Protein AF-0000000084555747 (afdb_homodimer)

InterPro domains:
  IPR002504 NAD kinase [MF_00361] (2-283)
  IPR002504 NAD kinase [PF01513] (5-117)
  IPR016064 NAD kinase/diacylglycerol kinase-like domain superfamily [SSF111331] (3-281)
  IPR017437 ATP-NAD kinase, PpnK-type, C-terminal [G3DSA:2.60.200.30] (124-260)
  IPR017438 Inorganic polyphosphate/ATP-NAD kinase, N-terminal [G3DSA:3.40.50.10330] (29-282)

Secondary structure (DSSP, 8-state):
-EEEEEEE-TT-THHHHHHHHHHHHHTT-TTTEEEEEEHHHHHHTT-GGGEES-GGGS--SEEEEEESHHHHHHHHHHHTTTT--EEEEE-SS--SS--B-GGGHHHHHHHHHHT--EEEEE--EEEEEEETTEEEEEEEESSEEEEEESSSPPPEEEEEEETTEEEEEEEESEEEEEESGGGGTHHHHTTPPEE-TTS-EEEEEEES-SSTT---EEEETTS-EEEEE--S-S-EEEEETTTEEEEE-TT-EEEEEE-SS-EEEEE-TT--HHHHHIIIIIGGG-/-EEEEEEE-TT-THHHHHHHHHHHHHTT-TTTEEEEEEHHHHHHTT-GGGEES-GGGS--SEEEEEESHHHHHHHHHHHTTTT--EEEEE-SS--SS--B-GGGHHHHHHHHHHT--EEEEE--EEEEEEETTEEEEEEEESSEEEEEESSSPPPEEEEEEETTEEEEEEEESEEEEEESGGGGTHHHHTTPPEE-TTS-EEEEEEES-SSTT---EEEETTS-EEEEE--S-S-EEEEETTTEEEEE-TT-EEEEEE-SS-EEEEE-TT--HHHHHIIIIIGGG-

Structure (mmCIF, N/CA/C/O backbone):
data_AF-0000000084555747-model_v1
#
loop_
_entity.id
_entity.type
_entity.pdbx_description
1 polymer 'NAD kinase'
#
loop_
_atom_site.group_PDB
_atom_site.id
_atom_site.type_symbol
_atom_site.label_atom_id
_atom_site.label_alt_id
_atom_site.label_comp_id
_atom_site.label_asym_id
_atom_site.label_entity_id
_atom_site.label_seq_id
_atom_site.pdbx_PDB_ins_code
_atom_site.Cartn_x
_atom_site.Cartn_y
_atom_site.Cartn_z
_atom_site.occupancy
_atom_site.B_iso_or_equiv
_atom_site.auth_seq_id
_atom_site.auth_comp_id
_atom_site.auth_asym_id
_atom_site.auth_atom_id
_atom_site.pdbx_PDB_model_num
ATOM 1 N N . MET A 1 1 ? 11.281 -40.094 3.129 1 90.44 1 MET A N 1
ATOM 2 C CA . MET A 1 1 ? 10.953 -40 1.707 1 90.44 1 MET A CA 1
ATOM 3 C C . MET A 1 1 ? 10.023 -38.844 1.43 1 90.44 1 MET A C 1
ATOM 5 O O . MET A 1 1 ? 9.039 -38.625 2.143 1 90.44 1 MET A O 1
ATOM 9 N N . LYS A 1 2 ? 10.367 -38 0.454 1 95.19 2 LYS A N 1
ATOM 10 C CA . LYS A 1 2 ? 9.586 -36.844 0.077 1 95.19 2 LYS A CA 1
ATOM 11 C C . LYS A 1 2 ? 8.633 -37.156 -1.066 1 95.19 2 LYS A C 1
ATOM 13 O O . LYS A 1 2 ? 9.023 -37.781 -2.057 1 95.19 2 LYS A O 1
ATOM 18 N N . THR A 1 3 ? 7.344 -36.844 -0.885 1 97.81 3 THR A N 1
ATOM 19 C CA . THR A 1 3 ? 6.367 -37.062 -1.948 1 97.81 3 THR A CA 1
ATOM 20 C C . THR A 1 3 ? 6.094 -35.75 -2.693 1 97.81 3 THR A C 1
ATOM 22 O O . THR A 1 3 ? 5.633 -34.781 -2.098 1 97.81 3 THR A O 1
ATOM 25 N N . ILE A 1 4 ? 6.359 -35.75 -3.973 1 98.19 4 ILE A N 1
ATOM 26 C CA . ILE A 1 4 ? 6.211 -34.562 -4.809 1 98.19 4 ILE A CA 1
ATOM 27 C C . ILE A 1 4 ? 5.121 -34.781 -5.848 1 98.19 4 ILE A C 1
ATOM 29 O O . ILE A 1 4 ? 5.172 -35.75 -6.605 1 98.19 4 ILE A O 1
ATOM 33 N N . ALA A 1 5 ? 4.09 -33.969 -5.828 1 98.69 5 ALA A N 1
ATOM 34 C CA . ALA A 1 5 ? 3.08 -34 -6.883 1 98.69 5 ALA A CA 1
ATOM 35 C C . ALA A 1 5 ? 3.441 -33.031 -8.008 1 98.69 5 ALA A C 1
ATOM 37 O O . ALA A 1 5 ? 3.76 -31.859 -7.754 1 98.69 5 ALA A O 1
ATOM 38 N N . ILE A 1 6 ? 3.412 -33.5 -9.211 1 98.56 6 ILE A N 1
ATOM 39 C CA . ILE A 1 6 ? 3.783 -32.656 -10.352 1 98.56 6 ILE A CA 1
ATOM 40 C C . ILE A 1 6 ? 2.529 -32.25 -11.109 1 98.56 6 ILE A C 1
ATOM 42 O O . ILE A 1 6 ? 1.648 -33.062 -11.375 1 98.56 6 ILE A O 1
ATOM 46 N N . TYR A 1 7 ? 2.436 -30.922 -11.414 1 98.25 7 TYR A N 1
ATOM 47 C CA . TYR A 1 7 ? 1.323 -30.312 -12.141 1 98.25 7 TYR A CA 1
ATOM 48 C C . TYR A 1 7 ? 1.813 -29.594 -13.391 1 98.25 7 TYR A C 1
ATOM 50 O O . TYR A 1 7 ? 2.008 -28.375 -13.375 1 98.25 7 TYR A O 1
ATOM 58 N N . PRO A 1 8 ? 1.932 -30.297 -14.5 1 97.94 8 PRO A N 1
ATOM 59 C CA . PRO A 1 8 ? 2.414 -29.672 -15.734 1 97.94 8 PRO A CA 1
ATOM 60 C C . PRO A 1 8 ? 1.312 -28.922 -16.484 1 97.94 8 PRO A C 1
ATOM 62 O O . PRO A 1 8 ? 0.153 -29.344 -16.469 1 97.94 8 PRO A O 1
ATOM 65 N N . ASN A 1 9 ? 1.679 -27.781 -17.062 1 96.56 9 ASN A N 1
ATOM 66 C CA . ASN A 1 9 ? 0.78 -27.109 -18 1 96.56 9 ASN A CA 1
ATOM 67 C C . ASN A 1 9 ? 0.578 -27.938 -19.266 1 96.56 9 ASN A C 1
ATOM 69 O O . ASN A 1 9 ? 1.502 -28.094 -20.062 1 96.56 9 ASN A O 1
ATOM 73 N N . ILE A 1 10 ? -0.575 -28.422 -19.531 1 95.12 10 ILE A N 1
ATOM 74 C CA . ILE A 1 10 ? -0.844 -29.375 -20.609 1 95.12 10 ILE A CA 1
ATOM 75 C C . ILE A 1 10 ? -0.899 -28.641 -21.938 1 95.12 10 ILE A C 1
ATOM 77 O O . ILE A 1 10 ? -0.856 -29.266 -23 1 95.12 10 ILE A O 1
ATOM 81 N N . ASN A 1 11 ? -1.01 -27.328 -21.859 1 92.25 11 ASN A N 1
ATOM 82 C CA . ASN A 1 11 ? -1.136 -26.547 -23.078 1 92.25 11 ASN A CA 1
ATOM 83 C C . ASN A 1 11 ? 0.222 -26.062 -23.578 1 92.25 11 ASN A C 1
ATOM 85 O O . ASN A 1 11 ? 0.306 -25.375 -24.594 1 92.25 11 ASN A O 1
ATOM 89 N N . LYS A 1 12 ? 1.247 -26.391 -22.844 1 91.62 12 LYS A N 1
ATOM 90 C CA . LYS A 1 12 ? 2.592 -25.984 -23.234 1 91.62 12 LYS A CA 1
ATOM 91 C C . LYS A 1 12 ? 3.412 -27.172 -23.703 1 91.62 12 LYS A C 1
ATOM 93 O O . LYS A 1 12 ? 3.641 -28.125 -22.953 1 91.62 12 LYS A O 1
ATOM 98 N N . ASP A 1 13 ? 3.969 -27.078 -24.859 1 89.56 13 ASP A N 1
ATOM 99 C CA . ASP A 1 13 ? 4.723 -28.188 -25.453 1 89.56 13 ASP A CA 1
ATOM 100 C C . ASP A 1 13 ? 5.996 -28.469 -24.672 1 89.56 13 ASP A C 1
ATOM 102 O O . ASP A 1 13 ? 6.414 -29.625 -24.547 1 89.56 13 ASP A O 1
ATOM 106 N N . GLU A 1 14 ? 6.527 -27.422 -24.156 1 93.56 14 GLU A N 1
ATOM 107 C CA . GLU A 1 14 ? 7.793 -27.547 -23.438 1 93.56 14 GLU A CA 1
ATOM 108 C C . GLU A 1 14 ? 7.637 -28.375 -22.172 1 93.56 14 GLU A C 1
ATOM 110 O O . GLU A 1 14 ? 8.625 -28.859 -21.609 1 93.56 14 GLU A O 1
ATOM 115 N N . SER A 1 15 ? 6.426 -28.5 -21.734 1 96 15 SER A N 1
ATOM 116 C CA . SER A 1 15 ? 6.176 -29.234 -20.5 1 96 15 SER A CA 1
ATOM 117 C C . SER A 1 15 ? 6.641 -30.688 -20.609 1 96 15 SER A C 1
ATOM 119 O O . SER A 1 15 ? 7.152 -31.25 -19.641 1 96 15 SER A O 1
ATOM 121 N N . ALA A 1 16 ? 6.449 -31.219 -21.75 1 94.94 16 ALA A N 1
ATOM 122 C CA . ALA A 1 16 ? 6.816 -32.625 -21.953 1 94.94 16 ALA A CA 1
ATOM 123 C C . ALA A 1 16 ? 8.32 -32.812 -21.812 1 94.94 16 ALA A C 1
ATOM 125 O O . ALA A 1 16 ? 8.773 -33.781 -21.203 1 94.94 16 ALA A O 1
ATOM 126 N N . GLN A 1 17 ? 9.047 -31.938 -22.391 1 95.69 17 GLN A N 1
ATOM 127 C CA . GLN A 1 17 ? 10.5 -32 -22.297 1 95.69 17 GLN A CA 1
ATOM 128 C C . GLN A 1 17 ? 10.977 -31.844 -20.859 1 95.69 17 GLN A C 1
ATOM 130 O O . GLN A 1 17 ? 11.875 -32.562 -20.422 1 95.69 17 GLN A O 1
ATOM 135 N N . VAL A 1 18 ? 10.352 -30.938 -20.188 1 97.25 18 VAL A N 1
ATOM 136 C CA . VAL A 1 18 ? 10.711 -30.703 -18.797 1 97.25 18 VAL A CA 1
ATOM 137 C C . VAL A 1 18 ? 10.383 -31.938 -17.953 1 97.25 18 VAL A C 1
ATOM 139 O O . VAL A 1 18 ? 11.18 -32.344 -17.109 1 97.25 18 VAL A O 1
ATOM 142 N N . MET A 1 19 ? 9.242 -32.531 -18.234 1 96.5 19 MET A N 1
ATOM 143 C CA . MET A 1 19 ? 8.836 -33.75 -17.516 1 96.5 19 MET A CA 1
ATOM 144 C C . MET A 1 19 ? 9.852 -34.875 -17.734 1 96.5 19 MET A C 1
ATOM 146 O O . MET A 1 19 ? 10.164 -35.625 -16.797 1 96.5 19 MET A O 1
ATOM 150 N N . GLU A 1 20 ? 10.328 -35 -18.938 1 96.12 20 GLU A N 1
ATOM 151 C CA . GLU A 1 20 ? 11.336 -36 -19.234 1 96.12 20 GLU A CA 1
ATOM 152 C C . GLU A 1 20 ? 12.609 -35.781 -18.438 1 96.12 20 GLU A C 1
ATOM 154 O O . GLU A 1 20 ? 13.219 -36.719 -17.938 1 96.12 20 GLU A O 1
ATOM 159 N N . ARG A 1 21 ? 12.992 -34.531 -18.328 1 96.88 21 ARG A N 1
ATOM 160 C CA . ARG A 1 21 ? 14.172 -34.188 -17.531 1 96.88 21 ARG A CA 1
ATOM 161 C C . ARG A 1 21 ? 13.969 -34.531 -16.062 1 96.88 21 ARG A C 1
ATOM 163 O O . ARG A 1 21 ? 14.875 -35.062 -15.414 1 96.88 21 ARG A O 1
ATOM 170 N N . ILE A 1 22 ? 12.805 -34.25 -15.602 1 97.25 22 ILE A N 1
ATOM 171 C CA . ILE A 1 22 ? 12.484 -34.531 -14.211 1 97.25 22 ILE A CA 1
ATOM 172 C C . ILE A 1 22 ? 12.516 -36.031 -13.977 1 97.25 22 ILE A C 1
ATOM 174 O O . ILE A 1 22 ? 13.109 -36.531 -13.008 1 97.25 22 ILE A O 1
ATOM 178 N N . ARG A 1 23 ? 11.859 -36.75 -14.891 1 96 23 ARG A N 1
ATOM 179 C CA . ARG A 1 23 ? 11.828 -38.188 -14.789 1 96 23 ARG A CA 1
ATOM 180 C C . ARG A 1 23 ? 13.234 -38.781 -14.789 1 96 23 ARG A C 1
ATOM 182 O O . ARG A 1 23 ? 13.555 -39.625 -13.961 1 96 23 ARG A O 1
ATOM 189 N N . SER A 1 24 ? 14.047 -38.344 -15.711 1 96.62 24 SER A N 1
ATOM 190 C CA . SER A 1 24 ? 15.43 -38.812 -15.805 1 96.62 24 SER A CA 1
ATOM 191 C C . SER A 1 24 ? 16.203 -38.5 -14.539 1 96.62 24 SER A C 1
ATOM 193 O O . SER A 1 24 ? 16.984 -39.312 -14.047 1 96.62 24 SER A O 1
ATOM 195 N N . TYR A 1 25 ? 15.984 -37.344 -14.039 1 96.5 25 TYR A N 1
ATOM 196 C CA . TYR A 1 25 ? 16.703 -36.906 -12.852 1 96.5 25 TYR A CA 1
ATOM 197 C C . TYR A 1 25 ? 16.359 -37.75 -11.641 1 96.5 25 TYR A C 1
ATOM 199 O O . TYR A 1 25 ? 17.234 -38.094 -10.844 1 96.5 25 TYR A O 1
ATOM 207 N N . PHE A 1 26 ? 15.125 -38.125 -11.5 1 94.81 26 PHE A N 1
ATOM 208 C CA . PHE A 1 26 ? 14.68 -38.844 -10.305 1 94.81 26 PHE A CA 1
ATOM 209 C C . PHE A 1 26 ? 14.773 -40.344 -10.492 1 94.81 26 PHE A C 1
ATOM 211 O O . PHE A 1 26 ? 14.477 -41.125 -9.578 1 94.81 26 PHE A O 1
ATOM 218 N N . ALA A 1 27 ? 15.188 -40.812 -11.648 1 93.75 27 ALA A N 1
ATOM 219 C CA . ALA A 1 27 ? 15.188 -42.219 -11.992 1 93.75 27 ALA A CA 1
ATOM 220 C C . ALA A 1 27 ? 15.984 -43.031 -10.984 1 93.75 27 ALA A C 1
ATOM 222 O O . ALA A 1 27 ? 15.609 -44.156 -10.641 1 93.75 27 ALA A O 1
ATOM 223 N N . ASP A 1 28 ? 17.062 -42.5 -10.461 1 93.44 28 ASP A N 1
ATOM 224 C CA . ASP A 1 28 ? 17.922 -43.25 -9.555 1 93.44 28 ASP A CA 1
ATOM 225 C C . ASP A 1 28 ? 17.766 -42.75 -8.117 1 93.44 28 ASP A C 1
ATOM 227 O O . ASP A 1 28 ? 18.609 -43.031 -7.262 1 93.44 28 ASP A O 1
ATOM 231 N N . LYS A 1 29 ? 16.734 -42.062 -7.875 1 94.62 29 LYS A N 1
ATOM 232 C CA . LYS A 1 29 ? 16.547 -41.469 -6.547 1 94.62 29 LYS A CA 1
ATOM 233 C C . LYS A 1 29 ? 15.211 -41.906 -5.945 1 94.62 29 LYS A C 1
ATOM 235 O O . LYS A 1 29 ? 14.602 -41.188 -5.164 1 94.62 29 LYS A O 1
ATOM 240 N N . GLN A 1 30 ? 14.781 -43.062 -6.262 1 91.62 30 GLN A N 1
ATOM 241 C CA . GLN A 1 30 ? 13.469 -43.562 -5.871 1 91.62 30 GLN A CA 1
ATOM 242 C C . GLN A 1 30 ? 13.422 -43.875 -4.379 1 91.62 30 GLN A C 1
ATOM 244 O O . GLN A 1 30 ? 12.344 -44.031 -3.803 1 91.62 30 GLN A O 1
ATOM 249 N N . ASP A 1 31 ? 14.555 -43.906 -3.777 1 93.06 31 ASP A N 1
ATOM 250 C CA . ASP A 1 31 ? 14.617 -44.156 -2.338 1 93.06 31 ASP A CA 1
ATOM 251 C C . ASP A 1 31 ? 14.406 -42.875 -1.553 1 93.06 31 ASP A C 1
ATOM 253 O O . ASP A 1 31 ? 14.094 -42.906 -0.36 1 93.06 31 ASP A O 1
ATOM 257 N N . ARG A 1 32 ? 14.508 -41.781 -2.246 1 95.12 32 ARG A N 1
ATOM 258 C CA . ARG A 1 32 ? 14.461 -40.5 -1.562 1 95.12 32 ARG A CA 1
ATOM 259 C C . ARG A 1 32 ? 13.188 -39.75 -1.915 1 95.12 32 ARG A C 1
ATOM 261 O O . ARG A 1 32 ? 12.75 -38.875 -1.162 1 95.12 32 ARG A O 1
ATOM 268 N N . VAL A 1 33 ? 12.625 -40.062 -3.066 1 96.81 33 VAL A N 1
ATOM 269 C CA . VAL A 1 33 ? 11.523 -39.219 -3.543 1 96.81 33 VAL A CA 1
ATOM 270 C C . VAL A 1 33 ? 10.461 -40.125 -4.195 1 96.81 33 VAL A C 1
ATOM 272 O O . VAL A 1 33 ? 10.789 -41.094 -4.867 1 96.81 33 VAL A O 1
ATOM 275 N N . ARG A 1 34 ? 9.203 -39.844 -3.943 1 97.31 34 ARG A N 1
ATOM 276 C CA . ARG A 1 34 ? 8.055 -40.406 -4.641 1 97.31 34 ARG A CA 1
ATOM 277 C C . ARG A 1 34 ? 7.352 -39.344 -5.48 1 97.31 34 ARG A C 1
ATOM 279 O O . ARG A 1 34 ? 6.895 -38.312 -4.949 1 97.31 34 ARG A O 1
ATOM 286 N N . ILE A 1 35 ? 7.32 -39.562 -6.75 1 97.81 35 ILE A N 1
ATOM 287 C CA . ILE A 1 35 ? 6.668 -38.625 -7.664 1 97.81 35 ILE A CA 1
ATOM 288 C C . ILE A 1 35 ? 5.246 -39.094 -7.957 1 97.81 35 ILE A C 1
ATOM 290 O O . ILE A 1 35 ? 5.023 -40.281 -8.203 1 97.81 35 ILE A O 1
ATOM 294 N N . VAL A 1 36 ? 4.254 -38.219 -7.875 1 98.31 36 VAL A N 1
ATOM 295 C CA . VAL A 1 36 ? 2.879 -38.594 -8.188 1 98.31 36 VAL A CA 1
ATOM 296 C C . VAL A 1 36 ? 2.258 -37.531 -9.117 1 98.31 36 VAL A C 1
ATOM 298 O O . VAL A 1 36 ? 2.664 -36.375 -9.109 1 98.31 36 VAL A O 1
ATOM 301 N N . MET A 1 37 ? 1.335 -37.969 -9.922 1 98 37 MET A N 1
ATOM 302 C CA . MET A 1 37 ? 0.516 -37.188 -10.836 1 98 37 MET A CA 1
ATOM 303 C C . MET A 1 37 ? -0.893 -37.75 -10.938 1 98 37 MET A C 1
ATOM 305 O O . MET A 1 37 ? -1.12 -38.906 -10.609 1 98 37 MET A O 1
ATOM 309 N N . SER A 1 38 ? -1.819 -36.812 -11.352 1 97.75 38 SER A N 1
ATOM 310 C CA . SER A 1 38 ? -3.109 -37.406 -11.695 1 97.75 38 SER A CA 1
ATOM 311 C C . SER A 1 38 ? -2.973 -38.438 -12.82 1 97.75 38 SER A C 1
ATOM 313 O O . SER A 1 38 ? -2.188 -38.219 -13.75 1 97.75 38 SER A O 1
ATOM 315 N N . ARG A 1 39 ? -3.754 -39.438 -12.773 1 97.62 39 ARG A N 1
ATOM 316 C CA . ARG A 1 39 ? -3.625 -40.562 -13.719 1 97.62 39 ARG A CA 1
ATOM 317 C C . ARG A 1 39 ? -3.74 -40.062 -15.156 1 97.62 39 ARG A C 1
ATOM 319 O O . ARG A 1 39 ? -2.908 -40.406 -16 1 97.62 39 ARG A O 1
ATOM 326 N N . SER A 1 40 ? -4.734 -39.281 -15.43 1 97 40 SER A N 1
ATOM 327 C CA . SER A 1 40 ? -4.965 -38.781 -16.781 1 97 40 SER A CA 1
ATOM 328 C C . SER A 1 40 ? -3.775 -37.969 -17.281 1 97 40 SER A C 1
ATOM 330 O O . SER A 1 40 ? -3.348 -38.125 -18.438 1 97 40 SER A O 1
ATOM 332 N N . ILE A 1 41 ? -3.207 -37.188 -16.406 1 97.06 41 ILE A N 1
ATOM 333 C CA . ILE A 1 41 ? -2.086 -36.312 -16.781 1 97.06 41 ILE A CA 1
ATOM 334 C C . ILE A 1 41 ? -0.83 -37.188 -16.969 1 97.06 41 ILE A C 1
ATOM 336 O O . ILE A 1 41 ? -0.06 -36.969 -17.906 1 97.06 41 ILE A O 1
ATOM 340 N N . ALA A 1 42 ? -0.628 -38.125 -16.109 1 97.56 42 ALA A N 1
ATOM 341 C CA . ALA A 1 42 ? 0.517 -39 -16.203 1 97.56 42 ALA A CA 1
ATOM 342 C C . ALA A 1 42 ? 0.531 -39.75 -17.562 1 97.56 42 ALA A C 1
ATOM 344 O O . ALA A 1 42 ? 1.58 -39.844 -18.188 1 97.56 42 ALA A O 1
ATOM 345 N N . GLU A 1 43 ? -0.616 -40.156 -17.984 1 97 43 GLU A N 1
ATOM 346 C CA . GLU A 1 43 ? -0.736 -40.844 -19.266 1 97 43 GLU A CA 1
ATOM 347 C C . GLU A 1 43 ? -0.427 -39.906 -20.422 1 97 43 GLU A C 1
ATOM 349 O O . GLU A 1 43 ? 0.252 -40.281 -21.391 1 97 43 GLU A O 1
ATOM 354 N N . MET A 1 44 ? -0.912 -38.719 -20.281 1 96 44 MET A N 1
ATOM 355 C CA . MET A 1 44 ? -0.703 -37.719 -21.312 1 96 44 MET A CA 1
ATOM 356 C C . MET A 1 44 ? 0.783 -37.406 -21.5 1 96 44 MET A C 1
ATOM 358 O O . MET A 1 44 ? 1.235 -37.156 -22.609 1 96 44 MET A O 1
ATOM 362 N N . PHE A 1 45 ? 1.507 -37.531 -20.438 1 96 45 PHE A N 1
ATOM 363 C CA . PHE A 1 45 ? 2.918 -37.188 -20.484 1 96 45 PHE A CA 1
ATOM 364 C C . PHE A 1 45 ? 3.795 -38.438 -20.547 1 96 45 PHE A C 1
ATOM 366 O O . PHE A 1 45 ? 5 -38.375 -20.297 1 96 45 PHE A O 1
ATOM 373 N N . ASN A 1 46 ? 3.232 -39.625 -20.844 1 94.44 46 ASN A N 1
ATOM 374 C CA . ASN A 1 46 ? 3.898 -40.875 -21.078 1 94.44 46 ASN A CA 1
ATOM 375 C C . ASN A 1 46 ? 4.699 -41.344 -19.859 1 94.44 46 ASN A C 1
ATOM 377 O O . ASN A 1 46 ? 5.844 -41.781 -19.984 1 94.44 46 ASN A O 1
ATOM 381 N N . CYS A 1 47 ? 4.176 -41.062 -18.703 1 95.56 47 CYS A N 1
ATOM 382 C CA . CYS A 1 47 ? 4.742 -41.531 -17.453 1 95.56 47 CYS A CA 1
ATOM 383 C C . CYS A 1 47 ? 3.672 -42.156 -16.562 1 95.56 47 CYS A C 1
ATOM 385 O O . CYS A 1 47 ? 3.502 -41.781 -15.414 1 95.56 47 CYS A O 1
ATOM 387 N N . PRO A 1 48 ? 2.992 -43.156 -17 1 96.12 48 PRO A N 1
ATOM 388 C CA . PRO A 1 48 ? 1.872 -43.75 -16.266 1 96.12 48 PRO A CA 1
ATOM 389 C C . PRO A 1 48 ? 2.279 -44.281 -14.891 1 96.12 48 PRO A C 1
ATOM 391 O O . PRO A 1 48 ? 1.437 -44.406 -14 1 96.12 48 PRO A O 1
ATOM 394 N N . GLU A 1 49 ? 3.547 -44.562 -14.664 1 95.19 49 GLU A N 1
ATOM 395 C CA . GLU A 1 49 ? 4.043 -45.062 -13.383 1 95.19 49 GLU A CA 1
ATOM 396 C C . GLU A 1 49 ? 3.824 -44.062 -12.266 1 95.19 49 GLU A C 1
ATOM 398 O O . GLU A 1 49 ? 3.773 -44.406 -11.094 1 95.19 49 GLU A O 1
ATOM 403 N N . TYR A 1 50 ? 3.654 -42.812 -12.617 1 97.19 50 TYR A N 1
ATOM 404 C CA . TYR A 1 50 ? 3.484 -41.75 -11.617 1 97.19 50 TYR A CA 1
ATOM 405 C C . TYR A 1 50 ? 2.006 -41.5 -11.352 1 97.19 50 TYR A C 1
ATOM 407 O O . TYR A 1 50 ? 1.657 -40.75 -10.438 1 97.19 50 TYR A O 1
ATOM 415 N N . GLY A 1 51 ? 1.119 -42.062 -12.125 1 97.94 51 GLY A N 1
ATOM 416 C CA . GLY A 1 51 ? -0.3 -41.75 -12.078 1 97.94 51 GLY A CA 1
ATOM 417 C C . GLY A 1 51 ? -1.008 -42.344 -10.883 1 97.94 51 GLY A C 1
ATOM 418 O O . GLY A 1 51 ? -0.855 -43.531 -10.602 1 97.94 51 GLY A O 1
ATOM 419 N N . ILE A 1 52 ? -1.723 -41.469 -10.195 1 97.5 52 ILE A N 1
ATOM 420 C CA . ILE A 1 52 ? -2.58 -41.938 -9.125 1 97.5 52 ILE A CA 1
ATOM 421 C C . ILE A 1 52 ? -4.016 -41.469 -9.352 1 97.5 52 ILE A C 1
ATOM 423 O O . ILE A 1 52 ? -4.242 -40.438 -9.992 1 97.5 52 ILE A O 1
ATOM 427 N N . ASP A 1 53 ? -5.098 -42.156 -8.758 1 95.88 53 ASP A N 1
ATOM 428 C CA . ASP A 1 53 ? -6.504 -41.875 -9.047 1 95.88 53 ASP A CA 1
ATOM 429 C C . ASP A 1 53 ? -7.035 -40.719 -8.219 1 95.88 53 ASP A C 1
ATOM 431 O O . ASP A 1 53 ? -7.836 -39.906 -8.703 1 95.88 53 ASP A O 1
ATOM 435 N N . ASP A 1 54 ? -6.559 -40.562 -6.977 1 96.31 54 ASP A N 1
ATOM 436 C CA . ASP A 1 54 ? -7.086 -39.531 -6.09 1 96.31 54 ASP A CA 1
ATOM 437 C C . ASP A 1 54 ? -5.969 -38.656 -5.555 1 96.31 54 ASP A C 1
ATOM 439 O O . ASP A 1 54 ? -5.672 -38.656 -4.355 1 96.31 54 ASP A O 1
ATOM 443 N N . LEU A 1 55 ? -5.516 -37.844 -6.484 1 95.94 55 LEU A N 1
ATOM 444 C CA . LEU A 1 55 ? -4.41 -36.969 -6.125 1 95.94 55 LEU A CA 1
ATOM 445 C C . LEU A 1 55 ? -4.848 -35.938 -5.078 1 95.94 55 LEU A C 1
ATOM 447 O O . LEU A 1 55 ? -4.051 -35.531 -4.23 1 95.94 55 LEU A O 1
ATOM 451 N N . ASP A 1 56 ? -6.082 -35.531 -5.02 1 93.5 56 ASP A N 1
ATOM 452 C CA . ASP A 1 56 ? -6.602 -34.5 -4.137 1 93.5 56 ASP A CA 1
ATOM 453 C C . ASP A 1 56 ? -6.516 -34.906 -2.672 1 93.5 56 ASP A C 1
ATOM 455 O O . ASP A 1 56 ? -6.445 -34.062 -1.775 1 93.5 56 ASP A O 1
ATOM 459 N N . ASN A 1 57 ? -6.469 -36.219 -2.469 1 94.75 57 ASN A N 1
ATOM 460 C CA . ASN A 1 57 ? -6.441 -36.719 -1.096 1 94.75 57 ASN A CA 1
ATOM 461 C C . ASN A 1 57 ? -5.125 -37.406 -0.782 1 94.75 57 ASN A C 1
ATOM 463 O O . ASN A 1 57 ? -4.941 -37.938 0.319 1 94.75 57 ASN A O 1
ATOM 467 N N . GLU A 1 58 ? -4.285 -37.469 -1.763 1 96.25 58 GLU A N 1
ATOM 468 C CA . GLU A 1 58 ? -2.986 -38.094 -1.555 1 96.25 58 GLU A CA 1
ATOM 469 C C . GLU A 1 58 ? -2.084 -37.219 -0.682 1 96.25 58 GLU A C 1
ATOM 471 O O . GLU A 1 58 ? -1.978 -36.031 -0.899 1 96.25 58 GLU A O 1
ATOM 476 N N . PRO A 1 59 ? -1.511 -37.844 0.351 1 96.5 59 PRO A N 1
ATOM 477 C CA . PRO A 1 59 ? -0.523 -37.094 1.109 1 96.5 59 PRO A CA 1
ATOM 478 C C . PRO A 1 59 ? 0.691 -36.688 0.27 1 96.5 59 PRO A C 1
ATOM 480 O O . PRO A 1 59 ? 1.369 -37.562 -0.282 1 96.5 59 PRO A O 1
ATOM 483 N N . ILE A 1 60 ? 0.858 -35.406 0.104 1 97.31 60 ILE A N 1
ATOM 484 C CA . ILE A 1 60 ? 2.029 -34.938 -0.616 1 97.31 60 ILE A CA 1
ATOM 485 C C . ILE A 1 60 ? 2.732 -33.844 0.211 1 97.31 60 ILE A C 1
ATOM 487 O O . ILE A 1 60 ? 2.102 -33.188 1.028 1 97.31 60 ILE A O 1
ATOM 491 N N . ASP A 1 61 ? 4.059 -33.75 -0.025 1 97.75 61 ASP A N 1
ATOM 492 C CA . ASP A 1 61 ? 4.863 -32.781 0.724 1 97.75 61 ASP A CA 1
ATOM 493 C C . ASP A 1 61 ? 4.93 -31.453 0.002 1 97.75 61 ASP A C 1
ATOM 495 O O . ASP A 1 61 ? 5.02 -30.391 0.641 1 97.75 61 ASP A O 1
ATOM 499 N N . LEU A 1 62 ? 4.98 -31.5 -1.284 1 97.75 62 LEU A N 1
ATOM 500 C CA . LEU A 1 62 ? 5.008 -30.25 -2.057 1 97.75 62 LEU A CA 1
ATOM 501 C C . LEU A 1 62 ? 4.461 -30.484 -3.463 1 97.75 62 LEU A C 1
ATOM 503 O O . LEU A 1 62 ? 4.414 -31.625 -3.941 1 97.75 62 LEU A O 1
ATOM 507 N N . GLY A 1 63 ? 3.918 -29.453 -4.031 1 98.5 63 GLY A N 1
ATOM 508 C CA . GLY A 1 63 ? 3.51 -29.438 -5.43 1 98.5 63 GLY A CA 1
ATOM 509 C C . GLY A 1 63 ? 4.512 -28.734 -6.332 1 98.5 63 GLY A C 1
ATOM 510 O O . GLY A 1 63 ? 5.047 -27.688 -5.984 1 98.5 63 GLY A O 1
ATOM 511 N N . LEU A 1 64 ? 4.77 -29.391 -7.449 1 98.5 64 LEU A N 1
ATOM 512 C CA . LEU A 1 64 ? 5.676 -28.828 -8.445 1 98.5 64 LEU A CA 1
ATOM 513 C C . LEU A 1 64 ? 4.926 -28.484 -9.734 1 98.5 64 LEU A C 1
ATOM 515 O O . LEU A 1 64 ? 4.398 -29.375 -10.398 1 98.5 64 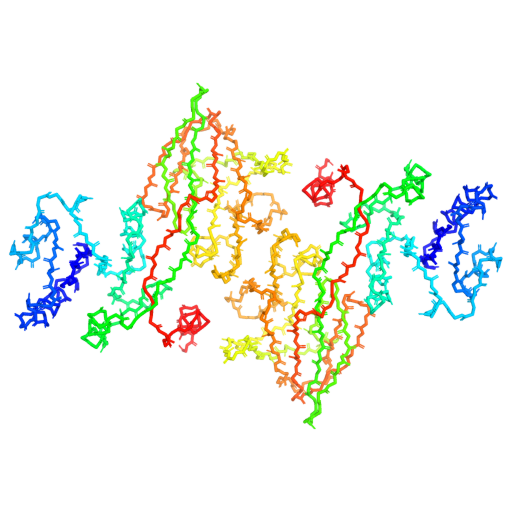LEU A O 1
ATOM 519 N N . SER A 1 65 ? 4.859 -27.219 -10.023 1 98.31 65 SER A N 1
ATOM 520 C CA . SER A 1 65 ? 4.195 -26.812 -11.25 1 98.31 65 SER A CA 1
ATOM 521 C C . SER A 1 65 ? 5.199 -26.641 -12.391 1 98.31 65 SER A C 1
ATOM 523 O O . SER A 1 65 ? 6.328 -26.203 -12.164 1 98.31 65 SER A O 1
ATOM 525 N N . ILE A 1 66 ? 4.836 -27.047 -13.555 1 98.12 66 ILE A N 1
ATOM 526 C CA . ILE A 1 66 ? 5.594 -26.812 -14.773 1 98.12 66 ILE A CA 1
ATOM 527 C C . ILE A 1 66 ? 4.82 -25.859 -15.695 1 98.12 66 ILE A C 1
ATOM 529 O O . ILE A 1 66 ? 3.816 -26.25 -16.297 1 98.12 66 ILE A O 1
ATOM 533 N N . GLY A 1 67 ? 5.266 -24.672 -15.805 1 96.75 67 GLY A N 1
ATOM 534 C CA . GLY A 1 67 ? 4.59 -23.609 -16.531 1 96.75 67 GLY A CA 1
ATOM 535 C C . GLY A 1 67 ? 4.992 -22.219 -16.062 1 96.75 67 GLY A C 1
ATOM 536 O O . GLY A 1 67 ? 6.078 -22.031 -15.516 1 96.75 67 GLY A O 1
ATOM 537 N N . GLY A 1 68 ? 4.207 -21.25 -16.344 1 94.75 68 GLY A N 1
ATOM 538 C CA . GLY A 1 68 ? 4.453 -19.891 -15.875 1 94.75 68 GLY A CA 1
ATOM 539 C C . GLY A 1 68 ? 3.773 -19.594 -14.555 1 94.75 68 GLY A C 1
ATOM 540 O O . GLY A 1 68 ? 3.338 -20.5 -13.852 1 94.75 68 GLY A O 1
ATOM 541 N N . ASP A 1 69 ? 3.721 -18.328 -14.25 1 95.31 69 ASP A N 1
ATOM 542 C CA . ASP A 1 69 ? 3.074 -17.891 -13.016 1 95.31 69 ASP A CA 1
ATOM 543 C C . ASP A 1 69 ? 1.613 -18.328 -12.977 1 95.31 69 ASP A C 1
ATOM 545 O O . ASP A 1 69 ? 1.112 -18.734 -11.922 1 95.31 69 ASP A O 1
ATOM 549 N N . GLY A 1 70 ? 0.957 -18.234 -14.125 1 94.88 70 GLY A N 1
ATOM 550 C CA . GLY A 1 70 ? -0.435 -18.656 -14.18 1 94.88 70 GLY A CA 1
ATOM 551 C C . GLY A 1 70 ? -0.638 -20.094 -13.75 1 94.88 70 GLY A C 1
ATOM 552 O O . GLY A 1 70 ? -1.584 -20.406 -13.023 1 94.88 70 GLY A O 1
ATOM 553 N N . THR A 1 71 ? 0.222 -20.953 -14.172 1 95.81 71 THR A N 1
ATOM 554 C CA . THR A 1 71 ? 0.154 -22.359 -13.797 1 95.81 71 THR A CA 1
ATOM 555 C C . THR A 1 71 ? 0.389 -22.531 -12.297 1 95.81 71 THR A C 1
ATOM 557 O O . THR A 1 71 ? -0.345 -23.266 -11.625 1 95.81 71 THR A O 1
ATOM 560 N N . LEU A 1 72 ? 1.37 -21.875 -11.836 1 97.38 72 LEU A N 1
ATOM 561 C CA . LEU A 1 72 ? 1.671 -21.969 -10.414 1 97.38 72 LEU A CA 1
ATOM 562 C C . LEU A 1 72 ? 0.5 -21.453 -9.578 1 97.38 72 LEU A C 1
ATOM 564 O O . LEU A 1 72 ? 0.178 -22.031 -8.531 1 97.38 72 LEU A O 1
ATOM 568 N N . LEU A 1 73 ? -0.128 -20.391 -10.008 1 97.19 73 LEU A N 1
ATOM 569 C CA . LEU A 1 73 ? -1.301 -19.859 -9.312 1 97.19 73 LEU A CA 1
ATOM 570 C C . LEU A 1 73 ? -2.373 -20.938 -9.18 1 97.19 73 LEU A C 1
ATOM 572 O O . LEU A 1 73 ? -2.947 -21.125 -8.102 1 97.19 73 LEU A O 1
ATOM 576 N N . GLY A 1 74 ? -2.625 -21.609 -10.273 1 96.38 74 GLY A N 1
ATOM 577 C CA . GLY A 1 74 ? -3.604 -22.688 -10.258 1 96.38 74 GLY A CA 1
ATOM 578 C C . GLY A 1 74 ? -3.26 -23.797 -9.273 1 96.38 74 GLY A C 1
ATOM 579 O O . GLY A 1 74 ? -4.133 -24.281 -8.562 1 96.38 74 GLY A O 1
ATOM 580 N N . VAL A 1 75 ? -2.037 -24.141 -9.211 1 97.31 75 VAL A N 1
ATOM 581 C CA . VAL A 1 75 ? -1.574 -25.188 -8.32 1 97.31 75 VAL A CA 1
ATOM 582 C C . VAL A 1 75 ? -1.71 -24.75 -6.863 1 97.31 75 VAL A C 1
ATOM 584 O O . VAL A 1 75 ? -2.172 -25.5 -6.012 1 97.31 75 VAL A O 1
ATOM 587 N N . CYS A 1 76 ? -1.314 -23.531 -6.574 1 97.38 76 CYS A N 1
ATOM 588 C CA . CYS A 1 76 ? -1.436 -23 -5.223 1 97.38 76 CYS A CA 1
ATOM 589 C C . CYS A 1 76 ? -2.885 -23.016 -4.754 1 97.38 76 CYS A C 1
ATOM 591 O O . CYS A 1 76 ? -3.162 -23.328 -3.596 1 97.38 76 CYS A O 1
ATOM 593 N N . ARG A 1 77 ? -3.77 -22.625 -5.629 1 95.38 77 ARG A N 1
ATOM 594 C CA . ARG A 1 77 ? -5.184 -22.641 -5.262 1 95.38 77 ARG A CA 1
ATOM 595 C C . ARG A 1 77 ? -5.652 -24.062 -4.961 1 95.38 77 ARG A C 1
ATOM 597 O O . ARG A 1 77 ? -6.41 -24.281 -4.016 1 95.38 77 ARG A O 1
ATOM 604 N N . LYS A 1 78 ? -5.195 -25.016 -5.801 1 94.38 78 LYS A N 1
ATOM 605 C CA . LYS A 1 78 ? -5.555 -26.422 -5.605 1 94.38 78 LYS A CA 1
ATOM 606 C C . LYS A 1 78 ? -5.047 -26.938 -4.262 1 94.38 78 LYS A C 1
ATOM 608 O O . LYS A 1 78 ? -5.715 -27.75 -3.607 1 94.38 78 LYS A O 1
ATOM 613 N N . LEU A 1 79 ? -3.953 -26.469 -3.848 1 96.5 79 LEU A N 1
ATOM 614 C CA . LEU A 1 79 ? -3.289 -26.984 -2.656 1 96.5 79 LEU A CA 1
ATOM 615 C C . LEU A 1 79 ? -3.596 -26.109 -1.441 1 96.5 79 LEU A C 1
ATOM 617 O O . LEU A 1 79 ? -3.127 -26.391 -0.337 1 96.5 79 LEU A O 1
ATOM 621 N N . TYR A 1 80 ? -4.355 -25.062 -1.597 1 94.25 80 TYR A N 1
ATOM 622 C CA . TYR A 1 80 ? -4.621 -24.016 -0.62 1 94.25 80 TYR A CA 1
ATOM 623 C C . TYR A 1 80 ? -5.18 -24.609 0.671 1 94.25 80 TYR A C 1
ATOM 625 O O . TYR A 1 80 ? -4.656 -24.344 1.757 1 94.25 80 TYR A O 1
ATOM 633 N N . THR A 1 81 ? -6.203 -25.438 0.596 1 93.44 81 THR A N 1
ATOM 634 C CA . THR A 1 81 ? -6.895 -25.938 1.777 1 93.44 81 THR A CA 1
ATOM 635 C C . THR A 1 81 ? -5.996 -26.906 2.555 1 93.44 81 THR A C 1
ATOM 637 O O . THR A 1 81 ? -6.098 -27 3.779 1 93.44 81 THR A O 1
ATOM 640 N N . ARG A 1 82 ? -5.105 -27.531 1.842 1 95.88 82 ARG A N 1
ATOM 641 C CA . ARG A 1 82 ? -4.223 -28.516 2.461 1 95.88 82 ARG A CA 1
ATOM 642 C C . ARG A 1 82 ? -2.955 -27.859 2.992 1 95.88 82 ARG A C 1
ATOM 644 O O . ARG A 1 82 ? -2.137 -28.516 3.643 1 95.88 82 ARG A O 1
ATOM 651 N N . LYS A 1 83 ? -2.775 -26.641 2.746 1 96.38 83 LYS A N 1
ATOM 652 C CA . LYS A 1 83 ? -1.641 -25.844 3.207 1 96.38 83 LYS A CA 1
ATOM 653 C C . LYS A 1 83 ? -0.319 -26.453 2.74 1 96.38 83 LYS A C 1
ATOM 655 O O . LYS A 1 83 ? 0.664 -26.453 3.482 1 96.38 83 LYS A O 1
ATOM 660 N N . ILE A 1 84 ? -0.345 -27.078 1.583 1 97.88 84 ILE A N 1
ATOM 661 C CA . ILE A 1 84 ? 0.842 -27.703 1.005 1 97.88 84 ILE A CA 1
ATOM 662 C C . ILE A 1 84 ? 1.596 -26.688 0.156 1 97.88 84 ILE A C 1
ATOM 664 O O . ILE A 1 84 ? 0.994 -25.969 -0.655 1 97.88 84 ILE A O 1
ATOM 668 N N . PRO A 1 85 ? 2.916 -26.562 0.333 1 98.5 85 PRO A N 1
ATOM 669 C CA . PRO A 1 85 ? 3.678 -25.594 -0.469 1 98.5 85 PRO A CA 1
ATOM 670 C C . PRO A 1 85 ? 3.834 -26.031 -1.924 1 98.5 85 PRO A C 1
ATOM 672 O O . PRO A 1 85 ? 3.859 -27.234 -2.211 1 98.5 85 PRO A O 1
ATOM 675 N N . ALA A 1 86 ? 3.895 -25.094 -2.77 1 98.44 86 ALA A N 1
ATOM 676 C CA . ALA A 1 86 ? 4.105 -25.344 -4.191 1 98.44 86 ALA A CA 1
ATOM 677 C C . ALA A 1 86 ? 5.359 -24.625 -4.691 1 98.44 86 ALA A C 1
ATOM 679 O O . ALA A 1 86 ? 5.766 -23.609 -4.137 1 98.44 86 ALA A O 1
ATOM 680 N N . CYS A 1 87 ? 5.945 -25.188 -5.68 1 98.19 87 CYS A N 1
ATOM 681 C CA . CYS A 1 87 ? 7.113 -24.641 -6.363 1 98.19 87 CYS A CA 1
ATOM 682 C C . CYS A 1 87 ? 6.898 -24.609 -7.871 1 98.19 87 CYS A C 1
ATOM 684 O O . CYS A 1 87 ? 6.289 -25.516 -8.438 1 98.19 87 CYS A O 1
ATOM 686 N N . GLY A 1 88 ? 7.414 -23.516 -8.492 1 97.69 88 GLY A N 1
ATOM 687 C CA . GLY A 1 88 ? 7.172 -23.375 -9.922 1 97.69 88 GLY A CA 1
ATOM 688 C C . GLY A 1 88 ? 8.43 -23.516 -10.758 1 97.69 88 GLY A C 1
ATOM 689 O O . GLY A 1 88 ? 9.453 -22.906 -10.453 1 97.69 88 GLY A O 1
ATOM 690 N N . ILE A 1 89 ? 8.359 -24.391 -11.773 1 97.5 89 ILE A N 1
ATOM 691 C CA . ILE A 1 89 ? 9.359 -24.469 -12.836 1 97.5 89 ILE A CA 1
ATOM 692 C C . ILE A 1 89 ? 8.914 -23.609 -14.023 1 97.5 89 ILE A C 1
ATOM 694 O O . ILE A 1 89 ? 7.895 -23.906 -14.656 1 97.5 89 ILE A O 1
ATOM 698 N N . ASN A 1 90 ? 9.641 -22.656 -14.312 1 95.06 90 ASN A N 1
ATOM 699 C CA . ASN A 1 90 ? 9.281 -21.688 -15.344 1 95.06 90 ASN A CA 1
ATOM 700 C C . ASN A 1 90 ? 9.633 -22.203 -16.734 1 95.06 90 ASN A C 1
ATOM 702 O O . ASN A 1 90 ? 10.789 -22.547 -17 1 95.06 90 ASN A O 1
ATOM 706 N N . ILE A 1 91 ? 8.547 -22.297 -17.625 1 92.19 91 ILE A N 1
ATOM 707 C CA . ILE A 1 91 ? 8.781 -22.672 -19.016 1 92.19 91 ILE A CA 1
ATOM 708 C C . ILE A 1 91 ? 8.57 -21.453 -19.906 1 92.19 91 ILE A C 1
ATOM 710 O O . ILE A 1 91 ? 7.434 -21.078 -20.219 1 92.19 91 ILE A O 1
ATOM 714 N N . GLY A 1 92 ? 9.359 -20.391 -19.922 1 79.75 92 GLY A N 1
ATOM 715 C CA . GLY A 1 92 ? 9.242 -19.188 -20.734 1 79.75 92 GLY A CA 1
ATOM 716 C C . GLY A 1 92 ? 9.93 -17.984 -20.125 1 79.75 92 GLY A C 1
ATOM 717 O O . GLY A 1 92 ? 11.094 -18.062 -19.734 1 79.75 92 GLY A O 1
ATOM 718 N N . ARG A 1 93 ? 9.125 -16.938 -20.156 1 78.44 93 ARG A N 1
ATOM 719 C CA . ARG A 1 93 ? 9.703 -15.695 -19.625 1 78.44 93 ARG A CA 1
ATOM 720 C C . ARG A 1 93 ? 9.727 -15.711 -18.094 1 78.44 93 ARG A C 1
ATOM 722 O O . ARG A 1 93 ? 8.891 -16.359 -17.469 1 78.44 93 ARG A O 1
ATOM 729 N N . VAL A 1 94 ? 10.578 -15.039 -17.578 1 80.5 94 VAL A N 1
ATOM 730 C CA . VAL A 1 94 ? 10.75 -14.945 -16.141 1 80.5 94 VAL A CA 1
ATOM 731 C C . VAL A 1 94 ? 9.445 -14.469 -15.492 1 80.5 94 VAL A C 1
ATOM 733 O O . VAL A 1 94 ? 8.844 -13.5 -15.953 1 80.5 94 VAL A O 1
ATOM 736 N N . GLY A 1 95 ? 9.07 -15.219 -14.469 1 87.06 95 GLY A N 1
ATOM 737 C CA . GLY A 1 95 ? 7.867 -14.859 -13.742 1 87.06 95 GLY A CA 1
ATOM 738 C C . GLY A 1 95 ? 8.148 -14.227 -12.398 1 87.06 95 GLY A C 1
ATOM 739 O O . GLY A 1 95 ? 9.289 -14.211 -11.938 1 87.06 95 GLY A O 1
ATOM 740 N N . PHE A 1 96 ? 7.188 -13.664 -11.805 1 90.75 96 PHE A N 1
ATOM 741 C CA . PHE A 1 96 ? 7.305 -13.078 -10.469 1 90.75 96 PHE A CA 1
ATOM 742 C C . PHE A 1 96 ? 7.262 -14.156 -9.398 1 90.75 96 PHE A C 1
ATOM 744 O O . PHE A 1 96 ?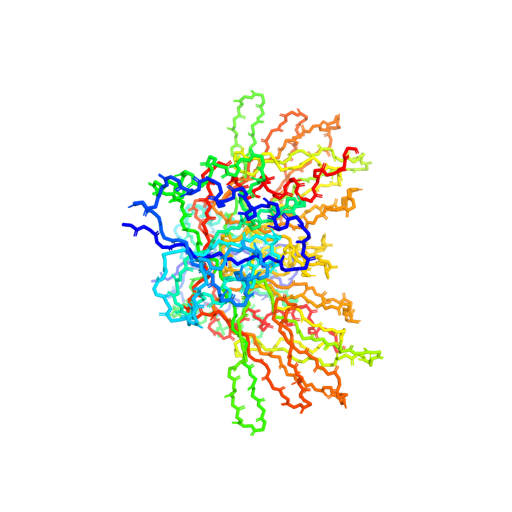 7.852 -14 -8.328 1 90.75 96 PHE A O 1
ATOM 751 N N . LEU A 1 97 ? 6.586 -15.281 -9.734 1 94.19 97 LEU A N 1
ATOM 752 C CA . LEU A 1 97 ? 6.332 -16.266 -8.695 1 94.19 97 LEU A CA 1
ATOM 753 C C . LEU A 1 97 ? 7.199 -17.5 -8.906 1 94.19 97 LEU A C 1
ATOM 755 O O . LEU A 1 97 ? 7.746 -18.062 -7.941 1 94.19 97 LEU A O 1
ATOM 759 N N . THR A 1 98 ? 7.32 -17.922 -10.141 1 93.19 98 THR A N 1
ATOM 760 C CA . THR A 1 98 ? 8.117 -19.109 -10.422 1 93.19 98 THR A CA 1
ATOM 761 C C . THR A 1 98 ? 9.586 -18.859 -10.117 1 93.19 98 THR A C 1
ATOM 763 O O . THR A 1 98 ? 10.117 -17.797 -10.414 1 93.19 98 THR A O 1
ATOM 766 N N . ASP A 1 99 ? 10.195 -19.875 -9.586 1 92.38 99 ASP A N 1
ATOM 767 C CA . ASP A 1 99 ? 11.531 -19.625 -9.047 1 92.38 99 ASP A CA 1
ATOM 768 C C . ASP A 1 99 ? 12.57 -20.516 -9.719 1 92.38 99 ASP A C 1
ATOM 770 O O . ASP A 1 99 ? 13.773 -20.297 -9.57 1 92.38 99 ASP A O 1
ATOM 774 N N . ILE A 1 100 ? 12.164 -21.562 -10.438 1 95.5 100 ILE A N 1
ATOM 775 C CA . ILE A 1 100 ? 13.117 -22.469 -11.07 1 95.5 100 ILE A CA 1
ATOM 776 C C . ILE A 1 100 ? 13.164 -22.203 -12.57 1 95.5 100 ILE A C 1
ATOM 778 O O . ILE A 1 100 ? 12.156 -22.344 -13.266 1 95.5 100 ILE A O 1
ATOM 782 N N . GLU A 1 101 ? 14.273 -21.812 -12.984 1 93.62 101 GLU A N 1
ATOM 783 C CA . GLU A 1 101 ? 14.508 -21.719 -14.422 1 93.62 101 GLU A CA 1
ATOM 784 C C . GLU A 1 101 ? 15 -23.047 -14.992 1 93.62 101 GLU A C 1
ATOM 786 O O . GLU A 1 101 ? 15.578 -23.859 -14.273 1 93.62 101 GLU A O 1
ATOM 791 N N . LEU A 1 102 ? 14.844 -23.203 -16.281 1 94.81 102 LEU A N 1
ATOM 792 C CA . LEU A 1 102 ? 15.195 -24.469 -16.922 1 94.81 102 LEU A CA 1
ATOM 793 C C . LEU A 1 102 ? 16.688 -24.719 -16.844 1 94.81 102 LEU A C 1
ATOM 795 O O . LEU A 1 102 ? 17.125 -25.875 -16.719 1 94.81 102 LEU A O 1
ATOM 799 N N . THR A 1 103 ? 17.469 -23.641 -16.844 1 94.44 103 THR A N 1
ATOM 800 C CA . THR A 1 103 ? 18.922 -23.766 -16.844 1 94.44 103 THR A CA 1
ATOM 801 C C . THR A 1 103 ? 19.422 -24.297 -15.5 1 94.44 103 THR A C 1
ATOM 803 O O . THR A 1 103 ? 20.531 -24.828 -15.414 1 94.44 103 THR A O 1
ATOM 806 N N . GLU A 1 104 ? 18.609 -24.172 -14.5 1 95.56 104 GLU A N 1
ATOM 807 C CA . GLU A 1 104 ? 19.047 -24.609 -13.18 1 95.56 104 GLU A CA 1
ATOM 808 C C . GLU A 1 104 ? 18.141 -25.703 -12.633 1 95.56 104 GLU A C 1
ATOM 810 O O . GLU A 1 104 ? 18.094 -25.938 -11.422 1 95.56 104 GLU A O 1
ATOM 815 N N . LEU A 1 105 ? 17.422 -26.391 -13.422 1 97 105 LEU A N 1
ATOM 816 C CA . LEU A 1 105 ? 16.391 -27.344 -13.023 1 97 105 LEU A CA 1
ATOM 817 C C . LEU A 1 105 ? 16.953 -28.422 -12.109 1 97 105 LEU A C 1
ATOM 819 O O . LEU A 1 105 ? 16.484 -28.578 -10.977 1 97 105 LEU A O 1
ATOM 823 N N . GLU A 1 106 ? 18 -29.141 -12.492 1 97.31 106 GLU A N 1
ATOM 824 C CA . GLU A 1 106 ? 18.516 -30.281 -11.742 1 97.31 106 GLU A CA 1
ATOM 825 C C . GLU A 1 106 ? 19.078 -29.844 -10.391 1 97.31 106 GLU A C 1
ATOM 827 O O . GLU A 1 106 ? 18.812 -30.484 -9.367 1 97.31 106 GLU A O 1
ATOM 832 N N . SER A 1 107 ? 19.781 -28.75 -10.422 1 96.88 107 SER A N 1
ATOM 833 C CA . SER A 1 107 ? 20.344 -28.266 -9.172 1 96.88 107 SER A CA 1
ATOM 834 C C . SER A 1 107 ? 19.25 -27.859 -8.195 1 96.88 107 SER A C 1
ATOM 836 O O . SER A 1 107 ? 19.375 -28.094 -6.988 1 96.88 107 SER A O 1
ATOM 838 N N . ARG A 1 108 ? 18.188 -27.297 -8.68 1 97.12 108 ARG A N 1
ATOM 839 C CA . ARG A 1 108 ? 17.078 -26.859 -7.824 1 97.12 108 ARG A CA 1
ATOM 840 C C . ARG A 1 108 ? 16.281 -28.062 -7.32 1 97.12 108 ARG A C 1
ATOM 842 O O . ARG A 1 108 ? 15.766 -28.047 -6.203 1 97.12 108 ARG A O 1
ATOM 849 N N . LEU A 1 109 ? 16.188 -29.078 -8.133 1 97.38 109 LEU A N 1
ATOM 850 C CA . LEU A 1 109 ? 15.57 -30.312 -7.672 1 97.38 109 LEU A CA 1
ATOM 851 C C . LEU A 1 109 ? 16.375 -30.922 -6.52 1 97.38 109 LEU A C 1
ATOM 853 O O . LEU A 1 109 ? 15.789 -31.469 -5.582 1 97.38 109 LEU A O 1
ATOM 857 N N . ASP A 1 110 ? 17.656 -30.781 -6.594 1 96.69 110 ASP A N 1
ATOM 858 C CA . ASP A 1 110 ? 18.5 -31.203 -5.48 1 96.69 110 ASP A CA 1
ATOM 859 C C . ASP A 1 110 ? 18.172 -30.422 -4.215 1 96.69 110 ASP A C 1
ATOM 861 O O . ASP A 1 110 ? 18.047 -31 -3.133 1 96.69 110 ASP A O 1
ATOM 865 N N . ASN A 1 111 ? 18.094 -29.156 -4.391 1 96.75 111 ASN A N 1
ATOM 866 C CA . ASN A 1 111 ? 17.75 -28.297 -3.258 1 96.75 111 ASN A CA 1
ATOM 867 C C . ASN A 1 111 ? 16.422 -28.703 -2.635 1 96.75 111 ASN A C 1
ATOM 869 O O . ASN A 1 111 ? 16.281 -28.719 -1.409 1 96.75 111 ASN A O 1
ATOM 873 N N . LEU A 1 112 ? 15.453 -29 -3.48 1 96.62 112 LEU A N 1
ATOM 874 C CA . LEU A 1 112 ? 14.148 -29.422 -2.998 1 96.62 112 LEU A CA 1
ATOM 875 C C . LEU A 1 112 ? 14.258 -30.719 -2.186 1 96.62 112 LEU A C 1
ATOM 877 O O . LEU A 1 112 ? 13.68 -30.812 -1.102 1 96.62 112 LEU A O 1
ATOM 881 N N . LEU A 1 113 ? 15.023 -31.672 -2.652 1 95.81 113 LEU A N 1
ATOM 882 C CA . LEU A 1 113 ? 15.18 -32.969 -1.989 1 95.81 113 LEU A CA 1
ATOM 883 C C . LEU A 1 113 ? 15.891 -32.812 -0.649 1 95.81 113 LEU A C 1
ATOM 885 O O . LEU A 1 113 ? 15.57 -33.5 0.316 1 95.81 113 LEU A O 1
ATOM 889 N N . ASN A 1 114 ? 16.781 -31.844 -0.658 1 95.69 114 ASN A N 1
ATOM 890 C CA . ASN A 1 114 ? 17.609 -31.672 0.53 1 95.69 114 ASN A CA 1
ATOM 891 C C . ASN A 1 114 ? 16.953 -30.719 1.529 1 95.69 114 ASN A C 1
ATOM 893 O O . ASN A 1 114 ? 17.5 -30.484 2.611 1 95.69 114 ASN A O 1
ATOM 897 N N . GLY A 1 115 ? 15.844 -30.188 1.168 1 95.62 115 GLY A N 1
ATOM 898 C CA . GLY A 1 115 ? 15.156 -29.25 2.053 1 95.62 115 GLY A CA 1
ATOM 899 C C . GLY A 1 115 ? 15.82 -27.891 2.119 1 95.62 115 GLY A C 1
ATOM 900 O O . GLY A 1 115 ? 15.656 -27.172 3.1 1 95.62 115 GLY A O 1
ATOM 901 N N . GLU A 1 116 ? 16.594 -27.625 1.109 1 96.56 116 GLU A N 1
ATOM 902 C CA . GLU A 1 116 ? 17.312 -26.344 1.049 1 96.56 116 GLU A CA 1
ATOM 903 C C . GLU A 1 116 ? 16.484 -25.281 0.329 1 96.56 116 GLU A C 1
ATOM 905 O O . GLU A 1 116 ? 16.859 -24.828 -0.752 1 96.56 116 GLU A O 1
ATOM 910 N N . TYR A 1 117 ? 15.438 -24.859 0.931 1 96.44 117 TYR A N 1
ATOM 911 C CA . TYR A 1 117 ? 14.531 -23.844 0.414 1 96.44 117 TYR A CA 1
ATOM 912 C C . TYR A 1 117 ? 13.75 -23.188 1.544 1 96.44 117 TYR A C 1
ATOM 914 O O . TYR A 1 117 ? 13.789 -23.641 2.688 1 96.44 117 TYR A O 1
ATOM 922 N N . GLN A 1 118 ? 13.188 -22.094 1.218 1 96 118 GLN A N 1
ATOM 923 C CA . GLN A 1 118 ? 12.297 -21.406 2.143 1 96 118 GLN A CA 1
ATOM 924 C C . GLN A 1 118 ? 10.852 -21.453 1.644 1 96 118 GLN A C 1
ATOM 926 O O . GLN A 1 118 ? 10.609 -21.469 0.436 1 96 118 GLN A O 1
ATOM 931 N N . VAL A 1 119 ? 9.922 -21.578 2.613 1 97 119 VAL A N 1
ATOM 932 C CA . VAL A 1 119 ? 8.508 -21.453 2.283 1 97 119 VAL A CA 1
ATOM 933 C C . VAL A 1 119 ? 8.031 -20.031 2.594 1 97 119 VAL A C 1
ATOM 935 O O . VAL A 1 119 ? 8.102 -19.578 3.74 1 97 119 VAL A O 1
ATOM 938 N N . VAL A 1 120 ? 7.633 -19.375 1.523 1 95.5 120 VAL A N 1
ATOM 939 C CA . VAL A 1 120 ? 7.125 -18.016 1.659 1 95.5 120 VAL A CA 1
ATOM 940 C C . VAL A 1 120 ? 5.598 -18.031 1.628 1 95.5 120 VAL A C 1
ATOM 942 O O . VAL A 1 120 ? 4.992 -18.719 0.799 1 95.5 120 VAL A O 1
ATOM 945 N N . GLU A 1 121 ? 5.047 -17.25 2.531 1 97.06 121 GLU A N 1
ATOM 946 C CA . GLU A 1 121 ? 3.59 -17.156 2.586 1 97.06 121 GLU A CA 1
ATOM 947 C C . GLU A 1 121 ? 3.092 -15.898 1.879 1 97.06 121 GLU A C 1
ATOM 949 O O . GLU A 1 121 ? 3.633 -14.812 2.084 1 97.06 121 GLU A O 1
ATOM 954 N N . ARG A 1 122 ? 2.107 -16.062 0.992 1 97.44 122 ARG A N 1
ATOM 955 C CA . ARG A 1 122 ? 1.476 -14.969 0.273 1 97.44 122 ARG A CA 1
ATOM 956 C C . ARG A 1 122 ? 0.006 -14.836 0.657 1 97.44 122 ARG A C 1
ATOM 958 O O . ARG A 1 122 ? -0.687 -15.844 0.84 1 97.44 122 ARG A O 1
ATOM 965 N N . THR A 1 123 ? -0.407 -13.57 0.725 1 97.94 123 THR A N 1
ATOM 966 C CA . THR A 1 123 ? -1.805 -13.297 1.039 1 97.94 123 THR A CA 1
ATOM 967 C C . THR A 1 123 ? -2.725 -13.875 -0.029 1 97.94 123 THR A C 1
ATOM 969 O O . THR A 1 123 ? -2.439 -13.781 -1.224 1 97.94 123 THR A O 1
ATOM 972 N N . VAL A 1 124 ? -3.783 -14.547 0.47 1 98.25 124 VAL A N 1
ATOM 973 C CA . VAL A 1 124 ? -4.863 -15.023 -0.387 1 98.25 124 VAL A CA 1
ATOM 974 C C . VAL A 1 124 ? -6.152 -14.281 -0.061 1 98.25 124 VAL A C 1
ATOM 976 O O . VAL A 1 124 ? -6.426 -13.977 1.104 1 98.25 124 VAL A O 1
ATOM 979 N N . ILE A 1 125 ? -6.902 -13.938 -1.123 1 98.5 125 ILE A N 1
ATOM 980 C CA . ILE A 1 125 ? -8.195 -13.32 -0.859 1 98.5 125 ILE A CA 1
ATOM 981 C C . ILE A 1 125 ? -9.32 -14.305 -1.203 1 98.5 125 ILE A C 1
ATOM 983 O O . ILE A 1 125 ? -9.18 -15.109 -2.125 1 98.5 125 ILE A O 1
ATOM 987 N N . SER A 1 126 ? -10.352 -14.234 -0.405 1 98.06 126 SER A N 1
ATOM 988 C CA . SER A 1 126 ? -11.547 -15.039 -0.597 1 98.06 126 SER A CA 1
ATOM 989 C C . SER A 1 126 ? -12.719 -14.188 -1.066 1 98.06 126 SER A C 1
ATOM 991 O O . SER A 1 126 ? -12.898 -13.062 -0.604 1 98.06 126 SER A O 1
ATOM 993 N N . GLY A 1 127 ? -13.461 -14.727 -1.99 1 97.88 127 GLY A N 1
ATOM 994 C CA . GLY A 1 127 ? -14.648 -14.055 -2.502 1 97.88 127 GLY A CA 1
ATOM 995 C C . GLY A 1 127 ? -15.922 -14.844 -2.264 1 97.88 127 GLY A C 1
ATOM 996 O O . GLY A 1 127 ? -15.977 -16.047 -2.523 1 97.88 127 GLY A O 1
ATOM 997 N N . SER A 1 128 ? -16.906 -14.172 -1.714 1 98 128 SER A N 1
ATOM 998 C CA . SER A 1 128 ? -18.234 -14.727 -1.543 1 98 128 SER A CA 1
ATOM 999 C C . SER A 1 128 ? -19.297 -13.789 -2.105 1 98 128 SER A C 1
ATOM 1001 O O . SER A 1 128 ? -19.016 -12.617 -2.375 1 98 128 SER A O 1
ATOM 1003 N N . VAL A 1 129 ? -20.484 -14.32 -2.314 1 97.5 129 VAL A N 1
ATOM 1004 C CA . VAL A 1 129 ? -21.562 -13.531 -2.881 1 97.5 129 VAL A CA 1
ATOM 1005 C C . VAL A 1 129 ? -22.844 -13.758 -2.072 1 97.5 129 VAL A C 1
ATOM 1007 O O . VAL A 1 129 ? -23.141 -14.883 -1.674 1 97.5 129 VAL A O 1
ATOM 1010 N N . LEU A 1 130 ? -23.469 -12.68 -1.673 1 97.06 130 LEU A N 1
ATOM 1011 C CA . LEU A 1 130 ? -24.812 -12.703 -1.128 1 97.06 130 LEU A CA 1
ATOM 1012 C C . LEU A 1 130 ? -25.844 -12.477 -2.227 1 97.06 130 LEU A C 1
ATOM 1014 O O . LEU A 1 130 ? -25.906 -11.398 -2.824 1 97.06 130 LEU A O 1
ATOM 1018 N N . SER A 1 131 ? -26.547 -13.492 -2.523 1 93.56 131 SER A N 1
ATOM 1019 C CA . SER A 1 131 ? -27.609 -13.445 -3.52 1 93.56 131 SER A CA 1
ATOM 1020 C C . SER A 1 131 ? -28.953 -13.859 -2.914 1 93.56 131 SER A C 1
ATOM 1022 O O . SER A 1 131 ? -29.078 -14.969 -2.377 1 93.56 131 SER A O 1
ATOM 1024 N N . GLN A 1 132 ? -29.906 -12.945 -2.98 1 91.38 132 GLN A N 1
ATOM 1025 C CA . GLN A 1 132 ? -31.25 -13.227 -2.475 1 91.38 132 GLN A CA 1
ATOM 1026 C C . GLN A 1 132 ? -31.203 -13.758 -1.045 1 91.38 132 GLN A C 1
ATOM 1028 O O . GLN A 1 132 ? -31.812 -14.781 -0.738 1 91.38 132 GLN A O 1
ATOM 1033 N N . GLY A 1 133 ? -30.344 -13.195 -0.212 1 91.62 133 GLY A N 1
ATOM 1034 C CA . GLY A 1 133 ? -30.297 -13.484 1.213 1 91.62 133 GLY A CA 1
ATOM 1035 C C . GLY A 1 133 ? -29.359 -14.625 1.563 1 91.62 133 GLY A C 1
ATOM 1036 O O . GLY A 1 133 ? -29.172 -14.938 2.74 1 91.62 133 GLY A O 1
ATOM 1037 N N . ASN A 1 134 ? -28.844 -15.266 0.572 1 94.56 134 ASN A N 1
ATOM 1038 C CA . ASN A 1 134 ? -27.938 -16.391 0.812 1 94.56 134 ASN A CA 1
ATOM 1039 C C . ASN A 1 134 ? -26.5 -16.047 0.432 1 94.56 134 ASN A C 1
ATOM 1041 O O . ASN A 1 134 ? -26.234 -15.633 -0.699 1 94.56 134 ASN A O 1
ATOM 1045 N N . ARG A 1 135 ? -25.625 -16.188 1.414 1 94.69 135 ARG A N 1
ATOM 1046 C CA . ARG A 1 135 ? -24.203 -15.93 1.152 1 94.69 135 ARG A CA 1
ATOM 1047 C C . ARG A 1 135 ? -23.469 -17.219 0.831 1 94.69 135 ARG A C 1
ATOM 1049 O O . ARG A 1 135 ? -23.578 -18.203 1.565 1 94.69 135 ARG A O 1
ATOM 1056 N N . ARG A 1 136 ? -22.797 -17.312 -0.288 1 95.94 136 ARG A N 1
ATOM 1057 C CA . ARG A 1 136 ? -22.031 -18.484 -0.704 1 95.94 136 ARG A CA 1
ATOM 1058 C C . ARG A 1 136 ? -20.578 -18.125 -0.998 1 95.94 136 ARG A C 1
ATOM 1060 O O . ARG A 1 136 ? -20.312 -17.078 -1.593 1 95.94 136 ARG A O 1
ATOM 1067 N N . MET A 1 137 ? -19.75 -19 -0.458 1 95.62 137 MET A N 1
ATOM 1068 C CA . MET A 1 137 ? -18.344 -18.875 -0.8 1 95.62 137 MET A CA 1
ATOM 1069 C C . MET A 1 137 ? -18.094 -19.312 -2.242 1 95.62 137 MET A C 1
ATOM 1071 O O . MET A 1 137 ? -18.547 -20.375 -2.668 1 95.62 137 MET A O 1
ATOM 1075 N N . LEU A 1 138 ? -17.375 -18.453 -2.992 1 95.75 138 LEU A N 1
ATOM 1076 C CA . LEU A 1 138 ? -17.188 -18.766 -4.406 1 95.75 138 LEU A CA 1
ATOM 1077 C C . LEU A 1 138 ? -15.781 -19.266 -4.672 1 95.75 138 LEU A C 1
ATOM 1079 O O . LEU A 1 138 ? -15.586 -20.172 -5.48 1 95.75 138 LEU A O 1
ATOM 1083 N N . GLY A 1 139 ? -14.773 -18.625 -4.055 1 95.81 139 GLY A N 1
ATOM 1084 C CA . GLY A 1 139 ? -13.422 -19.078 -4.363 1 95.81 139 GLY A CA 1
ATOM 1085 C C . GLY A 1 139 ? -12.344 -18.25 -3.688 1 95.81 139 GLY A C 1
ATOM 1086 O O . GLY A 1 139 ? -12.641 -17.469 -2.781 1 95.81 139 GLY A O 1
ATOM 1087 N N . HIS A 1 140 ? -11.086 -18.547 -4.059 1 97.25 140 HIS A N 1
ATOM 1088 C CA . HIS A 1 140 ? -9.891 -17.875 -3.557 1 97.25 140 HIS A CA 1
ATOM 1089 C C . HIS A 1 140 ? -9 -17.406 -4.703 1 97.25 140 HIS A C 1
ATOM 1091 O O . HIS A 1 140 ? -9.062 -17.953 -5.805 1 97.25 140 HIS A O 1
ATOM 1097 N N . ALA A 1 141 ? -8.258 -16.391 -4.398 1 98.12 141 ALA A N 1
ATOM 1098 C CA . ALA A 1 141 ? -7.312 -15.867 -5.379 1 98.12 141 ALA A CA 1
ATOM 1099 C C . ALA A 1 141 ? -6.008 -15.438 -4.715 1 98.12 141 ALA A C 1
ATOM 1101 O O . ALA A 1 141 ? -6.016 -14.93 -3.588 1 98.12 141 ALA A O 1
ATOM 1102 N N . ILE A 1 142 ? -4.926 -15.617 -5.465 1 98.06 142 ILE A N 1
ATOM 1103 C CA . ILE A 1 142 ? -3.617 -15.18 -4.992 1 98.06 142 ILE A CA 1
ATOM 1104 C C . ILE A 1 142 ? -3.285 -13.812 -5.59 1 98.06 142 ILE A C 1
ATOM 1106 O O . ILE A 1 142 ? -2.648 -12.984 -4.938 1 98.06 142 ILE A O 1
ATOM 1110 N N . ASN A 1 143 ? -3.76 -13.594 -6.812 1 97.81 143 ASN A N 1
ATOM 1111 C CA . ASN A 1 143 ? -3.566 -12.305 -7.453 1 97.81 143 ASN A CA 1
ATOM 1112 C C . ASN A 1 143 ? -4.738 -11.359 -7.188 1 97.81 143 ASN A C 1
ATOM 1114 O O . ASN A 1 143 ? -4.574 -10.32 -6.551 1 97.81 143 ASN A O 1
ATOM 1118 N N . ASP A 1 144 ? -5.914 -11.766 -7.75 1 98.62 144 ASP A N 1
ATOM 1119 C CA . ASP A 1 144 ? -6.961 -10.742 -7.703 1 98.62 144 ASP A CA 1
ATOM 1120 C C . ASP A 1 144 ? -8.336 -11.367 -7.918 1 98.62 144 ASP A C 1
ATOM 1122 O O . ASP A 1 144 ? -8.445 -12.516 -8.359 1 98.62 144 ASP A O 1
ATOM 1126 N N . VAL A 1 145 ? -9.32 -10.758 -7.426 1 98.38 145 VAL A N 1
ATOM 1127 C CA . VAL A 1 145 ? -10.727 -10.914 -7.785 1 98.38 145 VAL A CA 1
ATOM 1128 C C . VAL A 1 145 ? -11.18 -9.734 -8.633 1 98.38 145 VAL A C 1
ATOM 1130 O O . VAL A 1 145 ? -11 -8.578 -8.25 1 98.38 145 VAL A O 1
ATOM 1133 N N . VAL A 1 146 ? -11.766 -10.023 -9.812 1 97.31 146 VAL A N 1
ATOM 1134 C CA . VAL A 1 146 ? -12.18 -8.977 -10.742 1 97.31 146 VAL A CA 1
ATOM 1135 C C . VAL A 1 146 ? -13.695 -9.047 -10.953 1 97.31 146 VAL A C 1
ATOM 1137 O O . VAL A 1 146 ? -14.242 -10.117 -11.203 1 97.31 146 VAL A O 1
ATOM 1140 N N . ILE A 1 147 ? -14.305 -7.984 -10.734 1 94.56 147 ILE A N 1
ATOM 1141 C CA . ILE A 1 147 ? -15.703 -7.82 -11.125 1 94.56 147 ILE A CA 1
ATOM 1142 C C . ILE A 1 147 ? -15.797 -6.922 -12.352 1 94.56 147 ILE A C 1
ATOM 1144 O O . ILE A 1 147 ? -15.352 -5.773 -12.328 1 94.56 147 ILE A O 1
ATOM 1148 N N . GLY A 1 148 ? -16.25 -7.406 -13.391 1 90.69 148 GLY A N 1
ATOM 1149 C CA . GLY A 1 148 ? -16.297 -6.641 -14.625 1 90.69 148 GLY A CA 1
ATOM 1150 C C . GLY A 1 148 ? -17.406 -7.094 -15.562 1 90.69 148 GLY A C 1
ATOM 1151 O O . GLY A 1 148 ? -18.125 -8.047 -15.266 1 90.69 148 GLY A O 1
ATOM 1152 N N . LYS A 1 149 ? -17.422 -6.332 -16.625 1 82.25 149 LYS A N 1
ATOM 1153 C CA . LYS A 1 149 ? -18.438 -6.629 -17.641 1 82.25 149 LYS A CA 1
ATOM 1154 C C . LYS A 1 149 ? -18.016 -7.797 -18.516 1 82.25 149 LYS A C 1
ATOM 1156 O O . LYS A 1 149 ? -16.828 -7.949 -18.828 1 82.25 149 LYS A O 1
ATOM 1161 N N . GLY A 1 150 ? -18.75 -8.82 -18.672 1 65.94 150 GLY A N 1
ATOM 1162 C CA . GLY A 1 150 ? -18.453 -9.914 -19.578 1 65.94 150 GLY A CA 1
ATOM 1163 C C . GLY A 1 150 ? -18.406 -9.492 -21.031 1 65.94 150 GLY A C 1
ATOM 1164 O O . GLY A 1 150 ? -17.578 -9.977 -21.812 1 65.94 150 GLY A O 1
ATOM 1165 N N . GLY A 1 151 ? -19.25 -8.68 -21.531 1 60.81 151 GLY A N 1
ATOM 1166 C CA . GLY A 1 151 ? -19.406 -8.336 -22.938 1 60.81 151 GLY A CA 1
ATOM 1167 C C . GLY A 1 151 ? -19.484 -6.84 -23.172 1 60.81 151 GLY A C 1
ATOM 1168 O O . GLY A 1 151 ? -18.875 -6.055 -22.453 1 60.81 151 GLY A O 1
ATOM 1169 N N . LEU A 1 152 ? -19.797 -6.488 -24.359 1 56.69 152 LEU A N 1
ATOM 1170 C CA . LEU A 1 152 ? -19.953 -5.133 -24.891 1 56.69 152 LEU A CA 1
ATOM 1171 C C . LEU A 1 152 ? -20.953 -4.344 -24.062 1 56.69 152 LEU A C 1
ATOM 1173 O O . LEU A 1 152 ? -21.422 -3.277 -24.484 1 56.69 152 LEU A O 1
ATOM 1177 N N . SER A 1 153 ? -21.141 -4.797 -23.016 1 58.28 153 SER A N 1
ATOM 1178 C CA . SER A 1 153 ? -22.203 -4.152 -22.25 1 58.28 153 SER A CA 1
ATOM 1179 C C . SER A 1 153 ? -21.75 -2.797 -21.719 1 58.28 153 SER A C 1
ATOM 1181 O O . SER A 1 153 ? -20.578 -2.463 -21.766 1 58.28 153 SER A O 1
ATOM 1183 N N . ARG A 1 154 ? -22.734 -1.984 -21.312 1 64.56 154 ARG A N 1
ATOM 1184 C CA . ARG A 1 154 ? -22.672 -0.621 -20.797 1 64.56 154 ARG A CA 1
ATOM 1185 C C . ARG A 1 154 ? -21.828 -0.553 -19.516 1 64.56 154 ARG A C 1
ATOM 1187 O O . ARG A 1 154 ? -21.516 -1.585 -18.922 1 64.56 154 ARG A O 1
ATOM 1194 N N . MET A 1 155 ? -21.547 0.473 -19.125 1 73.94 155 MET A N 1
ATOM 1195 C CA . MET A 1 155 ? -20.812 0.82 -17.922 1 73.94 155 MET A CA 1
ATOM 1196 C C . MET A 1 155 ? -21.5 0.255 -16.688 1 73.94 155 MET A C 1
ATOM 1198 O O . MET A 1 155 ? -22.734 0.221 -16.609 1 73.94 155 MET A O 1
ATOM 1202 N N . LEU A 1 156 ? -20.641 -0.346 -15.828 1 81.25 156 LEU A N 1
ATOM 1203 C CA . LEU A 1 156 ? -21.141 -0.884 -14.57 1 81.25 156 LEU A CA 1
ATOM 1204 C C . LEU A 1 156 ? -21.266 0.215 -13.523 1 81.25 156 LEU A C 1
ATOM 1206 O O . LEU A 1 156 ? -20.406 1.093 -13.43 1 81.25 156 LEU A O 1
ATOM 1210 N N . SER A 1 157 ? -22.375 0.246 -12.906 1 82.94 157 SER A N 1
ATOM 1211 C CA . SER A 1 157 ? -22.516 1.058 -11.703 1 82.94 157 SER A CA 1
ATOM 1212 C C . SER A 1 157 ? -22.234 0.236 -10.445 1 82.94 157 SER A C 1
ATOM 1214 O O . SER A 1 157 ? -22.969 -0.713 -10.148 1 82.94 157 SER A O 1
ATOM 1216 N N . LEU A 1 158 ? -21.156 0.574 -9.82 1 84.5 158 LEU A N 1
ATOM 1217 C CA . LEU A 1 158 ? -20.734 -0.178 -8.648 1 84.5 158 LEU A CA 1
ATOM 1218 C C . LEU A 1 158 ? -20.703 0.713 -7.414 1 84.5 158 LEU A C 1
ATOM 1220 O O . LEU A 1 158 ? -20.312 1.879 -7.492 1 84.5 158 LEU A O 1
ATOM 1224 N N . SER A 1 159 ? -21.281 0.17 -6.371 1 89.19 159 SER A N 1
ATOM 1225 C CA . SER A 1 159 ? -21.094 0.785 -5.062 1 89.19 159 SER A CA 1
ATOM 1226 C C . SER A 1 159 ? -20.156 -0.037 -4.191 1 89.19 159 SER A C 1
ATOM 1228 O O . SER A 1 159 ? -20.234 -1.268 -4.172 1 89.19 159 SER A O 1
ATOM 1230 N N . MET A 1 160 ? -19.328 0.642 -3.529 1 91.88 160 MET A N 1
ATOM 1231 C CA . MET A 1 160 ? -18.328 -0.067 -2.746 1 91.88 160 MET A CA 1
ATOM 1232 C C . MET A 1 160 ? -18.391 0.339 -1.278 1 91.88 160 MET A C 1
ATOM 1234 O O . MET A 1 160 ? -18.641 1.505 -0.963 1 91.88 160 MET A O 1
ATOM 1238 N N . ARG A 1 161 ? -18.25 -0.614 -0.476 1 93.69 161 ARG A N 1
ATOM 1239 C CA . ARG A 1 161 ? -18.109 -0.424 0.964 1 93.69 161 ARG A CA 1
ATOM 1240 C C . ARG A 1 161 ? -16.828 -1.098 1.478 1 93.69 161 ARG A C 1
ATOM 1242 O O . ARG A 1 161 ? -16.484 -2.191 1.033 1 93.69 161 ARG A O 1
ATOM 1249 N N . ILE A 1 162 ? -16.156 -0.431 2.314 1 94.69 162 ILE A N 1
ATOM 1250 C CA . ILE A 1 162 ? -15.039 -1.021 3.051 1 94.69 162 ILE A CA 1
ATOM 1251 C C . ILE A 1 162 ? -15.398 -1.128 4.531 1 94.69 162 ILE A C 1
ATOM 1253 O O . ILE A 1 162 ? -15.633 -0.116 5.195 1 94.69 162 ILE A O 1
ATOM 1257 N N . ASP A 1 163 ? -15.422 -2.318 4.988 1 92.31 163 ASP A N 1
ATOM 1258 C CA . ASP A 1 163 ? -15.992 -2.598 6.305 1 92.31 163 ASP A CA 1
ATOM 1259 C C . ASP A 1 163 ? -17.359 -1.928 6.465 1 92.31 163 ASP A C 1
ATOM 1261 O O . ASP A 1 163 ? -18.281 -2.217 5.711 1 92.31 163 ASP A O 1
ATOM 1265 N N . ASP A 1 164 ? -17.453 -1.021 7.32 1 84.44 164 ASP A N 1
ATOM 1266 C CA . ASP A 1 164 ? -18.781 -0.481 7.602 1 84.44 164 ASP A CA 1
ATOM 1267 C C . ASP A 1 164 ? -18.953 0.905 6.98 1 84.44 164 ASP A C 1
ATOM 1269 O O . ASP A 1 164 ? -19.938 1.601 7.266 1 84.44 164 ASP A O 1
ATOM 1273 N N . THR A 1 165 ? -18.094 1.225 6.109 1 89.62 165 THR A N 1
ATOM 1274 C CA . THR A 1 165 ? -18.156 2.576 5.566 1 89.62 165 THR A CA 1
ATOM 1275 C C . THR A 1 165 ? -18.406 2.545 4.059 1 89.62 165 THR A C 1
ATOM 1277 O O . THR A 1 165 ? -17.703 1.855 3.322 1 89.62 165 THR A O 1
ATOM 1280 N N . MET A 1 166 ? -19.391 3.285 3.639 1 87.19 166 MET A N 1
ATOM 1281 C CA . MET A 1 166 ? -19.641 3.453 2.211 1 87.19 166 MET A CA 1
ATOM 1282 C C . MET A 1 166 ? -18.609 4.367 1.575 1 87.19 166 MET A C 1
ATOM 1284 O O . MET A 1 166 ? -18.344 5.465 2.074 1 87.19 166 MET A O 1
ATOM 1288 N N . ILE A 1 167 ? -17.953 3.959 0.631 1 84.5 167 ILE A N 1
ATOM 1289 C CA . ILE A 1 167 ? -16.906 4.758 0.005 1 84.5 167 ILE A CA 1
ATOM 1290 C C . ILE A 1 167 ? -17.484 5.539 -1.173 1 84.5 167 ILE A C 1
ATOM 1292 O O . ILE A 1 167 ? -17.5 6.77 -1.16 1 84.5 167 ILE A O 1
ATOM 1296 N N . ASN A 1 168 ? -17.656 5.031 -2.346 1 74 168 ASN A N 1
ATOM 1297 C CA . ASN A 1 168 ? -18.203 5.793 -3.461 1 74 168 ASN A CA 1
ATOM 1298 C C . ASN A 1 168 ? -18.906 4.887 -4.469 1 74 168 ASN A C 1
ATOM 1300 O O . ASN A 1 168 ? -18.734 3.668 -4.441 1 74 168 ASN A O 1
ATOM 1304 N N . ASP A 1 169 ? -19.734 5.656 -5.098 1 79.81 169 ASP A N 1
ATOM 1305 C CA . ASP A 1 169 ? -20.312 5.082 -6.305 1 79.81 169 ASP A CA 1
ATOM 1306 C C . ASP A 1 169 ? -19.5 5.453 -7.543 1 79.81 169 ASP A C 1
ATOM 1308 O O . ASP A 1 169 ? -19.062 6.602 -7.684 1 79.81 169 ASP A O 1
ATOM 1312 N N . TYR A 1 170 ? -19.141 4.352 -8.211 1 76.62 170 TYR A N 1
ATOM 1313 C CA . TYR A 1 170 ? -18.469 4.758 -9.438 1 76.62 170 TYR A CA 1
ATOM 1314 C C . TYR A 1 170 ? -18.984 3.973 -10.633 1 76.62 170 TYR A C 1
ATOM 1316 O O . TYR A 1 170 ? -19.547 2.891 -10.469 1 76.62 170 TYR A O 1
ATOM 1324 N N . LYS A 1 171 ? -18.875 4.672 -11.719 1 84.06 171 LYS A N 1
ATOM 1325 C CA . LYS A 1 171 ? -19.109 4.062 -13.023 1 84.06 171 LYS A CA 1
ATOM 1326 C C . LYS A 1 171 ? -17.812 3.656 -13.695 1 84.06 171 LYS A C 1
ATOM 1328 O O . LYS A 1 171 ? -16.891 4.469 -13.805 1 84.06 171 LYS A O 1
ATOM 1333 N N . ALA A 1 172 ? -17.781 2.381 -14.008 1 87.88 172 ALA A N 1
ATOM 1334 C CA . ALA A 1 172 ? -16.562 1.852 -14.602 1 87.88 172 ALA A CA 1
ATOM 1335 C C . ALA A 1 172 ? -16.828 0.566 -15.375 1 87.88 172 ALA A C 1
ATOM 1337 O O . ALA A 1 172 ? -17.953 0.052 -15.367 1 87.88 172 ALA A O 1
ATOM 1338 N N . ASP A 1 173 ? -15.828 0.11 -16.078 1 88.94 173 ASP A N 1
ATOM 1339 C CA . ASP A 1 173 ? -15.914 -1.203 -16.719 1 88.94 173 ASP A CA 1
ATOM 1340 C C . ASP A 1 173 ? -15.844 -2.318 -15.672 1 88.94 173 ASP A C 1
ATOM 1342 O O . ASP A 1 173 ? -16.281 -3.445 -15.938 1 88.94 173 ASP A O 1
ATOM 1346 N N . GLY A 1 174 ? -15.289 -1.988 -14.523 1 91.44 174 GLY A N 1
ATOM 1347 C CA . GLY A 1 174 ? -15.18 -2.947 -13.438 1 91.44 174 GLY A CA 1
ATOM 1348 C C . GLY A 1 174 ? -14.25 -2.492 -12.328 1 91.44 174 GLY A C 1
ATOM 1349 O O . GLY A 1 174 ? -13.906 -1.311 -12.242 1 91.44 174 GLY A O 1
ATOM 1350 N N . VAL A 1 175 ? -13.961 -3.436 -11.484 1 94.69 175 VAL A N 1
ATOM 1351 C CA . VAL A 1 175 ? -13.047 -3.158 -10.383 1 94.69 175 VAL A CA 1
ATOM 1352 C C . VAL A 1 175 ? -12.211 -4.402 -10.078 1 94.69 175 VAL A C 1
ATOM 1354 O O . VAL A 1 175 ? -12.703 -5.527 -10.188 1 94.69 175 VAL A O 1
ATOM 1357 N N . ILE A 1 176 ? -10.992 -4.148 -9.766 1 97.75 176 ILE A N 1
ATOM 1358 C CA . ILE A 1 176 ? -10.07 -5.207 -9.375 1 97.75 176 ILE A CA 1
ATOM 1359 C C . ILE A 1 176 ? -9.758 -5.098 -7.887 1 97.75 176 ILE A C 1
ATOM 1361 O O . ILE A 1 176 ? -9.352 -4.035 -7.41 1 97.75 176 ILE A O 1
ATOM 1365 N N . VAL A 1 177 ? -10.008 -6.102 -7.113 1 98.44 177 VAL A N 1
ATOM 1366 C CA . VAL A 1 177 ? -9.461 -6.223 -5.77 1 98.44 177 VAL A CA 1
ATOM 1367 C C . VAL A 1 177 ? -8.289 -7.203 -5.777 1 98.44 177 VAL A C 1
ATOM 1369 O O . VAL A 1 177 ? -8.469 -8.391 -6.051 1 98.44 177 VAL A O 1
ATOM 1372 N N . SER A 1 178 ? -7.152 -6.688 -5.457 1 98.62 178 SER A N 1
ATOM 1373 C CA . SER A 1 178 ? -5.93 -7.465 -5.641 1 98.62 178 SER A CA 1
ATOM 1374 C C . SER A 1 178 ? -5.133 -7.555 -4.344 1 98.62 178 SER A C 1
ATOM 1376 O O . SER A 1 178 ? -5.238 -6.684 -3.48 1 98.62 178 SER A O 1
ATOM 1378 N N . THR A 1 179 ? -4.422 -8.641 -4.188 1 98.62 179 THR A N 1
ATOM 1379 C CA . THR A 1 179 ? -3.377 -8.719 -3.172 1 98.62 179 THR A CA 1
ATOM 1380 C C . THR A 1 179 ? -2.139 -7.941 -3.607 1 98.62 179 THR A C 1
ATOM 1382 O O . THR A 1 179 ? -2.07 -7.457 -4.738 1 98.62 179 THR A O 1
ATOM 1385 N N . ALA A 1 180 ? -1.168 -7.801 -2.676 1 98.31 180 ALA A N 1
ATOM 1386 C CA . ALA A 1 180 ? 0.111 -7.199 -3.041 1 98.31 180 ALA A CA 1
ATOM 1387 C C . ALA A 1 180 ? 0.813 -8.016 -4.125 1 98.31 180 ALA A C 1
ATOM 1389 O O . ALA A 1 180 ? 1.434 -7.449 -5.027 1 98.31 180 ALA A O 1
ATOM 1390 N N . THR A 1 181 ? 0.693 -9.344 -4.059 1 97.44 181 THR A N 1
ATOM 1391 C CA . THR A 1 181 ? 1.25 -10.219 -5.082 1 97.44 181 THR A CA 1
ATOM 1392 C C . THR A 1 181 ? 0.654 -9.898 -6.449 1 97.44 181 THR A C 1
ATOM 1394 O O . THR A 1 181 ? 1.379 -9.812 -7.445 1 97.44 181 THR A O 1
ATOM 1397 N N . GLY A 1 182 ? -0.62 -9.648 -6.492 1 97.75 182 GLY A N 1
ATOM 1398 C CA . GLY A 1 182 ? -1.334 -9.398 -7.734 1 97.75 182 GLY A CA 1
ATOM 1399 C C . GLY A 1 182 ? -1.142 -7.984 -8.258 1 97.75 182 GLY A C 1
ATOM 1400 O O . GLY A 1 182 ? -1.664 -7.633 -9.32 1 97.75 182 GLY A O 1
ATOM 1401 N N . SER A 1 183 ? -0.394 -7.125 -7.547 1 97.88 183 SER A N 1
ATOM 1402 C CA . SER A 1 183 ? -0.195 -5.742 -7.969 1 97.88 183 SER A CA 1
ATOM 1403 C C . SER A 1 183 ? 0.511 -5.672 -9.32 1 97.88 183 SER A C 1
ATOM 1405 O O . SER A 1 183 ? 0.394 -4.672 -10.031 1 97.88 183 SER A O 1
ATOM 1407 N N . THR A 1 184 ? 1.246 -6.715 -9.742 1 94.56 184 THR A N 1
ATOM 1408 C CA . THR A 1 184 ? 1.998 -6.723 -10.992 1 94.56 184 THR A CA 1
ATOM 1409 C C . THR A 1 184 ? 1.243 -7.492 -12.078 1 94.56 184 THR A C 1
ATOM 1411 O O . THR A 1 184 ? 1.79 -7.766 -13.148 1 94.56 184 THR A O 1
ATOM 1414 N N . ALA A 1 185 ? 0.024 -7.891 -11.766 1 95.44 185 ALA A N 1
ATOM 1415 C CA . ALA A 1 185 ? -0.826 -8.578 -12.734 1 95.44 185 ALA A CA 1
ATOM 1416 C C . ALA A 1 185 ? -1.817 -7.613 -13.375 1 95.44 185 ALA A C 1
ATOM 1418 O O . ALA A 1 185 ? -1.421 -6.598 -13.945 1 95.44 185 ALA A O 1
ATOM 1419 N N . TYR A 1 186 ? -3.162 -7.938 -13.391 1 95.88 186 TYR A N 1
ATOM 1420 C CA . TYR A 1 186 ? -4.172 -7.137 -14.078 1 95.88 186 TYR A CA 1
ATOM 1421 C C . TYR A 1 186 ? -4.266 -5.742 -13.469 1 95.88 186 TYR A C 1
ATOM 1423 O O . TYR A 1 186 ? -4.504 -4.766 -14.18 1 95.88 186 TYR A O 1
ATOM 1431 N N . SER A 1 187 ? -4.07 -5.625 -12.164 1 96.88 187 SER A N 1
ATOM 1432 C CA . SER A 1 187 ? -4.117 -4.328 -11.5 1 96.88 187 SER A CA 1
ATOM 1433 C C . SER A 1 187 ? -3.107 -3.357 -12.102 1 96.88 187 SER A C 1
ATOM 1435 O O . SER A 1 187 ? -3.404 -2.174 -12.281 1 96.88 187 SER A O 1
ATOM 1437 N N . LEU A 1 188 ? -1.93 -3.859 -12.391 1 95.25 188 LEU A N 1
ATOM 1438 C CA . LEU A 1 188 ? -0.896 -3.018 -12.984 1 95.25 188 LEU A CA 1
ATOM 1439 C C . LEU A 1 188 ? -1.353 -2.459 -14.328 1 95.25 188 LEU A C 1
ATOM 1441 O O . LEU A 1 188 ? -1.208 -1.263 -14.586 1 95.25 188 LEU A O 1
ATOM 1445 N N . SER A 1 189 ? -1.933 -3.25 -15.133 1 92.5 189 SER A N 1
ATOM 1446 C CA . SER A 1 189 ? -2.406 -2.854 -16.453 1 92.5 189 SER A CA 1
ATOM 1447 C C . SER A 1 189 ? -3.537 -1.835 -16.359 1 92.5 189 SER A C 1
ATOM 1449 O O . SER A 1 189 ? -3.727 -1.018 -17.25 1 92.5 189 SER A O 1
ATOM 1451 N N . ALA A 1 190 ? -4.258 -1.93 -15.258 1 93.12 190 ALA A N 1
ATOM 1452 C CA . ALA A 1 190 ? -5.398 -1.038 -15.062 1 93.12 190 ALA A CA 1
ATOM 1453 C C . ALA A 1 190 ? -4.969 0.261 -14.383 1 93.12 190 ALA A C 1
ATOM 1455 O O . ALA A 1 190 ? -5.809 1.071 -13.992 1 93.12 190 ALA A O 1
ATOM 1456 N N . GLY A 1 191 ? -3.691 0.442 -14.188 1 92.31 191 GLY A N 1
ATOM 1457 C CA . GLY A 1 191 ? -3.199 1.709 -13.672 1 92.31 191 GLY A CA 1
ATOM 1458 C C . GLY A 1 191 ? -2.828 1.651 -12.195 1 92.31 191 GLY A C 1
ATOM 1459 O O . GLY A 1 191 ? -2.5 2.676 -11.594 1 92.31 191 GLY A O 1
ATOM 1460 N N . GLY A 1 192 ? -2.857 0.52 -11.609 1 95.69 192 GLY A N 1
ATOM 1461 C CA . GLY A 1 192 ? -2.48 0.362 -10.211 1 95.69 192 GLY A CA 1
ATOM 1462 C C . GLY A 1 192 ? -0.984 0.447 -9.984 1 95.69 192 GLY A C 1
ATOM 1463 O O . GLY A 1 192 ? -0.199 0.317 -10.922 1 95.69 192 GLY A O 1
ATOM 1464 N N . PRO A 1 193 ? -0.624 0.673 -8.727 1 97.12 193 PRO A N 1
ATOM 1465 C CA . PRO A 1 193 ? 0.797 0.712 -8.375 1 97.12 193 PRO A CA 1
ATOM 1466 C C . PRO A 1 193 ? 1.408 -0.679 -8.227 1 97.12 193 PRO A C 1
ATOM 1468 O O . PRO A 1 193 ? 0.685 -1.679 -8.242 1 97.12 193 PRO A O 1
ATOM 1471 N N . ILE A 1 194 ? 2.729 -0.703 -8.227 1 96.88 194 ILE A N 1
ATOM 1472 C CA . ILE A 1 194 ? 3.453 -1.907 -7.836 1 96.88 194 ILE A CA 1
ATOM 1473 C C . ILE A 1 194 ? 3.564 -1.969 -6.312 1 96.88 194 ILE A C 1
ATOM 1475 O O . ILE A 1 194 ? 3.979 -0.999 -5.676 1 96.88 194 ILE A O 1
ATOM 1479 N N . VAL A 1 195 ? 3.229 -3.072 -5.723 1 98.06 195 VAL A N 1
ATOM 1480 C CA . VAL A 1 195 ? 3.26 -3.213 -4.273 1 98.06 195 VAL A CA 1
ATOM 1481 C C . VAL A 1 195 ? 4.137 -4.402 -3.887 1 98.06 195 VAL A C 1
ATOM 1483 O O . VAL A 1 195 ? 3.932 -5.516 -4.379 1 98.06 195 VAL A O 1
ATOM 1486 N N . ASN A 1 196 ? 5.113 -4.117 -3.053 1 97.31 196 ASN A N 1
ATOM 1487 C CA . ASN A 1 196 ? 5.898 -5.219 -2.498 1 97.31 196 ASN A CA 1
ATOM 1488 C C . ASN A 1 196 ? 5.012 -6.227 -1.774 1 97.31 196 ASN A C 1
ATOM 1490 O O . ASN A 1 196 ? 4.18 -5.852 -0.949 1 97.31 196 ASN A O 1
ATOM 1494 N N . PRO A 1 197 ? 5.188 -7.547 -2.041 1 96.38 197 PRO A N 1
ATOM 1495 C CA . PRO A 1 197 ? 4.297 -8.57 -1.485 1 96.38 197 PRO A CA 1
ATOM 1496 C C . PRO A 1 197 ? 4.352 -8.633 0.039 1 96.38 197 PRO A C 1
ATOM 1498 O O . PRO A 1 197 ? 3.469 -9.227 0.667 1 96.38 197 PRO A O 1
ATOM 1501 N N . SER A 1 198 ? 5.383 -8.109 0.656 1 95.69 198 SER A N 1
ATOM 1502 C CA . SER A 1 198 ? 5.5 -8.172 2.109 1 95.69 198 SER A CA 1
ATOM 1503 C C . SER A 1 198 ? 4.633 -7.109 2.779 1 95.69 198 SER A C 1
ATOM 1505 O O . SER A 1 198 ? 4.418 -7.152 3.992 1 95.69 198 SER A O 1
ATOM 1507 N N . VAL A 1 199 ? 4.117 -6.145 2.025 1 97.62 199 VAL A N 1
ATOM 1508 C CA . VAL A 1 199 ? 3.195 -5.152 2.562 1 97.62 199 VAL A CA 1
ATOM 1509 C C . VAL A 1 199 ? 1.821 -5.785 2.775 1 97.62 199 VAL A C 1
ATOM 1511 O O . VAL A 1 199 ? 1.226 -6.32 1.839 1 97.62 199 VAL A O 1
ATOM 1514 N N . PRO A 1 200 ? 1.314 -5.773 3.994 1 97.81 200 PRO A N 1
ATOM 1515 C CA . PRO A 1 200 ? -0.009 -6.348 4.25 1 97.81 200 PRO A CA 1
ATOM 1516 C C . PRO A 1 200 ? -1.145 -5.449 3.764 1 97.81 200 PRO A C 1
ATOM 1518 O O . PRO A 1 200 ? -1.756 -4.734 4.559 1 97.81 200 PRO A O 1
ATOM 1521 N N . ALA A 1 201 ? -1.45 -5.59 2.492 1 98.44 201 ALA A N 1
ATOM 1522 C CA . ALA A 1 201 ? -2.393 -4.645 1.897 1 98.44 201 ALA A CA 1
ATOM 1523 C C . ALA A 1 201 ? -3.223 -5.312 0.806 1 98.44 201 ALA A C 1
ATOM 1525 O O . ALA A 1 201 ? -2.818 -6.336 0.25 1 98.44 201 ALA A O 1
ATOM 1526 N N . LEU A 1 202 ? -4.402 -4.785 0.621 1 98.62 202 LEU A N 1
ATOM 1527 C CA . LEU A 1 202 ? -5.203 -5.027 -0.572 1 98.62 202 LEU A CA 1
ATOM 1528 C C . LEU A 1 202 ? -5.25 -3.785 -1.457 1 98.62 202 LEU A C 1
ATOM 1530 O O . LEU A 1 202 ? -5.211 -2.658 -0.958 1 98.62 202 LEU A O 1
ATOM 1534 N N . LEU A 1 203 ? -5.301 -4.035 -2.701 1 98.44 203 LEU A N 1
ATOM 1535 C CA . LEU A 1 203 ? -5.449 -2.967 -3.686 1 98.44 203 LEU A CA 1
ATOM 1536 C C . LEU A 1 203 ? -6.848 -2.986 -4.301 1 98.44 203 LEU A C 1
ATOM 1538 O O . LEU A 1 203 ? -7.367 -4.051 -4.637 1 98.44 203 LEU A O 1
ATOM 1542 N N . ILE A 1 204 ? -7.438 -1.859 -4.402 1 97.31 204 ILE A N 1
ATOM 1543 C CA . ILE A 1 204 ? -8.672 -1.655 -5.152 1 97.31 204 ILE A CA 1
ATOM 1544 C C . ILE A 1 204 ? -8.398 -0.762 -6.363 1 97.31 204 ILE A C 1
ATOM 1546 O O . ILE A 1 204 ? -8.078 0.42 -6.207 1 97.31 204 ILE A O 1
ATOM 1550 N N . THR A 1 205 ? -8.516 -1.286 -7.543 1 96.69 205 THR A N 1
ATOM 1551 C CA . THR A 1 205 ? -8.188 -0.578 -8.773 1 96.69 205 THR A CA 1
ATOM 1552 C C . THR A 1 205 ? -9.383 -0.549 -9.719 1 96.69 205 THR A C 1
ATOM 1554 O O . THR A 1 205 ? -9.805 -1.59 -10.234 1 96.69 205 THR A O 1
ATOM 1557 N N . PRO A 1 206 ? -9.953 0.604 -9.961 1 93.5 206 PRO A N 1
ATOM 1558 C CA . PRO A 1 206 ? -11.016 0.688 -10.961 1 93.5 206 PRO A CA 1
ATOM 1559 C C . PRO A 1 206 ? -10.516 0.418 -12.375 1 93.5 206 PRO A C 1
ATOM 1561 O O . PRO A 1 206 ? -9.391 0.785 -12.719 1 93.5 206 PRO A O 1
ATOM 1564 N N . ILE A 1 207 ? -11.391 -0.222 -13.125 1 93.06 207 ILE A N 1
ATOM 1565 C CA . ILE A 1 207 ? -11.07 -0.469 -14.531 1 93.06 207 ILE A CA 1
ATOM 1566 C C . ILE A 1 207 ? -11.773 0.568 -15.406 1 93.06 207 ILE A C 1
ATOM 1568 O O . ILE A 1 207 ? -13 0.566 -15.523 1 93.06 207 ILE A O 1
ATOM 1572 N N . CYS A 1 208 ? -11 1.443 -16.031 1 88.69 208 CYS A N 1
ATOM 1573 C CA . CYS A 1 208 ? -11.516 2.475 -16.922 1 88.69 208 CYS A CA 1
ATOM 1574 C C . CYS A 1 208 ? -12.672 3.232 -16.281 1 88.69 208 CYS A C 1
ATOM 1576 O O . CYS A 1 208 ? -13.773 3.273 -16.828 1 88.69 208 CYS A O 1
ATOM 1578 N N . PRO A 1 209 ? -12.344 3.84 -15.172 1 87.56 209 PRO A N 1
ATOM 1579 C CA . PRO A 1 209 ? -13.414 4.602 -14.523 1 87.56 209 PRO A CA 1
ATOM 1580 C C . PRO A 1 209 ? -13.82 5.84 -15.312 1 87.56 209 PRO A C 1
ATOM 1582 O O . PRO A 1 209 ? -12.977 6.473 -15.953 1 87.56 209 PRO A O 1
ATOM 1585 N N . HIS A 1 210 ? -15.039 6.078 -15.258 1 82.94 210 HIS A N 1
ATOM 1586 C CA . HIS A 1 210 ? -15.562 7.285 -15.891 1 82.94 210 HIS A CA 1
ATOM 1587 C C . HIS A 1 210 ? -15.508 8.477 -14.938 1 82.94 210 HIS A C 1
ATOM 1589 O O . HIS A 1 210 ? -15.625 9.625 -15.359 1 82.94 210 HIS A O 1
ATOM 1595 N N . THR A 1 211 ? -15.312 8.156 -13.727 1 76.81 211 THR A N 1
ATOM 1596 C CA . THR A 1 211 ? -15.117 9.203 -12.727 1 76.81 211 THR A CA 1
ATOM 1597 C C . THR A 1 211 ? -13.672 9.695 -12.742 1 76.81 211 THR A C 1
ATOM 1599 O O . THR A 1 211 ? -12.742 8.922 -12.492 1 76.81 211 THR A O 1
ATOM 1602 N N . LEU A 1 212 ? -13.453 10.883 -13.062 1 65.56 212 LEU A N 1
ATOM 1603 C CA . LEU A 1 212 ? -12.133 11.461 -13.289 1 65.56 212 LEU A CA 1
ATOM 1604 C C . LEU A 1 212 ? -11.25 11.328 -12.055 1 65.56 212 LEU A C 1
ATOM 1606 O O . LEU A 1 212 ? -10.031 11.234 -12.156 1 65.56 212 LEU A O 1
ATOM 1610 N N . ASP A 1 213 ? -11.852 11.172 -10.961 1 74.38 213 ASP A N 1
ATOM 1611 C CA . ASP A 1 213 ? -11.031 11.211 -9.758 1 74.38 213 ASP A CA 1
ATOM 1612 C C . ASP A 1 213 ? -10.906 9.828 -9.125 1 74.38 213 ASP A C 1
ATOM 1614 O O . ASP A 1 213 ? -10.445 9.695 -7.988 1 74.38 213 ASP A O 1
ATOM 1618 N N . ALA A 1 214 ? -11.203 8.914 -9.914 1 83 214 ALA A N 1
ATOM 1619 C CA . ALA A 1 214 ? -11.094 7.566 -9.352 1 83 214 ALA A CA 1
ATOM 1620 C C . ALA A 1 214 ? -9.648 7.098 -9.312 1 83 214 ALA A C 1
ATOM 1622 O O . ALA A 1 214 ? -8.992 6.992 -10.359 1 83 214 ALA A O 1
ATOM 1623 N N . ARG A 1 215 ? -9.125 6.98 -8.125 1 90.44 215 ARG A N 1
ATOM 1624 C CA . ARG A 1 215 ? -7.754 6.52 -7.91 1 90.44 215 ARG A CA 1
ATOM 1625 C C . ARG A 1 215 ? -7.734 5.125 -7.297 1 90.44 215 ARG A C 1
ATOM 1627 O O . ARG A 1 215 ? -8.656 4.75 -6.566 1 90.44 215 ARG A O 1
ATOM 1634 N N . PRO A 1 216 ? -6.648 4.359 -7.672 1 95.06 216 PRO A N 1
ATOM 1635 C CA . PRO A 1 216 ? -6.465 3.129 -6.898 1 95.06 216 PRO A CA 1
ATOM 1636 C C . PRO A 1 216 ? -6.332 3.389 -5.402 1 95.06 216 PRO A C 1
ATOM 1638 O O . PRO A 1 216 ? -5.812 4.43 -4.996 1 95.06 216 PRO A O 1
ATOM 1641 N N . MET A 1 217 ? -6.797 2.457 -4.676 1 96.5 217 MET A N 1
ATOM 1642 C CA . MET A 1 217 ? -6.707 2.545 -3.219 1 96.5 217 MET A CA 1
ATOM 1643 C C . MET A 1 217 ? -5.949 1.353 -2.646 1 96.5 217 MET A C 1
ATOM 1645 O O . MET A 1 217 ? -6.133 0.22 -3.1 1 96.5 217 MET A O 1
ATOM 1649 N N . ILE A 1 218 ? -5.121 1.63 -1.713 1 98.5 218 ILE A N 1
ATOM 1650 C CA . ILE A 1 218 ? -4.445 0.596 -0.936 1 98.5 218 ILE A CA 1
ATOM 1651 C C . ILE A 1 218 ? -5 0.574 0.486 1 98.5 218 ILE A C 1
ATOM 1653 O O . ILE A 1 218 ? -4.98 1.591 1.184 1 98.5 218 ILE A O 1
ATOM 1657 N N . ILE A 1 219 ? -5.516 -0.546 0.932 1 97.94 219 ILE A N 1
ATOM 1658 C CA . ILE A 1 219 ? -6.141 -0.67 2.244 1 97.94 219 ILE A CA 1
ATOM 1659 C C . ILE A 1 219 ? -5.496 -1.82 3.016 1 97.94 219 ILE A C 1
ATOM 1661 O O . ILE A 1 219 ? -4.828 -2.672 2.428 1 97.94 219 ILE A O 1
ATOM 1665 N N . PRO A 1 220 ? -5.688 -1.833 4.367 1 97.62 220 PRO A N 1
ATOM 1666 C CA . PRO A 1 220 ? -5.184 -2.984 5.121 1 97.62 220 PRO A CA 1
ATOM 1667 C C . PRO A 1 220 ? -5.785 -4.305 4.648 1 97.62 220 PRO A C 1
ATOM 1669 O O . PRO A 1 220 ? -6.957 -4.355 4.273 1 97.62 220 PRO A O 1
ATOM 1672 N N . ASP A 1 221 ? -4.98 -5.359 4.715 1 97.62 221 ASP A N 1
ATOM 1673 C CA . ASP A 1 221 ? -5.438 -6.629 4.156 1 97.62 221 ASP A CA 1
ATOM 1674 C C . ASP A 1 221 ? -6.414 -7.324 5.098 1 97.62 221 ASP A C 1
ATOM 1676 O O . ASP A 1 221 ? -6.969 -8.375 4.766 1 97.62 221 ASP A O 1
ATOM 1680 N N . ASP A 1 222 ? -6.652 -6.766 6.312 1 96.62 222 ASP A N 1
ATOM 1681 C CA . ASP A 1 222 ? -7.609 -7.367 7.234 1 96.62 222 ASP A CA 1
ATOM 1682 C C . ASP A 1 222 ? -8.977 -6.699 7.121 1 96.62 222 ASP A C 1
ATOM 1684 O O . ASP A 1 222 ? -9.891 -7.016 7.883 1 96.62 222 ASP A O 1
ATOM 1688 N N . GLU A 1 223 ? -9.148 -5.754 6.234 1 97.12 223 GLU A N 1
ATOM 1689 C CA . GLU A 1 223 ? -10.453 -5.148 5.984 1 97.12 223 GLU A CA 1
ATOM 1690 C C . GLU A 1 223 ? -11.227 -5.922 4.922 1 97.12 223 GLU A C 1
ATOM 1692 O O . GLU A 1 223 ? -10.641 -6.676 4.141 1 97.12 223 GLU A O 1
ATOM 1697 N N . GLU A 1 224 ? -12.555 -5.773 4.938 1 97.75 224 GLU A N 1
ATOM 1698 C CA . GLU A 1 224 ? -13.43 -6.438 3.98 1 97.75 224 GLU A CA 1
ATOM 1699 C C . GLU A 1 224 ? -13.977 -5.449 2.951 1 97.75 224 GLU A C 1
ATOM 1701 O O . GLU A 1 224 ? -14.438 -4.367 3.309 1 97.75 224 GLU A O 1
ATOM 1706 N N . VAL A 1 225 ? -13.898 -5.777 1.697 1 97.75 225 VAL A N 1
ATOM 1707 C CA . VAL A 1 225 ? -14.445 -4.977 0.609 1 97.75 225 VAL A CA 1
ATOM 1708 C C . VAL A 1 225 ? -15.805 -5.539 0.194 1 97.75 225 VAL A C 1
ATOM 1710 O O . VAL A 1 225 ? -15.938 -6.742 -0.045 1 97.75 225 VAL A O 1
ATOM 1713 N N . GLN A 1 226 ? -16.75 -4.715 0.184 1 97.06 226 GLN A N 1
ATOM 1714 C CA . GLN A 1 226 ? -18.078 -5.082 -0.288 1 97.06 226 GLN A CA 1
ATOM 1715 C C . GLN A 1 226 ? -18.438 -4.332 -1.568 1 97.06 226 GLN A C 1
ATOM 1717 O O . GLN A 1 226 ? -18.328 -3.107 -1.627 1 97.06 226 GLN A O 1
ATOM 1722 N N . ILE A 1 227 ? -18.828 -5.039 -2.564 1 94.81 227 ILE A N 1
ATOM 1723 C CA . ILE A 1 227 ? -19.219 -4.438 -3.834 1 94.81 227 ILE A CA 1
ATOM 1724 C C . ILE A 1 227 ? -20.688 -4.758 -4.129 1 94.81 227 ILE A C 1
ATOM 1726 O O . ILE A 1 227 ? -21.062 -5.926 -4.242 1 94.81 227 ILE A O 1
ATOM 1730 N N . TYR A 1 228 ? -21.422 -3.719 -4.25 1 92.44 228 TYR A N 1
ATOM 1731 C CA . TYR A 1 228 ? -22.844 -3.846 -4.574 1 92.44 228 TYR A CA 1
ATOM 1732 C C . TYR A 1 228 ? -23.078 -3.699 -6.074 1 92.44 228 TYR A C 1
ATOM 1734 O O . TYR A 1 228 ? -22.703 -2.689 -6.672 1 92.44 228 TYR A O 1
ATOM 1742 N N . ILE A 1 229 ? -23.688 -4.691 -6.59 1 88.5 229 ILE A N 1
ATOM 1743 C CA . ILE A 1 229 ? -23.953 -4.691 -8.023 1 88.5 229 ILE A CA 1
ATOM 1744 C C . ILE A 1 229 ? -25.312 -4.027 -8.305 1 88.5 229 ILE A C 1
ATOM 1746 O O . ILE A 1 229 ? -26.359 -4.547 -7.906 1 88.5 229 ILE A O 1
ATOM 1750 N N . ALA A 1 230 ? -25.25 -2.795 -8.805 1 78.19 230 ALA A N 1
ATOM 1751 C CA . ALA A 1 230 ? -26.484 -2.092 -9.133 1 78.19 230 ALA A CA 1
ATOM 1752 C C . ALA A 1 230 ? -26.812 -2.211 -10.617 1 78.19 230 ALA A C 1
ATOM 1754 O O . ALA A 1 230 ? -27.859 -1.729 -11.078 1 78.19 230 ALA A O 1
ATOM 1755 N N . ALA A 1 231 ? -26.062 -2.914 -11.359 1 63.62 231 ALA A N 1
ATOM 1756 C CA . ALA A 1 231 ? -26.203 -2.855 -12.812 1 63.62 231 ALA A CA 1
ATOM 1757 C C . ALA A 1 231 ? -27.422 -3.658 -13.273 1 63.62 231 ALA A C 1
ATOM 1759 O O . ALA A 1 231 ? -27.781 -4.66 -12.656 1 63.62 231 ALA A O 1
ATOM 1760 N N . VAL A 1 232 ? -28.078 -2.945 -14.242 1 62.97 232 VAL A N 1
ATOM 1761 C CA . VAL A 1 232 ? -29.297 -3.492 -14.828 1 62.97 232 VAL A CA 1
ATOM 1762 C C . VAL A 1 232 ? -28.938 -4.547 -15.875 1 62.97 232 VAL A C 1
ATOM 1764 O O . VAL A 1 232 ? -29.812 -5.254 -16.375 1 62.97 232 VAL A O 1
ATOM 1767 N N . HIS A 1 233 ? -27.625 -4.652 -15.969 1 64.81 233 HIS A N 1
ATOM 1768 C CA . HIS A 1 233 ? -27.312 -5.57 -17.062 1 64.81 233 HIS A CA 1
ATOM 1769 C C . HIS A 1 233 ? -26.922 -6.945 -16.531 1 64.81 233 HIS A C 1
ATOM 1771 O O . HIS A 1 233 ? -26.453 -7.07 -15.398 1 64.81 233 HIS A O 1
ATOM 1777 N N . GLN A 1 234 ? -27.172 -7.926 -17.391 1 66.12 234 GLN A N 1
ATOM 1778 C CA . GLN A 1 234 ? -27.078 -9.336 -17.016 1 66.12 234 GLN A CA 1
ATOM 1779 C C . GLN A 1 234 ? -25.688 -9.883 -17.344 1 66.12 234 GLN A C 1
ATOM 1781 O O . GLN A 1 234 ? -25.375 -11.023 -16.984 1 66.12 234 GLN A O 1
ATOM 1786 N N . ASP A 1 235 ? -24.719 -9.109 -17.656 1 82.44 235 ASP A N 1
ATOM 1787 C CA . ASP A 1 235 ? -23.469 -9.758 -18.047 1 82.44 235 ASP A CA 1
ATOM 1788 C C . ASP A 1 235 ? -22.312 -9.281 -17.156 1 82.44 235 ASP A C 1
ATOM 1790 O O . ASP A 1 235 ? -21.328 -8.719 -17.656 1 82.44 235 ASP A O 1
ATOM 1794 N N . ILE A 1 236 ? -22.516 -9.516 -15.875 1 88.81 236 ILE A N 1
ATOM 1795 C CA . ILE A 1 236 ? -21.453 -9.18 -14.922 1 88.81 236 ILE A CA 1
ATOM 1796 C C . ILE A 1 236 ? -20.781 -10.453 -14.43 1 88.81 236 ILE A C 1
ATOM 1798 O O . ILE A 1 236 ? -21.453 -11.406 -14.031 1 88.81 236 ILE A O 1
ATOM 1802 N N . GLN A 1 237 ? -19.484 -10.43 -14.492 1 92.31 237 GLN A N 1
ATOM 1803 C CA . GLN A 1 237 ? -18.734 -11.617 -14.102 1 92.31 237 GLN A CA 1
ATOM 1804 C C . GLN A 1 237 ? -17.75 -11.297 -12.977 1 92.31 237 GLN A C 1
ATOM 1806 O O . GLN A 1 237 ? -17.266 -10.164 -12.867 1 92.31 237 GLN A O 1
ATOM 1811 N N . MET A 1 238 ? -17.562 -12.266 -12.18 1 94.94 238 MET A N 1
ATOM 1812 C CA . MET A 1 238 ? -16.516 -12.273 -11.156 1 94.94 238 MET A CA 1
ATOM 1813 C C . MET A 1 238 ? -15.484 -13.352 -11.445 1 94.94 238 MET A C 1
ATOM 1815 O O . MET A 1 238 ? -15.836 -14.508 -11.695 1 94.94 238 MET A O 1
ATOM 1819 N N . THR A 1 239 ? -14.242 -12.969 -11.5 1 96.38 239 THR A N 1
ATOM 1820 C CA . THR A 1 239 ? -13.195 -13.938 -11.82 1 96.38 239 THR A CA 1
ATOM 1821 C C . THR A 1 239 ? -12.156 -14.008 -10.703 1 96.38 239 THR A C 1
ATOM 1823 O O . THR A 1 239 ? -11.938 -13.016 -10 1 96.38 239 THR A O 1
ATOM 1826 N N . PHE A 1 240 ? -11.609 -15.141 -10.477 1 97.25 240 PHE A N 1
ATOM 1827 C CA . PHE A 1 240 ? -10.523 -15.391 -9.539 1 97.25 240 PHE A CA 1
ATOM 1828 C C . PHE A 1 240 ? -9.234 -15.711 -10.289 1 97.25 240 PHE A C 1
ATOM 1830 O O . PHE A 1 240 ? -9.148 -16.719 -10.992 1 97.25 240 PHE A O 1
ATOM 1837 N N . ASP A 1 241 ? -8.25 -14.867 -10.148 1 97.31 241 ASP A N 1
ATOM 1838 C CA . ASP A 1 241 ? -6.957 -14.984 -10.805 1 97.31 241 ASP A CA 1
ATOM 1839 C C . ASP A 1 241 ? -7.125 -15.188 -12.312 1 97.31 241 ASP A C 1
ATOM 1841 O O . ASP A 1 241 ? -6.336 -15.898 -12.938 1 97.31 241 ASP A O 1
ATOM 1845 N N . GLY A 1 242 ? -8.219 -14.688 -12.812 1 93.94 242 GLY A N 1
ATOM 1846 C CA . GLY A 1 242 ? -8.477 -14.82 -14.234 1 93.94 242 GLY A CA 1
ATOM 1847 C C . GLY A 1 242 ? -8.727 -16.25 -14.664 1 93.94 242 GLY A C 1
ATOM 1848 O O . GLY A 1 242 ? -8.734 -16.562 -15.859 1 93.94 242 GLY A O 1
ATOM 1849 N N . GLN A 1 243 ? -8.938 -17.141 -13.805 1 91.75 243 GLN A N 1
ATOM 1850 C CA . GLN A 1 243 ? -9 -18.562 -14.133 1 91.75 243 GLN A CA 1
ATOM 1851 C C . GLN A 1 243 ? -10.383 -19.125 -13.844 1 91.75 243 GLN A C 1
ATOM 1853 O O . GLN A 1 243 ? -10.891 -19.953 -14.609 1 91.75 243 GLN A O 1
ATOM 1858 N N . GLU A 1 244 ? -10.977 -18.766 -12.75 1 92.19 244 GLU A N 1
ATOM 1859 C CA . GLU A 1 244 ? -12.336 -19.172 -12.406 1 92.19 244 GLU A CA 1
ATOM 1860 C C . GLU A 1 244 ? -13.312 -18.016 -12.531 1 92.19 244 GLU A C 1
ATOM 1862 O O . GLU A 1 244 ? -13.023 -16.891 -12.102 1 92.19 244 GLU A O 1
ATOM 1867 N N . SER A 1 245 ? -14.484 -18.281 -13.125 1 93.31 245 SER A N 1
ATOM 1868 C CA . SER A 1 245 ? -15.445 -17.219 -13.359 1 93.31 245 SER A CA 1
ATOM 1869 C C . SER A 1 245 ? -16.828 -17.594 -12.852 1 93.31 245 SER A C 1
ATOM 1871 O O . SER A 1 245 ? -17.234 -18.766 -12.93 1 93.31 245 SER A O 1
ATOM 1873 N N . PHE A 1 246 ? -17.5 -16.625 -12.367 1 93.31 246 PHE A N 1
ATOM 1874 C CA . PHE A 1 246 ? -18.875 -16.766 -11.898 1 93.31 246 PHE A CA 1
ATOM 1875 C C . PHE A 1 246 ? -19.734 -15.617 -12.406 1 93.31 246 PHE A C 1
ATOM 1877 O O . PHE A 1 246 ? -19.281 -14.469 -12.438 1 93.31 246 PHE A O 1
ATOM 1884 N N . GLN A 1 247 ? -20.953 -15.922 -12.75 1 91.62 247 GLN A N 1
ATOM 1885 C CA . GLN A 1 247 ? -21.906 -14.883 -13.133 1 91.62 247 GLN A CA 1
ATOM 1886 C C . GLN A 1 247 ? -22.531 -14.234 -11.906 1 91.62 247 GLN A C 1
ATOM 1888 O O . GLN A 1 247 ? -22.875 -14.922 -10.938 1 91.62 247 GLN A O 1
ATOM 1893 N N . LEU A 1 248 ? -22.609 -12.93 -11.961 1 91.56 248 LEU A N 1
ATOM 1894 C CA . LEU A 1 248 ? -23.297 -12.188 -10.914 1 91.56 248 LEU A CA 1
ATOM 1895 C C . LEU A 1 248 ? -24.641 -11.648 -11.406 1 91.56 248 LEU A C 1
ATOM 1897 O O . LEU A 1 248 ? -24.812 -11.406 -12.609 1 91.56 248 LEU A O 1
ATOM 1901 N N . LEU A 1 249 ? -25.531 -11.5 -10.523 1 88.88 249 LEU A N 1
ATOM 1902 C CA . LEU A 1 249 ? -26.844 -10.945 -10.836 1 88.88 249 LEU A CA 1
ATOM 1903 C C . LEU A 1 249 ? -27.016 -9.562 -10.211 1 88.88 249 LEU A C 1
ATOM 1905 O O . LEU A 1 249 ? -26.391 -9.258 -9.195 1 88.88 249 LEU A O 1
ATOM 1909 N N . PRO A 1 250 ? -27.906 -8.766 -10.898 1 87.25 250 PRO A N 1
ATOM 1910 C CA . PRO A 1 250 ? -28.25 -7.504 -10.234 1 87.25 250 PRO A CA 1
ATOM 1911 C C . PRO A 1 250 ? -28.781 -7.707 -8.812 1 87.25 250 PRO A C 1
ATOM 1913 O O . PRO A 1 250 ? -29.562 -8.625 -8.562 1 87.25 250 PRO A O 1
ATOM 1916 N N . GLY A 1 251 ? -28.25 -6.883 -7.891 1 89.5 251 GLY A N 1
ATOM 1917 C CA . GLY A 1 251 ? -28.672 -7.004 -6.5 1 89.5 251 GLY A CA 1
ATOM 1918 C C . GLY A 1 251 ? -27.719 -7.836 -5.664 1 89.5 251 GLY A C 1
ATOM 1919 O O . GLY A 1 251 ? -27.781 -7.816 -4.434 1 89.5 251 GLY A O 1
ATOM 1920 N N . ASP A 1 252 ? -26.797 -8.555 -6.348 1 93.31 252 ASP A N 1
ATOM 1921 C CA . ASP A 1 252 ? -25.797 -9.32 -5.617 1 93.31 252 ASP A CA 1
ATOM 1922 C C . ASP A 1 252 ? -24.859 -8.398 -4.852 1 93.31 252 ASP A C 1
ATOM 1924 O O . ASP A 1 252 ? -24.625 -7.254 -5.25 1 93.31 252 ASP A O 1
ATOM 1928 N N . VAL A 1 253 ? -24.391 -8.875 -3.742 1 95.38 253 VAL A N 1
ATOM 1929 C CA . VAL A 1 253 ? -23.312 -8.219 -3.004 1 95.38 253 VAL A CA 1
ATOM 1930 C C . VAL A 1 253 ? -22.109 -9.148 -2.92 1 95.38 253 VAL A C 1
ATOM 1932 O O . VAL A 1 253 ? -22.219 -10.289 -2.465 1 95.38 253 VAL A O 1
ATOM 1935 N N . VAL A 1 254 ? -21.031 -8.68 -3.412 1 96.81 254 VAL A N 1
ATOM 1936 C CA . VAL A 1 254 ? -19.797 -9.453 -3.377 1 96.81 254 VAL A CA 1
ATOM 1937 C C . VAL A 1 254 ? -18.969 -9.055 -2.156 1 96.81 254 VAL A C 1
ATOM 1939 O O . VAL A 1 254 ? -18.812 -7.863 -1.866 1 96.81 254 VAL A O 1
ATOM 1942 N N . TYR A 1 255 ? -18.516 -10.023 -1.446 1 98.06 255 TYR A N 1
ATOM 1943 C CA . TYR A 1 255 ? -17.625 -9.812 -0.311 1 98.06 255 TYR A CA 1
ATOM 1944 C C . TYR A 1 255 ? -16.234 -10.359 -0.604 1 98.06 255 TYR A C 1
ATOM 1946 O O . TYR A 1 255 ? -16.078 -11.516 -1.002 1 98.06 255 TYR A O 1
ATOM 1954 N N . ILE A 1 256 ? -15.25 -9.516 -0.448 1 98.5 256 ILE A N 1
ATOM 1955 C CA . ILE A 1 256 ? -13.867 -9.922 -0.647 1 98.5 256 ILE A CA 1
ATOM 1956 C C . ILE A 1 256 ? -13.055 -9.641 0.617 1 98.5 256 ILE A C 1
ATOM 1958 O O . ILE A 1 256 ? -13.047 -8.508 1.114 1 98.5 256 ILE A O 1
ATOM 1962 N N . ARG A 1 257 ? -12.375 -10.602 1.137 1 98.12 257 ARG A N 1
ATOM 1963 C CA . ARG A 1 257 ? -11.555 -10.453 2.338 1 98.12 257 ARG A CA 1
ATOM 1964 C C . ARG A 1 257 ? -10.359 -11.398 2.301 1 98.12 257 ARG A C 1
ATOM 1966 O O . ARG A 1 257 ? -10.312 -12.32 1.485 1 98.12 257 ARG A O 1
ATOM 1973 N N . LYS A 1 258 ? -9.445 -11.07 3.188 1 98.12 258 LYS A N 1
ATOM 1974 C CA . LYS A 1 258 ? -8.297 -11.953 3.336 1 98.12 258 LYS A CA 1
ATOM 1975 C C . LYS A 1 258 ? -8.727 -13.375 3.686 1 98.12 258 LYS A C 1
ATOM 1977 O O . LYS A 1 258 ? -9.617 -13.57 4.52 1 98.12 258 LYS A O 1
ATOM 1982 N N . GLY A 1 259 ? -8.164 -14.352 2.984 1 97 259 GLY A N 1
ATOM 1983 C CA . GLY A 1 259 ? -8.461 -15.75 3.262 1 97 259 GLY A CA 1
ATOM 1984 C C . GLY A 1 259 ? -7.918 -16.219 4.598 1 97 259 GLY A C 1
ATOM 1985 O O . GLY A 1 259 ? -7.098 -15.539 5.215 1 97 259 GLY A O 1
ATOM 1986 N N . LYS A 1 260 ? -8.398 -17.359 4.996 1 95.5 260 LYS A N 1
ATOM 1987 C CA . LYS A 1 260 ? -8.016 -17.953 6.281 1 95.5 260 LYS A CA 1
ATOM 1988 C C . LYS A 1 260 ? -6.559 -18.391 6.277 1 95.5 260 LYS A C 1
ATOM 1990 O O . LYS A 1 260 ? -5.863 -18.266 7.285 1 95.5 260 LYS A O 1
ATOM 1995 N N . ASN A 1 261 ? -6.133 -18.938 5.152 1 96.06 261 ASN A N 1
ATOM 1996 C CA . ASN A 1 261 ? -4.77 -19.438 5.004 1 96.06 261 ASN A CA 1
ATOM 1997 C C . ASN A 1 261 ? -3.992 -18.641 3.955 1 96.06 261 ASN A C 1
ATOM 1999 O O . ASN A 1 261 ? -4.582 -18.078 3.035 1 96.06 261 ASN A O 1
ATOM 2003 N N . PRO A 1 262 ? -2.707 -18.625 4.129 1 97.44 262 PRO A N 1
ATOM 2004 C CA . PRO A 1 262 ? -1.881 -18.094 3.043 1 97.44 262 PRO A CA 1
ATOM 2005 C C . PRO A 1 262 ? -1.576 -19.125 1.965 1 97.44 262 PRO A C 1
ATOM 2007 O O . PRO A 1 262 ? -1.765 -20.328 2.184 1 97.44 262 PRO A O 1
ATOM 2010 N N . ALA A 1 263 ? -1.28 -18.641 0.783 1 97.62 263 ALA A N 1
ATOM 2011 C CA . ALA A 1 263 ? -0.614 -19.516 -0.18 1 97.62 263 ALA A CA 1
ATOM 2012 C C . ALA A 1 263 ? 0.841 -19.75 0.214 1 97.62 263 ALA A C 1
ATOM 2014 O O . ALA A 1 263 ? 1.529 -18.828 0.663 1 97.62 263 ALA A O 1
ATOM 2015 N N . ARG A 1 264 ? 1.259 -20.984 0.082 1 98.19 264 ARG A N 1
ATOM 2016 C CA . ARG A 1 264 ? 2.633 -21.328 0.429 1 98.19 264 ARG A CA 1
ATOM 2017 C C . ARG A 1 264 ? 3.459 -21.609 -0.821 1 98.19 264 ARG A C 1
ATOM 2019 O O . ARG A 1 264 ? 3.172 -22.547 -1.563 1 98.19 264 ARG A O 1
ATOM 2026 N N . ILE A 1 265 ? 4.48 -20.828 -0.991 1 97.69 265 ILE A N 1
ATOM 2027 C CA . ILE A 1 265 ? 5.293 -20.906 -2.199 1 97.69 265 ILE A CA 1
ATOM 2028 C C . ILE A 1 265 ? 6.754 -21.141 -1.821 1 97.69 265 ILE A C 1
ATOM 2030 O O . ILE A 1 265 ? 7.277 -20.5 -0.906 1 97.69 265 ILE A O 1
ATOM 2034 N N . ILE A 1 266 ? 7.367 -22.031 -2.504 1 97.38 266 ILE A N 1
ATOM 2035 C CA . ILE A 1 266 ? 8.766 -22.344 -2.248 1 97.38 266 ILE A CA 1
ATOM 2036 C C . ILE A 1 266 ? 9.656 -21.375 -3.037 1 97.38 266 ILE A C 1
ATOM 2038 O O . ILE A 1 266 ? 9.453 -21.188 -4.238 1 97.38 266 ILE A O 1
ATOM 2042 N N . LYS A 1 267 ? 10.547 -20.781 -2.371 1 95.5 267 LYS A N 1
ATOM 2043 C CA . LYS A 1 267 ? 11.547 -19.891 -2.959 1 95.5 267 LYS A CA 1
ATOM 2044 C C . LYS A 1 267 ? 12.953 -20.312 -2.564 1 95.5 267 LYS A C 1
ATOM 2046 O O . LYS A 1 267 ? 13.156 -20.906 -1.506 1 95.5 267 LYS A O 1
ATOM 2051 N N . PHE A 1 268 ? 13.773 -19.875 -3.494 1 93.12 268 PHE A N 1
ATOM 2052 C CA . PHE A 1 268 ? 15.18 -20.156 -3.213 1 93.12 268 PHE A CA 1
ATOM 2053 C C . PHE A 1 268 ? 15.93 -18.875 -2.857 1 93.12 268 PHE A C 1
ATOM 2055 O O . PHE A 1 268 ? 15.547 -17.781 -3.291 1 93.12 268 PHE A O 1
ATOM 2062 N N . GLY A 1 269 ? 16.797 -18.766 -1.84 1 81.06 269 GLY A N 1
ATOM 2063 C CA . GLY A 1 269 ? 17.422 -17.641 -1.154 1 81.06 269 GLY A CA 1
ATOM 2064 C C . GLY A 1 269 ? 18.203 -16.734 -2.084 1 81.06 269 GLY A C 1
ATOM 2065 O O . GLY A 1 269 ? 18.641 -15.656 -1.687 1 81.06 269 GLY A O 1
ATOM 2066 N N . ASP A 1 270 ? 18.297 -17.031 -3.324 1 78.12 270 ASP A N 1
ATOM 2067 C CA . ASP A 1 270 ? 19.203 -16.266 -4.172 1 78.12 270 ASP A CA 1
ATOM 2068 C C . ASP A 1 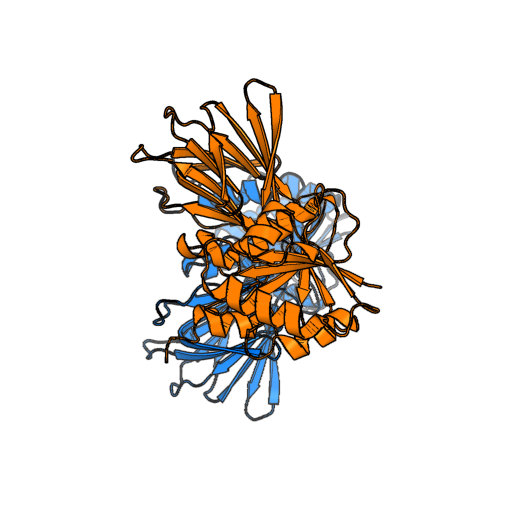270 ? 18.438 -15.234 -4.992 1 78.12 270 ASP A C 1
ATOM 2070 O O . ASP A 1 270 ? 19.031 -14.406 -5.68 1 78.12 270 ASP A O 1
ATOM 2074 N N . LYS A 1 271 ? 17.203 -15.289 -4.922 1 77.38 271 LYS A N 1
ATOM 2075 C CA . LYS A 1 271 ? 16.422 -14.32 -5.695 1 77.38 271 LYS A CA 1
ATOM 2076 C C . LYS A 1 271 ? 15.633 -13.391 -4.777 1 77.38 271 LYS A C 1
ATOM 2078 O O . LYS A 1 271 ? 15 -13.844 -3.816 1 77.38 271 LYS A O 1
ATOM 2083 N N . ASN A 1 272 ? 15.875 -12.031 -5.016 1 85.56 272 ASN A N 1
ATOM 2084 C CA . ASN A 1 272 ? 15.07 -11.102 -4.23 1 85.56 272 ASN A CA 1
ATOM 2085 C C . ASN A 1 272 ? 13.969 -10.461 -5.078 1 85.56 272 ASN A C 1
ATOM 2087 O O . ASN A 1 272 ? 14.055 -10.453 -6.309 1 85.56 272 ASN A O 1
ATOM 2091 N N . TYR A 1 273 ? 12.984 -10.016 -4.441 1 88.75 273 TYR A N 1
ATOM 2092 C CA . TYR A 1 273 ? 11.797 -9.477 -5.094 1 88.75 273 TYR A CA 1
ATOM 2093 C C . TYR A 1 273 ? 12.172 -8.375 -6.082 1 88.75 273 TYR A C 1
ATOM 2095 O O . TYR A 1 273 ? 11.688 -8.359 -7.215 1 88.75 273 TYR A O 1
ATOM 2103 N N . TYR A 1 274 ? 13.023 -7.516 -5.695 1 90.81 274 TYR A N 1
ATOM 2104 C CA . TYR A 1 274 ? 13.344 -6.359 -6.523 1 90.81 274 TYR A CA 1
ATOM 2105 C C . TYR A 1 274 ? 14.164 -6.77 -7.738 1 90.81 274 TYR A C 1
ATOM 21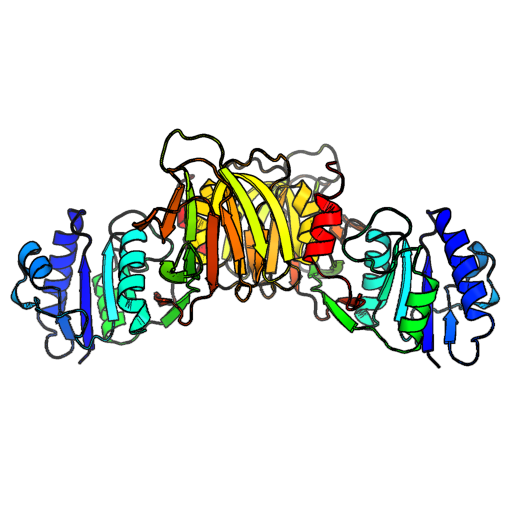07 O O . TYR A 1 274 ? 14.039 -6.172 -8.812 1 90.81 274 TYR A O 1
ATOM 2115 N N . ASP A 1 275 ? 14.953 -7.77 -7.602 1 88.12 275 ASP A N 1
ATOM 2116 C CA . ASP A 1 275 ? 15.664 -8.305 -8.758 1 88.12 275 ASP A CA 1
ATOM 2117 C C . ASP A 1 275 ? 14.695 -8.867 -9.789 1 88.12 275 ASP A C 1
ATOM 2119 O O . ASP A 1 275 ? 14.859 -8.641 -10.992 1 88.12 275 ASP A O 1
ATOM 2123 N N . THR A 1 276 ? 13.789 -9.609 -9.266 1 88.44 276 THR A N 1
ATOM 2124 C CA . THR A 1 276 ? 12.766 -10.172 -10.141 1 88.44 276 THR A CA 1
ATOM 2125 C C . THR A 1 276 ? 11.969 -9.07 -10.828 1 88.44 276 THR A C 1
ATOM 2127 O O . THR A 1 276 ? 11.688 -9.148 -12.023 1 88.44 276 THR A O 1
ATOM 2130 N N . LEU A 1 277 ? 11.617 -8.07 -10.078 1 89.44 277 LEU A N 1
ATOM 2131 C CA . LEU A 1 277 ? 10.867 -6.93 -10.602 1 89.44 277 LEU A CA 1
ATOM 2132 C C . LEU A 1 277 ? 11.625 -6.266 -11.75 1 89.44 277 LEU A C 1
ATOM 2134 O O . LEU A 1 277 ? 11.047 -6.004 -12.805 1 89.44 277 LEU A O 1
ATOM 2138 N N . LYS A 1 278 ? 12.852 -6.035 -11.578 1 85.5 278 LYS A N 1
ATOM 2139 C CA . LYS A 1 278 ? 13.688 -5.414 -12.602 1 85.5 278 LYS A CA 1
ATOM 2140 C C . LYS A 1 278 ? 13.719 -6.254 -13.875 1 85.5 278 LYS A C 1
ATOM 2142 O O . LYS A 1 278 ? 13.578 -5.727 -14.977 1 85.5 278 LYS A O 1
ATOM 2147 N N . SER A 1 279 ? 13.945 -7.488 -13.648 1 83.44 279 SER A N 1
ATOM 2148 C CA . SER A 1 279 ? 14.047 -8.398 -14.781 1 83.44 279 SER A CA 1
ATOM 2149 C C . SER A 1 279 ? 12.734 -8.453 -15.562 1 83.44 279 SER A C 1
ATOM 2151 O O . SER A 1 279 ? 12.742 -8.516 -16.797 1 83.44 279 SER A O 1
ATOM 2153 N N . LYS A 1 280 ? 11.664 -8.359 -14.82 1 83.38 280 LYS A N 1
ATOM 2154 C CA . LYS A 1 280 ? 10.352 -8.531 -15.43 1 83.38 280 LYS A CA 1
ATOM 2155 C C . LYS A 1 280 ? 9.875 -7.23 -16.078 1 83.38 280 LYS A C 1
ATOM 2157 O O . LYS A 1 280 ? 9.297 -7.246 -17.172 1 83.38 280 LYS A O 1
ATOM 2162 N N . LEU A 1 281 ? 10.023 -6.152 -15.414 1 78.31 281 LEU A N 1
ATOM 2163 C CA . LEU A 1 281 ? 9.391 -4.918 -15.859 1 78.31 281 LEU A CA 1
ATOM 2164 C C . LEU A 1 281 ? 10.367 -4.07 -16.672 1 78.31 281 LEU A C 1
ATOM 2166 O O . LEU A 1 281 ? 9.953 -3.305 -17.547 1 78.31 281 LEU A O 1
ATOM 2170 N N . TRP A 1 282 ? 11.664 -4.117 -16.375 1 72.31 282 TRP A N 1
ATOM 2171 C CA . TRP A 1 282 ? 12.609 -3.213 -17.031 1 72.31 282 TRP A CA 1
ATOM 2172 C C . TRP A 1 282 ? 13.688 -3.996 -17.781 1 72.31 282 TRP A C 1
ATOM 2174 O O . TRP A 1 282 ? 14.562 -3.404 -18.422 1 72.31 282 TRP A O 1
ATOM 2184 N N . GLY A 1 283 ? 13.898 -5.168 -17.578 1 63.94 283 GLY A N 1
ATOM 2185 C CA . GLY A 1 283 ? 14.914 -5.98 -18.234 1 63.94 283 GLY A CA 1
ATOM 2186 C C . GLY A 1 283 ? 14.852 -5.922 -19.75 1 63.94 283 GLY A C 1
ATOM 2187 O O . GLY A 1 283 ? 15.875 -6.07 -20.422 1 63.94 283 GLY A O 1
ATOM 2188 N N . ASN A 1 284 ? 13.75 -5.906 -20.391 1 54.03 284 ASN A N 1
ATOM 2189 C CA . ASN A 1 284 ? 13.812 -5.953 -21.844 1 54.03 284 ASN A CA 1
ATOM 2190 C C . ASN A 1 284 ? 14.141 -4.59 -22.453 1 54.03 284 ASN A C 1
ATOM 2192 O O . ASN A 1 284 ? 14.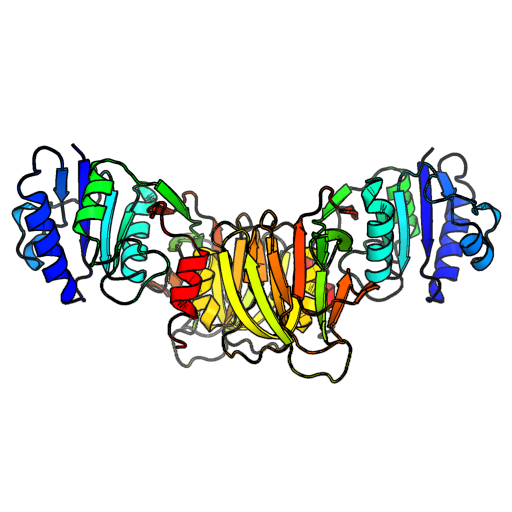102 -4.41 -23.672 1 54.03 284 ASN A O 1
ATOM 2196 N N . SER A 1 285 ? 14.312 -3.574 -21.891 1 42.94 285 SER A N 1
ATOM 2197 C CA . SER A 1 285 ? 14.578 -2.27 -22.484 1 42.94 285 SER A CA 1
ATOM 2198 C C . SER A 1 285 ? 16.047 -2.141 -22.891 1 42.94 285 SER A C 1
ATOM 2200 O O . SER A 1 285 ? 16.531 -1.035 -23.156 1 42.94 285 SER A O 1
ATOM 2202 N N . LYS A 1 286 ? 16.828 -3.123 -23.234 1 34.62 286 LYS A N 1
ATOM 2203 C CA . LYS A 1 286 ? 18 -2.865 -24.078 1 34.62 286 LYS A CA 1
ATOM 2204 C C . LYS A 1 286 ? 17.609 -2.678 -25.531 1 34.62 286 LYS A C 1
ATOM 2206 O O . LYS A 1 286 ? 16.812 -3.451 -26.078 1 34.62 286 LYS A O 1
ATOM 2211 N N . MET B 1 1 ? -3.395 19.406 36.344 1 90.38 1 MET B N 1
ATOM 2212 C CA . MET B 1 1 ? -3.498 20.531 35.406 1 90.38 1 MET B CA 1
ATOM 2213 C C . MET B 1 1 ? -2.859 20.188 34.062 1 90.38 1 MET B C 1
ATOM 2215 O O . MET B 1 1 ? -1.748 19.656 34.031 1 90.38 1 MET B O 1
ATOM 2219 N N . LYS B 1 2 ? -3.578 20.422 33 1 95.19 2 LYS B N 1
ATOM 2220 C CA . LYS B 1 2 ? -3.105 20.141 31.641 1 95.19 2 LYS B CA 1
ATOM 2221 C C . LYS B 1 2 ? -2.475 21.375 31 1 95.19 2 LYS B C 1
ATOM 2223 O O . LYS B 1 2 ? -3.039 22.469 31.062 1 95.19 2 LYS B O 1
ATOM 2228 N N . THR B 1 3 ? -1.248 21.25 30.5 1 97.81 3 THR B N 1
ATOM 2229 C CA . THR B 1 3 ? -0.592 22.359 29.812 1 97.81 3 THR B CA 1
ATOM 2230 C C . THR B 1 3 ? -0.723 22.219 28.297 1 97.81 3 THR B C 1
ATOM 2232 O O . THR B 1 3 ? -0.254 21.234 27.719 1 97.81 3 THR B O 1
ATOM 2235 N N . ILE B 1 4 ? -1.341 23.172 27.656 1 98.19 4 ILE B N 1
ATOM 2236 C CA . ILE B 1 4 ? -1.606 23.141 26.219 1 98.19 4 ILE B CA 1
ATOM 2237 C C . ILE B 1 4 ? -0.83 24.266 25.531 1 98.19 4 ILE B C 1
ATOM 2239 O O . ILE B 1 4 ? -0.951 25.438 25.922 1 98.19 4 ILE B O 1
ATOM 2243 N N . ALA B 1 5 ? 0.033 23.922 24.625 1 98.69 5 ALA B N 1
ATOM 2244 C CA . ALA B 1 5 ? 0.696 24.922 23.781 1 98.69 5 ALA B CA 1
ATOM 2245 C C . ALA B 1 5 ? -0.102 25.188 22.516 1 98.69 5 ALA B C 1
ATOM 2247 O O . ALA B 1 5 ? -0.495 24.25 21.812 1 98.69 5 ALA B O 1
ATOM 2248 N N . ILE B 1 6 ? -0.35 26.422 22.219 1 98.56 6 ILE B N 1
ATOM 2249 C CA . ILE B 1 6 ? -1.145 26.766 21.047 1 98.56 6 ILE B CA 1
ATOM 2250 C C . ILE B 1 6 ? -0.23 27.297 19.938 1 98.56 6 ILE B C 1
ATOM 2252 O O . ILE B 1 6 ? 0.651 28.125 20.188 1 98.56 6 ILE B O 1
ATOM 2256 N N . TYR B 1 7 ? -0.415 26.781 18.703 1 98.25 7 TYR B N 1
ATOM 2257 C CA . TYR B 1 7 ? 0.348 27.156 17.516 1 98.25 7 TYR B CA 1
ATOM 2258 C C . TYR B 1 7 ? -0.573 27.641 16.406 1 98.25 7 TYR B C 1
ATOM 2260 O O . TYR B 1 7 ? -0.93 26.875 15.508 1 98.25 7 TYR B O 1
ATOM 2268 N N . PRO B 1 8 ? -0.908 28.922 16.406 1 97.88 8 PRO B N 1
ATOM 2269 C CA . PRO B 1 8 ? -1.804 29.453 15.367 1 97.88 8 PRO B CA 1
ATOM 2270 C C . PRO B 1 8 ? -1.079 29.75 14.055 1 97.88 8 PRO B C 1
ATOM 2272 O O . PRO B 1 8 ? 0.086 30.172 14.07 1 97.88 8 PRO B O 1
ATOM 2275 N N . ASN B 1 9 ? -1.751 29.5 12.945 1 96.5 9 ASN B N 1
ATOM 2276 C CA . ASN B 1 9 ? -1.261 29.969 11.656 1 96.5 9 ASN B CA 1
ATOM 2277 C C . ASN B 1 9 ? -1.309 31.484 11.562 1 96.5 9 ASN B C 1
ATOM 2279 O O . ASN B 1 9 ? -2.389 32.094 11.508 1 96.5 9 ASN B O 1
ATOM 2283 N N . ILE B 1 10 ? -0.211 32.156 11.484 1 94.94 10 ILE B N 1
ATOM 2284 C CA . ILE B 1 10 ? -0.122 33.625 11.578 1 94.94 10 ILE B CA 1
ATOM 2285 C C . ILE B 1 10 ? -0.553 34.25 10.258 1 94.94 10 ILE B C 1
ATOM 2287 O O . ILE B 1 10 ? -0.802 35.469 10.195 1 94.94 10 ILE B O 1
ATOM 2291 N N . ASN B 1 11 ? -0.619 33.406 9.227 1 92.06 11 ASN B N 1
ATOM 2292 C CA . ASN B 1 11 ? -0.958 33.938 7.91 1 92.06 11 ASN B CA 1
ATOM 2293 C C . ASN B 1 11 ? -2.457 33.844 7.637 1 92.06 11 ASN B C 1
ATOM 2295 O O . ASN B 1 11 ? -2.924 34.219 6.57 1 92.06 11 ASN B O 1
ATOM 2299 N N . LYS B 1 12 ? -3.18 33.312 8.594 1 91.44 12 LYS B N 1
ATOM 2300 C CA . LYS B 1 12 ? -4.625 33.188 8.43 1 91.44 12 LYS B CA 1
ATOM 2301 C C . LYS B 1 12 ? -5.363 34.156 9.359 1 91.44 12 LYS B C 1
ATOM 2303 O O . LYS B 1 12 ? -5.234 34.062 10.578 1 91.44 12 LYS B O 1
ATOM 2308 N N . ASP B 1 13 ? -6.227 34.938 8.82 1 89.31 13 ASP B N 1
ATOM 2309 C CA . ASP B 1 13 ? -6.949 35.938 9.578 1 89.31 13 ASP B CA 1
ATOM 2310 C C . ASP B 1 13 ? -7.898 35.281 10.586 1 89.31 13 ASP B C 1
ATOM 2312 O O . ASP B 1 13 ? -8.094 35.812 11.68 1 89.31 13 ASP B O 1
ATOM 2316 N N . GLU B 1 14 ? -8.398 34.188 10.188 1 93.38 14 GLU B N 1
ATOM 2317 C CA . GLU B 1 14 ? -9.383 33.531 11.023 1 93.38 14 GLU B CA 1
ATOM 2318 C C . GLU B 1 14 ? -8.758 33.031 12.32 1 93.38 14 GLU B C 1
ATOM 2320 O O . GLU B 1 14 ? -9.469 32.719 13.289 1 93.38 14 GLU B O 1
ATOM 2325 N N . SER B 1 15 ? -7.465 32.938 12.32 1 95.88 15 SER B N 1
ATOM 2326 C CA . SER B 1 15 ? -6.777 32.406 13.5 1 95.88 15 SER B CA 1
ATOM 2327 C C . SER B 1 15 ? -7.035 33.281 14.719 1 95.88 15 SER B C 1
ATOM 2329 O O . SER B 1 15 ? -7.168 32.781 15.836 1 95.88 15 SER B O 1
ATOM 2331 N N . ALA B 1 16 ? -7.098 34.562 14.477 1 94.81 16 ALA B N 1
ATOM 2332 C CA . ALA B 1 16 ? -7.297 35.5 15.586 1 94.81 16 ALA B CA 1
ATOM 2333 C C . ALA B 1 16 ? -8.664 35.281 16.234 1 94.81 16 ALA B C 1
ATOM 2335 O O . ALA B 1 16 ? -8.773 35.281 17.469 1 94.81 16 ALA B O 1
ATOM 2336 N N . GLN B 1 17 ? -9.641 35.094 15.422 1 95.56 17 GLN B N 1
ATOM 2337 C CA . GLN B 1 17 ? -10.984 34.875 15.945 1 95.56 17 GLN B CA 1
ATOM 2338 C C . GLN B 1 17 ? -11.047 33.562 16.734 1 95.56 17 GLN B C 1
ATOM 2340 O O . GLN B 1 17 ? -11.68 33.5 17.781 1 95.56 17 GLN B O 1
ATOM 2345 N N . VAL B 1 18 ? -10.406 32.562 16.188 1 97.19 18 VAL B N 1
ATOM 2346 C CA . VAL B 1 18 ? -10.383 31.281 16.859 1 97.19 18 VAL B CA 1
ATOM 2347 C C . VAL B 1 18 ? -9.664 31.391 18.203 1 97.19 18 VAL B C 1
ATOM 2349 O O . VAL B 1 18 ? -10.117 30.844 19.203 1 97.19 18 VAL B O 1
ATOM 2352 N N . MET B 1 19 ? -8.562 32.125 18.219 1 96.38 19 MET B N 1
ATOM 2353 C CA . MET B 1 19 ? -7.805 32.344 19.438 1 96.38 19 MET B CA 1
ATOM 2354 C C . MET B 1 19 ? -8.664 33.031 20.5 1 96.38 19 MET B C 1
ATOM 2356 O O . MET B 1 19 ? -8.586 32.688 21.688 1 96.38 19 MET B O 1
ATOM 2360 N N . GLU B 1 20 ? -9.438 33.969 20.078 1 96.06 20 GLU B N 1
ATOM 2361 C CA . GLU B 1 20 ? -10.328 34.688 21 1 96.06 20 GLU B CA 1
ATOM 2362 C C . GLU B 1 20 ? -11.352 33.719 21.609 1 96.06 20 GLU B C 1
ATOM 2364 O O . GLU B 1 20 ? -11.664 33.812 22.797 1 96.06 20 GLU B O 1
ATOM 2369 N N . ARG B 1 21 ? -11.859 32.844 20.797 1 96.81 21 ARG B N 1
ATOM 2370 C CA . ARG B 1 21 ? -12.805 31.828 21.281 1 96.81 21 ARG B CA 1
ATOM 2371 C C . ARG B 1 21 ? -12.148 30.906 22.297 1 96.81 21 ARG B C 1
ATOM 2373 O O . ARG B 1 21 ? -12.758 30.578 23.312 1 96.81 21 ARG B O 1
ATOM 2380 N N . ILE B 1 22 ? -10.969 30.547 21.984 1 97.19 22 ILE B N 1
ATOM 2381 C CA . ILE B 1 22 ? -10.234 29.656 22.891 1 97.19 22 ILE B CA 1
ATOM 2382 C C . ILE B 1 22 ? -9.977 30.359 24.219 1 97.19 22 ILE B C 1
ATOM 2384 O O . ILE B 1 22 ? -10.195 29.781 25.281 1 97.19 22 ILE B O 1
ATOM 2388 N N . ARG B 1 23 ? -9.508 31.594 24.094 1 95.94 23 ARG B N 1
ATOM 2389 C CA . ARG B 1 23 ? -9.234 32.406 25.297 1 95.94 23 ARG B CA 1
ATOM 2390 C C . ARG B 1 23 ? -10.492 32.531 26.156 1 95.94 23 ARG B C 1
ATOM 2392 O O . ARG B 1 23 ? -10.438 32.344 27.375 1 95.94 23 ARG B O 1
ATOM 2399 N N . SER B 1 24 ? -11.586 32.875 25.531 1 96.56 24 SER B N 1
ATOM 2400 C CA . SER B 1 24 ? -12.859 33.031 26.234 1 96.56 24 SER B CA 1
ATOM 2401 C C . SER B 1 24 ? -13.289 31.719 26.891 1 96.56 24 SER B C 1
ATOM 2403 O O . SER B 1 24 ? -13.758 31.719 28.031 1 96.56 24 SER B O 1
ATOM 2405 N N . TYR B 1 25 ? -13.094 30.688 26.203 1 96.44 25 TYR B N 1
ATOM 2406 C CA . TYR B 1 25 ? -13.508 29.375 26.688 1 96.44 25 TYR B CA 1
ATOM 2407 C C . TYR B 1 25 ? -12.719 28.969 27.922 1 96.44 25 TYR B C 1
ATOM 2409 O O . TYR B 1 25 ? -13.281 28.406 28.875 1 96.44 25 TYR B O 1
ATOM 2417 N N . PHE B 1 26 ? -11.453 29.25 27.953 1 94.75 26 PHE B N 1
ATOM 2418 C CA . PHE B 1 26 ? -10.594 28.781 29.031 1 94.75 26 PHE B CA 1
ATOM 2419 C C . PHE B 1 26 ? -10.516 29.828 30.141 1 94.75 26 PHE B C 1
ATOM 2421 O O . PHE B 1 26 ? -9.859 29.594 31.156 1 94.75 26 PHE B O 1
ATOM 2428 N N . ALA B 1 27 ? -11.164 30.953 30.016 1 93.69 27 ALA B N 1
ATOM 2429 C CA . ALA B 1 27 ? -11.055 32.062 30.953 1 93.69 27 ALA B CA 1
ATOM 2430 C C . ALA B 1 27 ? -11.406 31.641 32.375 1 93.69 27 ALA B C 1
ATOM 2432 O O . ALA B 1 27 ? -10.789 32.094 33.344 1 93.69 27 ALA B O 1
ATOM 2433 N N . ASP B 1 28 ? -12.359 30.75 32.531 1 93.44 28 ASP B N 1
ATOM 2434 C CA . ASP B 1 28 ? -12.82 30.359 33.844 1 93.44 28 ASP B CA 1
ATOM 2435 C C . ASP B 1 28 ? -12.328 28.953 34.219 1 93.44 28 ASP B C 1
ATOM 2437 O O . ASP B 1 28 ? -12.852 28.312 35.125 1 93.44 28 ASP B O 1
ATOM 2441 N N . LYS B 1 29 ? -11.383 28.484 33.5 1 94.62 29 LYS B N 1
ATOM 2442 C CA . LYS B 1 29 ? -10.906 27.125 33.719 1 94.62 29 LYS B CA 1
ATOM 2443 C C . LYS B 1 29 ? -9.406 27.094 34 1 94.62 29 LYS B C 1
ATOM 2445 O O . LYS B 1 29 ? -8.719 26.141 33.688 1 94.62 29 LYS B O 1
ATOM 2450 N N . GLN B 1 30 ? -8.922 28.109 34.625 1 91.56 30 GLN B N 1
ATOM 2451 C CA . GLN B 1 30 ? -7.492 28.281 34.844 1 91.56 30 GLN B CA 1
ATOM 2452 C C . GLN B 1 30 ? -6.984 27.281 35.906 1 91.56 30 GLN B C 1
ATOM 2454 O O . GLN B 1 30 ? -5.773 27.078 36.031 1 91.56 30 GLN B O 1
ATOM 2459 N N . ASP B 1 31 ? -7.887 26.672 36.562 1 93.12 31 ASP B N 1
ATOM 2460 C CA . ASP B 1 31 ? -7.508 25.672 37.562 1 93.12 31 ASP B CA 1
ATOM 2461 C C . ASP B 1 31 ? -7.273 24.312 36.906 1 93.12 31 ASP B C 1
ATOM 2463 O O . ASP B 1 31 ? -6.637 23.438 37.469 1 93.12 31 ASP B O 1
ATOM 2467 N N . ARG B 1 32 ? -7.715 24.203 35.688 1 95.19 32 ARG B N 1
ATOM 2468 C CA . ARG B 1 32 ? -7.664 22.906 35.031 1 95.19 32 ARG B CA 1
ATOM 2469 C C . ARG B 1 32 ? -6.668 22.922 33.875 1 95.19 32 ARG B C 1
ATOM 2471 O O . ARG B 1 32 ? -6.168 21.875 33.469 1 95.19 32 ARG B O 1
ATOM 2478 N N . VAL B 1 33 ? -6.41 24.094 33.344 1 96.88 33 VAL B N 1
ATOM 2479 C CA . VAL B 1 33 ? -5.617 24.141 32.125 1 96.88 33 VAL B CA 1
ATOM 2480 C C . VAL B 1 33 ? -4.672 25.344 32.156 1 96.88 33 VAL B C 1
ATOM 2482 O O . VAL B 1 33 ? -5.035 26.406 32.656 1 96.88 33 VAL B O 1
ATOM 2485 N N . ARG B 1 34 ? -3.451 25.172 31.734 1 97.38 34 ARG B N 1
ATOM 2486 C CA . ARG B 1 34 ? -2.477 26.234 31.484 1 97.38 34 ARG B CA 1
ATOM 2487 C C . ARG B 1 34 ? -2.197 26.359 29.984 1 97.38 34 ARG B C 1
ATOM 2489 O O . ARG B 1 34 ? -1.76 25.406 29.344 1 97.38 34 ARG B O 1
ATOM 2496 N N . ILE B 1 35 ? -2.492 27.484 29.438 1 97.81 35 ILE B N 1
ATOM 2497 C CA . ILE B 1 35 ? -2.262 27.75 28.031 1 97.81 35 ILE B CA 1
ATOM 2498 C C . ILE B 1 35 ? -0.93 28.484 27.844 1 97.81 35 ILE B C 1
ATOM 2500 O O . ILE B 1 35 ? -0.617 29.406 28.594 1 97.81 35 ILE B O 1
ATOM 2504 N N . VAL B 1 36 ? -0.101 28.047 26.922 1 98.25 36 VAL B N 1
ATOM 2505 C CA . VAL B 1 36 ? 1.168 28.719 26.656 1 98.25 36 VAL B CA 1
ATOM 2506 C C . VAL B 1 36 ? 1.348 28.922 25.156 1 98.25 36 VAL B C 1
ATOM 2508 O O . VAL B 1 36 ? 0.798 28.156 24.344 1 98.25 36 VAL B O 1
ATOM 2511 N N . MET B 1 37 ? 2.061 29.938 24.797 1 98 37 MET B N 1
ATOM 2512 C CA . MET B 1 37 ? 2.465 30.312 23.438 1 98 37 MET B CA 1
ATOM 2513 C C . MET B 1 37 ? 3.855 30.938 23.438 1 98 37 MET B C 1
ATOM 2515 O O . MET B 1 37 ? 4.336 31.391 24.484 1 98 37 MET B O 1
ATOM 2519 N N . SER B 1 38 ? 4.48 30.859 22.219 1 97.69 38 SER B N 1
ATOM 2520 C CA . SER B 1 38 ? 5.691 31.656 22.141 1 97.69 38 SER B CA 1
ATOM 2521 C C . SER B 1 38 ? 5.387 33.125 22.375 1 97.69 38 SER B C 1
ATOM 2523 O O . SER B 1 38 ? 4.352 33.656 21.938 1 97.69 38 SER B O 1
ATOM 2525 N N . ARG B 1 39 ? 6.297 33.812 23 1 97.62 39 ARG B N 1
ATOM 2526 C CA . ARG B 1 39 ? 6.066 35.219 23.391 1 97.62 39 ARG B CA 1
ATOM 2527 C C . ARG B 1 39 ? 5.699 36.062 22.188 1 97.62 39 ARG B C 1
ATOM 2529 O O . ARG B 1 39 ? 4.719 36.812 22.234 1 97.62 39 ARG B O 1
ATOM 2536 N N . SER B 1 40 ? 6.438 35.969 21.141 1 96.94 40 SER B N 1
ATOM 2537 C CA . SER B 1 40 ? 6.203 36.781 19.938 1 96.94 40 SER B CA 1
ATOM 2538 C C . SER B 1 40 ? 4.816 36.531 19.359 1 96.94 40 SER B C 1
ATOM 2540 O O . SER B 1 40 ? 4.109 37.469 18.984 1 96.94 40 SER B O 1
ATOM 2542 N N . ILE B 1 41 ? 4.414 35.281 19.375 1 97 41 ILE B N 1
ATOM 2543 C CA . ILE B 1 41 ? 3.121 34.906 18.812 1 97 41 ILE B CA 1
ATOM 2544 C C . ILE B 1 41 ? 1.998 35.344 19.734 1 97 41 ILE B C 1
ATOM 2546 O O . ILE B 1 41 ? 0.973 35.875 19.266 1 97 41 ILE B O 1
ATOM 2550 N N . ALA B 1 42 ? 2.182 35.219 21.016 1 97.56 42 ALA B N 1
ATOM 2551 C CA . ALA B 1 42 ? 1.195 35.656 21.984 1 97.56 42 ALA B CA 1
ATOM 2552 C C . ALA B 1 42 ? 0.903 37.156 21.844 1 97.56 42 ALA B C 1
ATOM 2554 O O . ALA B 1 42 ? -0.256 37.562 21.875 1 97.56 42 ALA B O 1
ATOM 2555 N N . GLU B 1 43 ? 1.937 37.906 21.625 1 96.94 43 GLU B N 1
ATOM 2556 C CA . GLU B 1 43 ? 1.784 39.375 21.438 1 96.94 43 GLU B CA 1
ATOM 2557 C C . GLU B 1 43 ? 1.031 39.688 20.141 1 96.94 43 GLU B C 1
ATOM 2559 O O . GLU B 1 43 ? 0.172 40.562 20.125 1 96.94 43 GLU B O 1
ATOM 2564 N N . MET B 1 44 ? 1.358 38.906 19.141 1 95.88 44 MET B N 1
ATOM 2565 C CA . MET B 1 44 ? 0.725 39.125 17.844 1 95.88 44 MET B CA 1
ATOM 2566 C C . MET B 1 44 ? -0.777 38.875 17.922 1 95.88 44 MET B C 1
ATOM 2568 O O . MET B 1 44 ? -1.56 39.531 17.25 1 95.88 44 MET B O 1
ATOM 2572 N N . PHE B 1 45 ? -1.148 38 18.812 1 95.88 45 PHE B N 1
ATOM 2573 C CA . PHE B 1 45 ? -2.553 37.594 18.891 1 95.88 45 PHE B CA 1
ATOM 2574 C C . PHE B 1 45 ? -3.225 38.25 20.094 1 95.88 45 PHE B C 1
ATOM 2576 O O . PHE B 1 45 ? -4.305 37.844 20.516 1 95.88 45 PHE B O 1
ATOM 2583 N N . ASN B 1 46 ? -2.607 39.281 20.719 1 94.31 46 ASN B N 1
ATOM 2584 C CA . ASN B 1 46 ? -3.119 40.125 21.797 1 94.31 46 ASN B CA 1
ATOM 2585 C C . ASN B 1 46 ? -3.471 39.312 23.031 1 94.31 46 ASN B C 1
ATOM 2587 O O . ASN B 1 46 ? -4.531 39.5 23.625 1 94.31 46 ASN B O 1
ATOM 2591 N N . CYS B 1 47 ? -2.676 38.344 23.297 1 95.5 47 CYS B N 1
ATOM 2592 C CA . CYS B 1 47 ? -2.793 37.531 24.5 1 95.5 47 CYS B CA 1
ATOM 2593 C C . CYS B 1 47 ? -1.437 37.344 25.188 1 95.5 47 CYS B C 1
ATOM 2595 O O . CYS B 1 47 ? -1.007 36.219 25.438 1 95.5 47 CYS B O 1
ATOM 2597 N N . PRO B 1 48 ? -0.769 38.406 25.547 1 96 48 PRO B N 1
ATOM 2598 C CA . PRO B 1 48 ? 0.586 38.312 26.094 1 96 48 PRO B CA 1
ATOM 2599 C C . PRO B 1 48 ? 0.661 37.5 27.359 1 96 48 PRO B C 1
ATOM 2601 O O . PRO B 1 48 ? 1.73 36.969 27.719 1 96 48 PRO B O 1
ATOM 2604 N N . GLU B 1 49 ? -0.436 37.312 28.078 1 95.12 49 GLU B N 1
ATOM 2605 C CA . GLU B 1 49 ? -0.474 36.531 29.312 1 95.12 49 GLU B CA 1
ATOM 2606 C C . GLU B 1 49 ? -0.093 35.062 29.062 1 95.12 49 GLU B C 1
ATOM 2608 O O . GLU B 1 49 ? 0.336 34.375 29.969 1 95.12 49 GLU B O 1
ATOM 2613 N N . TYR B 1 50 ? -0.212 34.625 27.828 1 97.12 50 TYR B N 1
ATOM 2614 C CA . TYR B 1 50 ? 0.084 33.219 27.5 1 97.12 50 TYR B CA 1
ATOM 2615 C C . TYR B 1 50 ? 1.521 33.062 27.016 1 97.12 50 TYR B C 1
ATOM 2617 O O . TYR B 1 50 ? 2 31.953 26.812 1 97.12 50 TYR B O 1
ATOM 2625 N N . GLY B 1 51 ? 2.225 34.156 26.781 1 97.94 51 GLY B N 1
ATOM 2626 C CA . GLY B 1 51 ? 3.537 34.125 26.156 1 97.94 51 GLY B CA 1
ATOM 2627 C C . GLY B 1 51 ? 4.637 33.656 27.094 1 97.94 51 GLY B C 1
ATOM 2628 O O . GLY B 1 51 ? 4.742 34.125 28.219 1 97.94 51 GLY B O 1
ATOM 2629 N N . ILE B 1 52 ? 5.371 32.688 26.547 1 97.44 52 ILE B N 1
ATOM 2630 C CA . ILE B 1 52 ? 6.559 32.25 27.281 1 97.44 52 ILE B CA 1
ATOM 2631 C C . ILE B 1 52 ? 7.789 32.375 26.375 1 97.44 52 ILE B C 1
ATOM 2633 O O . ILE B 1 52 ? 7.676 32.281 25.156 1 97.44 52 ILE B O 1
ATOM 2637 N N . ASP B 1 53 ? 9.078 32.438 26.922 1 95.88 53 ASP B N 1
ATOM 2638 C CA . ASP B 1 53 ? 10.289 32.75 26.172 1 95.88 53 ASP B CA 1
ATOM 2639 C C . ASP B 1 53 ? 10.867 31.469 25.531 1 95.88 53 ASP B C 1
ATOM 2641 O O . ASP B 1 53 ? 11.375 31.5 24.422 1 95.88 53 ASP B O 1
ATOM 2645 N N . ASP B 1 54 ? 10.742 30.328 26.234 1 96.31 54 ASP B N 1
ATOM 2646 C CA . ASP B 1 54 ? 11.344 29.094 25.734 1 96.31 54 ASP B CA 1
ATOM 2647 C C . ASP B 1 54 ? 10.305 27.984 25.641 1 96.31 54 ASP B C 1
ATOM 2649 O O . ASP B 1 54 ? 10.367 27 26.391 1 96.31 54 ASP B O 1
ATOM 2653 N N . LEU B 1 55 ? 9.516 28.156 24.625 1 95.88 55 LEU B N 1
ATOM 2654 C CA . LEU B 1 55 ? 8.445 27.172 24.438 1 95.88 55 LEU B CA 1
ATOM 2655 C C . LEU B 1 55 ? 9.008 25.812 24.078 1 95.88 55 LEU B C 1
ATOM 2657 O O . LEU B 1 55 ? 8.438 24.781 24.438 1 95.88 55 LEU B O 1
ATOM 2661 N N . ASP B 1 56 ? 10.125 25.703 23.438 1 93.5 56 ASP B N 1
ATOM 2662 C CA . ASP B 1 56 ? 10.727 24.469 22.953 1 93.5 56 ASP B CA 1
ATOM 2663 C C . ASP B 1 56 ? 11.109 23.547 24.109 1 93.5 56 ASP B C 1
ATOM 2665 O O . ASP B 1 56 ? 11.18 22.328 23.953 1 93.5 56 ASP B O 1
ATOM 2669 N N . ASN B 1 57 ? 11.32 24.156 25.25 1 94.69 57 ASN B N 1
ATOM 2670 C CA . ASN B 1 57 ? 11.742 23.359 26.406 1 94.69 57 ASN B CA 1
ATOM 2671 C C . ASN B 1 57 ? 10.688 23.344 27.5 1 94.69 57 ASN B C 1
ATOM 2673 O O . ASN B 1 57 ? 10.898 22.75 28.562 1 94.69 57 ASN B O 1
ATOM 2677 N N . GLU B 1 58 ? 9.633 24.016 27.25 1 96.25 58 GLU B N 1
ATOM 2678 C CA . GLU B 1 58 ? 8.547 24.031 28.234 1 96.25 58 GLU B CA 1
ATOM 2679 C C . GLU B 1 58 ? 7.816 22.688 28.266 1 96.25 58 GLU B C 1
ATOM 2681 O O . GLU B 1 58 ? 7.477 22.141 27.219 1 96.25 58 GLU B O 1
ATOM 2686 N N . PRO B 1 59 ? 7.648 22.156 29.484 1 96.5 59 PRO B N 1
ATOM 2687 C CA . PRO B 1 59 ? 6.816 20.953 29.562 1 96.5 59 PRO B CA 1
ATOM 2688 C C . PRO B 1 59 ? 5.371 21.219 29.141 1 96.5 59 PRO B C 1
ATOM 2690 O O . PRO B 1 59 ? 4.695 22.062 29.719 1 96.5 59 PRO B O 1
ATOM 2693 N N . ILE B 1 60 ? 4.984 20.562 28.078 1 97.38 60 ILE B N 1
ATOM 2694 C CA . ILE B 1 60 ? 3.6 20.672 27.641 1 97.38 60 ILE B CA 1
ATOM 2695 C C . ILE B 1 60 ? 3.014 19.281 27.422 1 97.38 60 ILE B C 1
ATOM 2697 O O . ILE B 1 60 ? 3.748 18.328 27.156 1 97.38 60 ILE B O 1
ATOM 2701 N N . ASP B 1 61 ? 1.674 19.203 27.594 1 97.75 61 ASP B N 1
ATOM 2702 C CA . ASP B 1 61 ? 0.986 17.922 27.453 1 97.75 61 ASP B CA 1
ATOM 2703 C C . ASP B 1 61 ? 0.532 17.688 26.016 1 97.75 61 ASP B C 1
ATOM 2705 O O . ASP B 1 61 ? 0.476 16.547 25.562 1 97.75 61 ASP B O 1
ATOM 2709 N N . LEU B 1 62 ? 0.135 18.719 25.359 1 97.69 62 LEU B N 1
ATOM 2710 C CA . LEU B 1 62 ? -0.287 18.594 23.969 1 97.69 62 LEU B CA 1
ATOM 2711 C C . LEU B 1 62 ? -0.133 19.922 23.234 1 97.69 62 LEU B C 1
ATOM 2713 O O . LEU B 1 62 ? -0.061 20.984 23.859 1 97.69 62 LEU B O 1
ATOM 2717 N N . GLY B 1 63 ? 0.064 19.859 21.953 1 98.44 63 GLY B N 1
ATOM 2718 C CA . GLY B 1 63 ? 0.053 21 21.078 1 98.44 63 GLY B CA 1
ATOM 2719 C C . GLY B 1 63 ? -1.251 21.156 20.312 1 98.44 63 GLY B C 1
ATOM 2720 O O . GLY B 1 63 ? -1.808 20.188 19.812 1 98.44 63 GLY B O 1
ATOM 2721 N N . LEU B 1 64 ? -1.721 22.391 20.297 1 98.5 64 LEU B N 1
ATOM 2722 C CA . LEU B 1 64 ? -2.943 22.703 19.562 1 98.5 64 LEU B CA 1
ATOM 2723 C C . LEU B 1 64 ? -2.646 23.641 18.391 1 98.5 64 LEU B C 1
ATOM 2725 O O . LEU B 1 64 ? -2.213 24.766 18.594 1 98.5 64 LEU B O 1
ATOM 2729 N N . SER B 1 65 ? -2.846 23.125 17.219 1 98.25 65 SER B N 1
ATOM 2730 C CA . SER B 1 65 ? -2.627 23.953 16.031 1 98.25 65 SER B CA 1
ATOM 2731 C C . SER B 1 65 ? -3.926 24.609 15.562 1 98.25 65 SER B C 1
ATOM 2733 O O . SER B 1 65 ? -4.996 24 15.648 1 98.25 65 SER B O 1
ATOM 2735 N N . ILE B 1 66 ? -3.85 25.812 15.148 1 98.06 66 ILE B N 1
ATOM 2736 C CA . ILE B 1 66 ? -4.949 26.531 14.516 1 98.06 66 ILE B CA 1
ATOM 2737 C C . ILE B 1 66 ? -4.609 26.812 13.055 1 98.06 66 ILE B C 1
ATOM 2739 O O . ILE B 1 66 ? -3.771 27.656 12.758 1 98.06 66 ILE B O 1
ATOM 2743 N N . GLY B 1 67 ? -5.246 26.125 12.172 1 96.69 67 GLY B N 1
ATOM 2744 C CA . GLY B 1 67 ? -4.961 26.156 10.75 1 96.69 67 GLY B CA 1
ATOM 2745 C C . GLY B 1 67 ? -5.398 24.906 10.016 1 96.69 67 GLY B C 1
ATOM 2746 O O . GLY B 1 67 ? -6.266 24.172 10.5 1 96.69 67 GLY B O 1
ATOM 2747 N N . GLY B 1 68 ? -4.895 24.672 8.859 1 94.69 68 GLY B N 1
ATOM 2748 C CA . GLY B 1 68 ? -5.184 23.453 8.109 1 94.69 68 GLY B CA 1
ATOM 2749 C C . GLY B 1 68 ? -4.203 22.328 8.391 1 94.69 68 GLY B C 1
ATOM 2750 O O . GLY B 1 68 ? -3.461 22.391 9.375 1 94.69 68 GLY B O 1
ATOM 2751 N N . ASP B 1 69 ? -4.246 21.344 7.551 1 95.25 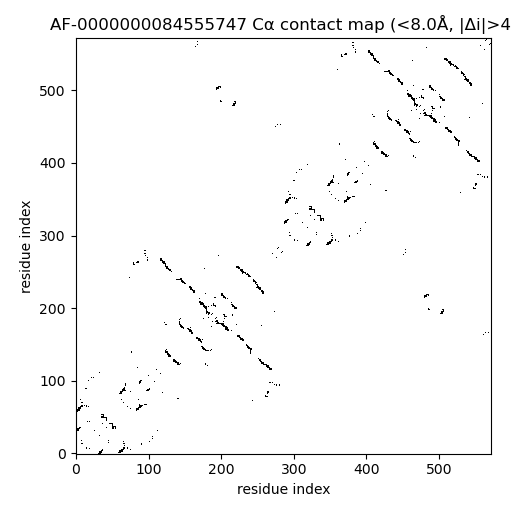69 ASP B N 1
ATOM 2752 C CA . ASP B 1 69 ? -3.35 20.203 7.684 1 95.25 69 ASP B CA 1
ATOM 2753 C C . ASP B 1 69 ? -1.888 20.641 7.645 1 95.25 69 ASP B C 1
ATOM 2755 O O . ASP B 1 69 ? -1.058 20.125 8.398 1 95.25 69 ASP B O 1
ATOM 2759 N N . GLY B 1 70 ? -1.602 21.594 6.758 1 94.81 70 GLY B N 1
ATOM 2760 C CA . GLY B 1 70 ? -0.236 22.094 6.672 1 94.81 70 GLY B CA 1
ATOM 2761 C C . GLY B 1 70 ? 0.284 22.641 7.988 1 94.81 70 GLY B C 1
ATOM 2762 O O . GLY B 1 70 ? 1.432 22.375 8.359 1 94.81 70 GLY B O 1
ATOM 2763 N N . THR B 1 71 ? -0.526 23.359 8.688 1 95.62 71 THR B N 1
ATOM 2764 C CA . THR B 1 71 ? -0.156 23.906 9.984 1 95.62 71 THR B CA 1
ATOM 2765 C C . THR B 1 71 ? 0.068 22.781 11 1 95.62 71 THR B C 1
ATOM 2767 O O . THR B 1 71 ? 1.057 22.797 11.734 1 95.62 71 THR B O 1
ATOM 2770 N N . LEU B 1 72 ? -0.821 21.875 11.008 1 97.31 72 LEU B N 1
ATOM 2771 C CA . LEU B 1 72 ? -0.691 20.766 11.938 1 97.31 72 LEU B CA 1
ATOM 2772 C C . LEU B 1 72 ? 0.583 19.969 11.664 1 97.31 72 LEU B C 1
ATOM 2774 O O . LEU B 1 72 ? 1.264 19.531 12.594 1 97.31 72 LEU B O 1
ATOM 2778 N N . LEU B 1 73 ? 0.898 19.766 10.398 1 97.12 73 LEU B N 1
ATOM 2779 C CA . LEU B 1 73 ? 2.133 19.078 10.031 1 97.12 73 LEU B CA 1
ATOM 2780 C C . LEU B 1 73 ? 3.342 19.781 10.656 1 97.12 73 LEU B C 1
ATOM 2782 O O . LEU B 1 73 ? 4.219 19.109 11.219 1 97.12 73 LEU B O 1
ATOM 2786 N N . GLY B 1 74 ? 3.377 21.078 10.523 1 96.31 74 GLY B N 1
ATOM 2787 C CA . GLY B 1 74 ? 4.461 21.844 11.102 1 96.31 74 GLY B CA 1
ATOM 2788 C C . GLY B 1 74 ? 4.574 21.688 12.609 1 96.31 74 GLY B C 1
ATOM 2789 O O . GLY B 1 74 ? 5.672 21.531 13.141 1 96.31 74 GLY B O 1
ATOM 2790 N N . VAL B 1 75 ? 3.479 21.641 13.258 1 97.25 75 VAL B N 1
ATOM 2791 C CA . VAL B 1 75 ? 3.443 21.5 14.703 1 97.25 75 VAL B CA 1
ATOM 2792 C C . VAL B 1 75 ? 3.92 20.109 15.102 1 97.25 75 VAL B C 1
ATOM 2794 O O . VAL B 1 75 ? 4.707 19.953 16.031 1 97.25 75 VAL B O 1
ATOM 2797 N N . CYS B 1 76 ? 3.455 19.109 14.414 1 97.31 76 CYS B N 1
ATOM 2798 C CA . CYS B 1 76 ? 3.877 17.734 14.688 1 97.31 76 CYS B CA 1
ATOM 2799 C C . CYS B 1 76 ? 5.387 17.594 14.547 1 97.31 76 CYS B C 1
ATOM 2801 O O . CYS B 1 76 ? 6.027 16.906 15.352 1 97.31 76 CYS B O 1
ATOM 2803 N N . ARG B 1 77 ? 5.922 18.188 13.516 1 95.31 77 ARG B N 1
ATOM 2804 C CA . ARG B 1 77 ? 7.367 18.109 13.328 1 95.31 77 ARG B CA 1
ATOM 2805 C C . ARG B 1 77 ? 8.102 18.781 14.484 1 95.31 77 ARG B C 1
ATOM 2807 O O . ARG B 1 77 ? 9.117 18.281 14.961 1 95.31 77 ARG B O 1
ATOM 2814 N N . LYS B 1 78 ? 7.57 19.953 14.914 1 94.38 78 LYS B N 1
ATOM 2815 C CA . LYS B 1 78 ? 8.164 20.688 16.031 1 94.38 78 LYS B CA 1
ATOM 2816 C C . LYS B 1 78 ? 8.141 19.859 17.312 1 94.38 78 LYS B C 1
ATOM 2818 O O . LYS B 1 78 ? 9.07 19.922 18.109 1 94.38 78 LYS B O 1
ATOM 2823 N N . LEU B 1 79 ? 7.156 19.078 17.469 1 96.44 79 LEU B N 1
ATOM 2824 C CA . LEU B 1 79 ? 6.941 18.344 18.719 1 96.44 79 LEU B CA 1
ATOM 2825 C C . LEU B 1 79 ? 7.453 16.922 18.609 1 96.44 79 LEU B C 1
ATOM 2827 O O . LEU B 1 79 ? 7.363 16.141 19.562 1 96.44 79 LEU B O 1
ATOM 2831 N N . TYR B 1 80 ? 7.98 16.531 17.469 1 94.31 80 TYR B N 1
ATOM 2832 C CA . TYR B 1 80 ? 8.359 15.172 17.094 1 94.31 80 TYR B CA 1
ATOM 2833 C C . TYR B 1 80 ? 9.336 14.578 18.109 1 94.31 80 TYR B C 1
ATOM 2835 O O . TYR B 1 80 ? 9.109 13.492 18.641 1 94.31 80 TYR B O 1
ATOM 2843 N N . THR B 1 81 ? 10.406 15.289 18.438 1 93.38 81 THR B N 1
ATOM 2844 C CA . THR B 1 81 ? 11.469 14.758 19.281 1 93.38 81 THR B CA 1
ATOM 2845 C C . THR B 1 81 ? 10.969 14.578 20.719 1 93.38 81 THR B C 1
ATOM 2847 O O . THR B 1 81 ? 11.43 13.688 21.438 1 93.38 81 THR B O 1
ATOM 2850 N N . ARG B 1 82 ? 10.008 15.391 21.078 1 95.88 82 ARG B N 1
ATOM 2851 C CA . ARG B 1 82 ? 9.492 15.359 22.453 1 95.88 82 ARG B CA 1
ATOM 2852 C C . ARG B 1 82 ? 8.344 14.359 22.578 1 95.88 82 ARG B C 1
ATOM 2854 O O . ARG B 1 82 ? 7.844 14.117 23.672 1 95.88 82 ARG B O 1
ATOM 2861 N N . LYS B 1 83 ? 7.926 13.805 21.516 1 96.38 83 LYS B N 1
ATOM 2862 C CA . LYS B 1 83 ? 6.867 12.797 21.453 1 96.38 83 LYS B CA 1
ATOM 2863 C C . LYS B 1 83 ? 5.566 13.328 22.062 1 96.38 83 LYS B C 1
ATOM 2865 O O . LYS B 1 83 ? 4.852 12.602 22.75 1 96.38 83 LYS B O 1
ATOM 2870 N N . ILE B 1 84 ? 5.344 14.617 21.922 1 97.88 84 ILE B N 1
ATOM 2871 C CA . ILE B 1 84 ? 4.141 15.266 22.438 1 97.88 84 ILE B CA 1
ATOM 2872 C C . ILE B 1 84 ? 3.041 15.219 21.375 1 97.88 84 ILE B C 1
ATOM 2874 O O . ILE B 1 84 ? 3.281 15.531 20.203 1 97.88 84 ILE B O 1
ATOM 2878 N N . PRO B 1 85 ? 1.827 14.812 21.75 1 98.5 85 PRO B N 1
ATOM 2879 C CA . PRO B 1 85 ? 0.741 14.766 20.766 1 98.5 85 PRO B CA 1
ATOM 2880 C C . PRO B 1 85 ? 0.245 16.156 20.359 1 98.5 85 PRO B C 1
ATOM 2882 O O . PRO B 1 85 ? 0.309 17.094 21.172 1 98.5 85 PRO B O 1
ATOM 2885 N N . ALA B 1 86 ? -0.182 16.266 19.172 1 98.44 86 ALA B N 1
ATOM 2886 C CA . ALA B 1 86 ? -0.749 17.5 18.656 1 98.44 86 ALA B CA 1
ATOM 2887 C C . ALA B 1 86 ? -2.182 17.297 18.172 1 98.44 86 ALA B C 1
ATOM 2889 O O . ALA B 1 86 ? -2.551 16.188 17.781 1 98.44 86 ALA B O 1
ATOM 2890 N N . CYS B 1 87 ? -2.938 18.312 18.25 1 98.12 87 CYS B N 1
ATOM 2891 C CA . CYS B 1 87 ? -4.316 18.359 17.781 1 98.12 87 CYS B CA 1
ATOM 2892 C C . CYS B 1 87 ? -4.547 19.562 16.875 1 98.12 87 CYS B C 1
ATOM 2894 O O . CYS B 1 87 ? -4 20.641 17.125 1 98.12 87 CYS B O 1
ATOM 2896 N N . GLY B 1 88 ? -5.375 19.344 15.812 1 97.69 88 GLY B N 1
ATOM 2897 C CA . GLY B 1 88 ? -5.57 20.422 14.867 1 97.69 88 GLY B CA 1
ATOM 2898 C C . GLY B 1 88 ? -6.984 20.984 14.891 1 97.69 88 GLY B C 1
ATOM 2899 O O . GLY B 1 88 ? -7.953 20.219 14.844 1 97.69 88 GLY B O 1
ATOM 2900 N N . ILE B 1 89 ? -7.078 22.312 15.008 1 97.44 89 ILE B N 1
ATOM 2901 C CA . ILE B 1 89 ? -8.312 23.047 14.773 1 97.44 89 ILE B CA 1
ATOM 2902 C C . ILE B 1 89 ? -8.352 23.547 13.328 1 97.44 89 ILE B C 1
ATOM 2904 O O . ILE B 1 89 ? -7.527 24.375 12.938 1 97.44 89 ILE B O 1
ATOM 2908 N N . ASN B 1 90 ? -9.266 23.094 12.625 1 95.12 90 ASN B N 1
ATOM 2909 C CA . ASN B 1 90 ? -9.352 23.391 11.195 1 95.12 90 ASN B CA 1
ATOM 2910 C C . ASN B 1 90 ? -10.008 24.75 10.945 1 95.12 90 ASN B C 1
ATOM 2912 O O . ASN B 1 90 ? -11.125 25 11.406 1 95.12 90 ASN B O 1
ATOM 2916 N N . ILE B 1 91 ? -9.195 25.656 10.234 1 92.12 91 ILE B N 1
ATOM 2917 C CA . ILE B 1 91 ? -9.75 26.938 9.82 1 92.12 91 ILE B CA 1
ATOM 2918 C C . ILE B 1 91 ? -9.977 26.953 8.312 1 92.12 91 ILE B C 1
ATOM 2920 O O . ILE B 1 91 ? -9.031 27.094 7.539 1 92.12 91 ILE B O 1
ATOM 2924 N N . GLY B 1 92 ? -10.945 26.266 7.699 1 79.75 92 GLY B N 1
ATOM 2925 C CA . GLY B 1 92 ? -11.242 26.219 6.277 1 79.75 92 GLY B CA 1
ATOM 2926 C C . GLY B 1 92 ? -11.875 24.906 5.844 1 79.75 92 GLY B C 1
ATOM 2927 O O . GLY B 1 92 ? -12.852 24.453 6.445 1 79.75 92 GLY B O 1
ATOM 2928 N N . ARG B 1 93 ? -11.273 24.422 4.785 1 78.75 93 ARG B N 1
ATOM 2929 C CA . ARG B 1 93 ? -11.844 23.188 4.246 1 78.75 93 ARG B CA 1
ATOM 2930 C C . ARG B 1 93 ? -11.43 21.984 5.078 1 78.75 93 ARG B C 1
ATOM 2932 O O . ARG B 1 93 ? -10.375 22 5.711 1 78.75 93 ARG B O 1
ATOM 2939 N N . VAL B 1 94 ? -12.172 21.047 5.055 1 80.69 94 VAL B N 1
ATOM 2940 C CA . VAL B 1 94 ? -11.938 19.828 5.812 1 80.69 94 VAL B CA 1
ATOM 2941 C C . VAL B 1 94 ? -10.586 19.219 5.418 1 80.69 94 VAL B C 1
ATOM 2943 O O . VAL B 1 94 ? -10.273 19.109 4.23 1 80.69 94 VAL B O 1
ATOM 2946 N N . GLY B 1 95 ? -9.844 18.906 6.473 1 86.88 95 GLY B N 1
ATOM 2947 C CA . GLY B 1 95 ? -8.539 18.297 6.246 1 86.88 95 GLY B CA 1
ATOM 2948 C C . GLY B 1 95 ? -8.516 16.812 6.555 1 86.88 95 GLY B C 1
ATOM 2949 O O . GLY B 1 95 ? -9.469 16.281 7.117 1 86.88 95 GLY B O 1
ATOM 2950 N N . PHE B 1 96 ? -7.512 16.141 6.16 1 90.69 96 PHE B N 1
ATOM 2951 C CA . PHE B 1 96 ? -7.332 14.727 6.449 1 90.69 96 PHE B CA 1
ATOM 2952 C C . PHE B 1 96 ? -6.832 14.523 7.871 1 90.69 96 PHE B C 1
ATOM 2954 O O . PHE B 1 96 ? -7.109 13.492 8.492 1 90.69 96 PHE B O 1
ATOM 2961 N N . LEU B 1 97 ? -6.133 15.555 8.391 1 94.12 97 LEU B N 1
ATOM 2962 C CA . LEU B 1 97 ? -5.461 15.352 9.672 1 94.12 97 LEU B CA 1
ATOM 2963 C C . LEU B 1 97 ? -6.16 16.125 10.781 1 94.12 97 LEU B C 1
ATOM 2965 O O . LEU B 1 97 ? -6.32 15.617 11.891 1 94.12 97 LEU B O 1
ATOM 2969 N N . THR B 1 98 ? -6.566 17.344 10.484 1 93.12 98 THR B N 1
ATOM 2970 C CA . THR B 1 98 ? -7.227 18.156 11.492 1 93.12 98 THR B CA 1
ATOM 2971 C C . THR B 1 98 ? -8.578 17.562 11.875 1 93.12 98 THR B C 1
ATOM 2973 O O . THR B 1 98 ? -9.32 17.094 11.008 1 93.12 98 THR B O 1
ATOM 2976 N N . ASP B 1 99 ? -8.852 17.625 13.125 1 92.44 99 ASP B N 1
ATOM 2977 C CA . ASP B 1 99 ? -10 16.859 13.586 1 92.44 99 ASP B CA 1
ATOM 2978 C C . ASP B 1 99 ? -11.039 17.766 14.234 1 92.44 99 ASP B C 1
ATOM 2980 O O . ASP B 1 99 ? -12.172 17.344 14.484 1 92.44 99 ASP B O 1
ATOM 2984 N N . ILE B 1 100 ? -10.719 19.016 14.562 1 95.5 100 ILE B N 1
ATOM 2985 C CA . ILE B 1 100 ? -11.664 19.922 15.203 1 95.5 100 ILE B CA 1
ATOM 2986 C C . ILE B 1 100 ? -12.18 20.938 14.188 1 95.5 100 ILE B C 1
ATOM 2988 O O . ILE B 1 100 ? -11.398 21.734 13.648 1 95.5 100 ILE B O 1
ATOM 2992 N N . GLU B 1 101 ? -13.398 20.859 13.977 1 93.62 101 GLU B N 1
ATOM 2993 C CA . GLU B 1 101 ? -14.039 21.906 13.188 1 93.62 101 GLU B CA 1
ATOM 2994 C C . GLU B 1 101 ? -14.484 23.078 14.07 1 93.62 101 GLU B C 1
ATOM 2996 O O . GLU B 1 101 ? -14.711 22.906 15.266 1 93.62 101 GLU B O 1
ATOM 3001 N N . LEU B 1 102 ? -14.68 24.219 13.453 1 94.75 102 LEU B N 1
ATOM 3002 C CA . LEU B 1 102 ? -15.016 25.422 14.203 1 94.75 102 LEU B CA 1
ATOM 3003 C C . LEU B 1 102 ? -16.375 25.297 14.875 1 94.75 102 LEU B C 1
ATOM 3005 O O . LEU B 1 102 ? -16.578 25.812 15.977 1 94.75 102 LEU B O 1
ATOM 3009 N N . THR B 1 103 ? -17.266 24.531 14.234 1 94.31 103 THR B N 1
ATOM 3010 C CA . THR B 1 103 ? -18.625 24.391 14.742 1 94.31 103 THR B CA 1
ATOM 3011 C C . THR B 1 103 ? -18.641 23.562 16.031 1 94.31 103 THR B C 1
ATOM 3013 O O . THR B 1 103 ? -19.578 23.656 16.828 1 94.31 103 THR B O 1
ATOM 3016 N N . GLU B 1 104 ? -17.609 22.828 16.25 1 95.5 104 GLU B N 1
ATOM 3017 C CA . GLU B 1 104 ? -17.578 21.969 17.438 1 95.5 104 GLU B CA 1
ATOM 3018 C C . GLU B 1 104 ? -16.422 22.328 18.344 1 95.5 104 GLU B C 1
ATOM 3020 O O . GLU B 1 104 ? -16 21.516 19.172 1 95.5 104 GLU B O 1
ATOM 3025 N N . LEU B 1 105 ? -15.852 23.469 18.266 1 96.94 105 LEU B N 1
ATOM 3026 C CA . LEU B 1 105 ? -14.625 23.875 18.938 1 96.94 105 LEU B CA 1
ATOM 3027 C C . LEU B 1 105 ? -14.742 23.703 20.438 1 96.94 105 LEU B C 1
ATOM 3029 O O . LEU B 1 105 ? -13.953 22.969 21.047 1 96.94 105 LEU B O 1
ATOM 3033 N N . GLU B 1 106 ? -15.758 24.281 21.109 1 97.25 106 GLU B N 1
ATOM 3034 C CA . GLU B 1 106 ? -15.875 24.297 22.562 1 97.25 106 GLU B CA 1
ATOM 3035 C C . GLU B 1 106 ? -16.078 22.875 23.109 1 97.25 106 GLU B C 1
ATOM 3037 O O . GLU B 1 106 ? -15.445 22.5 24.094 1 97.25 106 GLU B O 1
ATOM 3042 N N . SER B 1 107 ? -16.906 22.141 22.422 1 96.88 107 SER B N 1
ATOM 3043 C CA . SER B 1 107 ? -17.156 20.781 22.875 1 96.88 107 SER B CA 1
ATOM 3044 C C . SER B 1 107 ? -15.891 19.922 22.766 1 96.88 107 SER B C 1
ATOM 3046 O O . SER B 1 107 ? -15.625 19.094 23.641 1 96.88 107 SER B O 1
ATOM 3048 N N . ARG B 1 108 ? -15.094 20.141 21.75 1 97.12 108 ARG B N 1
ATOM 3049 C CA . ARG B 1 108 ? -13.867 19.375 21.562 1 97.12 108 ARG B CA 1
ATOM 3050 C C . ARG B 1 108 ? -12.797 19.797 22.562 1 97.12 108 ARG B C 1
ATOM 3052 O O . ARG B 1 108 ? -11.984 18.984 23 1 97.12 108 ARG B O 1
ATOM 3059 N N . LEU B 1 109 ? -12.797 21.062 22.906 1 97.38 109 LEU B N 1
ATOM 3060 C CA . LEU B 1 109 ? -11.898 21.516 23.969 1 97.38 109 LEU B CA 1
ATOM 3061 C C . LEU B 1 109 ? -12.234 20.859 25.297 1 97.38 109 LEU B C 1
ATOM 3063 O O . LEU B 1 109 ? -11.336 20.516 26.078 1 97.38 109 LEU B O 1
ATOM 3067 N N . ASP B 1 110 ? -13.508 20.625 25.5 1 96.69 110 ASP B N 1
ATOM 3068 C CA . ASP B 1 110 ? -13.93 19.875 26.688 1 96.69 110 ASP B CA 1
ATOM 3069 C C . ASP B 1 110 ? -13.375 18.453 26.656 1 96.69 110 ASP B C 1
ATOM 3071 O O . ASP B 1 110 ? -12.859 17.969 27.656 1 96.69 110 ASP B O 1
ATOM 3075 N N . ASN B 1 111 ? -13.516 17.859 25.531 1 96.75 111 ASN B N 1
ATOM 3076 C CA . ASN B 1 111 ? -12.992 16.516 25.375 1 96.75 111 ASN B CA 1
ATOM 3077 C C . ASN B 1 111 ? -11.492 16.453 25.672 1 96.75 111 ASN B C 1
ATOM 3079 O O . ASN B 1 111 ? -11.016 15.516 26.297 1 96.75 111 ASN B O 1
ATOM 3083 N N . LEU B 1 112 ? -10.781 17.438 25.172 1 96.56 112 LEU B N 1
ATOM 3084 C CA . LEU B 1 112 ? -9.344 17.5 25.391 1 96.56 112 LEU B CA 1
ATOM 3085 C C . LEU B 1 112 ? -9.031 17.609 26.891 1 96.56 112 LEU B C 1
ATOM 3087 O O . LEU B 1 112 ? -8.164 16.906 27.391 1 96.56 112 LEU B O 1
ATOM 3091 N N . LEU B 1 113 ? -9.758 18.453 27.625 1 95.75 113 LEU B N 1
ATOM 3092 C CA . LEU B 1 113 ? -9.531 18.672 29.047 1 95.75 113 LEU B CA 1
ATOM 3093 C C . LEU B 1 113 ? -9.844 17.406 29.844 1 95.75 113 LEU B C 1
ATOM 3095 O O . LEU B 1 113 ? -9.172 17.109 30.828 1 95.75 113 LEU B O 1
ATOM 3099 N N . ASN B 1 114 ? -10.828 16.703 29.328 1 95.69 114 ASN B N 1
ATOM 3100 C CA . ASN B 1 114 ? -11.305 15.539 30.047 1 95.69 114 ASN B CA 1
ATOM 3101 C C . ASN B 1 114 ? -10.531 14.281 29.656 1 95.69 114 ASN B C 1
ATOM 3103 O O . ASN B 1 114 ? -10.766 13.203 30.219 1 95.69 114 ASN B O 1
ATOM 3107 N N . GLY B 1 115 ? -9.664 14.414 28.734 1 95.56 115 GLY B N 1
ATOM 3108 C CA . GLY B 1 115 ? -8.898 13.258 28.281 1 95.56 115 GLY B CA 1
ATOM 3109 C C . GLY B 1 115 ? -9.703 12.305 27.422 1 95.56 115 GLY B C 1
ATOM 3110 O O . GLY B 1 115 ? -9.367 11.117 27.328 1 95.56 115 GLY B O 1
ATOM 3111 N N . GLU B 1 116 ? -10.75 12.828 26.875 1 96.56 116 GLU B N 1
ATOM 3112 C CA . GLU B 1 116 ? -11.625 12.016 26.047 1 96.56 116 GLU B CA 1
ATOM 3113 C C . GLU B 1 116 ? -11.211 12.07 24.578 1 96.56 116 GLU B C 1
ATOM 3115 O O . GLU B 1 116 ? -11.938 12.594 23.734 1 96.56 116 GLU B O 1
ATOM 3120 N N . TYR B 1 117 ? -10.102 11.5 24.266 1 96.44 117 TYR B N 1
ATOM 3121 C CA . TYR B 1 117 ? -9.547 11.438 22.922 1 96.44 117 TYR B CA 1
ATOM 3122 C C . TYR B 1 117 ? -8.57 10.266 22.797 1 96.44 117 TYR B C 1
ATOM 3124 O O . TYR B 1 117 ? -8.219 9.633 23.797 1 96.44 117 TYR B O 1
ATOM 3132 N N . GLN B 1 118 ? -8.289 9.969 21.594 1 96 118 GLN B N 1
ATOM 3133 C CA . GLN B 1 118 ? -7.273 8.961 21.297 1 96 118 GLN B CA 1
ATOM 3134 C C . GLN B 1 118 ? -6.039 9.594 20.656 1 96 118 GLN B C 1
ATOM 3136 O O . GLN B 1 118 ? -6.148 10.586 19.938 1 96 118 GLN B O 1
ATOM 3141 N N . VAL B 1 119 ? -4.867 9.031 21.016 1 97 119 VAL B N 1
ATOM 3142 C CA . VAL B 1 119 ? -3.639 9.422 20.328 1 97 119 VAL B CA 1
ATOM 3143 C C . VAL B 1 119 ? -3.303 8.406 19.25 1 97 119 VAL B C 1
ATOM 3145 O O . VAL B 1 119 ? -3.109 7.219 19.547 1 97 119 VAL B O 1
ATOM 3148 N N . VAL B 1 120 ? -3.318 8.922 18.047 1 95.56 120 VAL B N 1
ATOM 3149 C CA . VAL B 1 120 ? -2.994 8.078 16.906 1 95.56 120 VAL B CA 1
ATOM 3150 C C . VAL B 1 120 ? -1.553 8.336 16.469 1 95.56 120 VAL B C 1
ATOM 3152 O O . VAL B 1 120 ? -1.117 9.484 16.391 1 95.56 120 VAL B O 1
ATOM 3155 N N . GLU B 1 121 ? -0.893 7.23 16.172 1 97.06 121 GLU B N 1
ATOM 3156 C CA . GLU B 1 121 ? 0.49 7.348 15.719 1 97.06 121 GLU B CA 1
ATOM 3157 C C . GLU B 1 121 ? 0.583 7.23 14.195 1 97.06 121 GLU B C 1
ATOM 3159 O O . GLU B 1 121 ? -0.024 6.34 13.602 1 97.06 121 GLU B O 1
ATOM 3164 N N . ARG B 1 122 ? 1.283 8.172 13.578 1 97.44 122 ARG B N 1
ATOM 3165 C CA . ARG B 1 122 ? 1.521 8.18 12.141 1 97.44 122 ARG B CA 1
ATOM 3166 C C . ARG B 1 122 ? 3.004 8.016 11.828 1 97.44 122 ARG B C 1
ATOM 3168 O O . ARG B 1 122 ? 3.857 8.562 12.523 1 97.44 122 ARG B O 1
ATOM 3175 N N . THR B 1 123 ? 3.232 7.281 10.742 1 97.94 123 THR B N 1
ATOM 3176 C CA . THR B 1 123 ? 4.605 7.07 10.297 1 97.94 123 THR B CA 1
ATOM 3177 C C . THR B 1 123 ? 5.262 8.398 9.922 1 97.94 123 THR B C 1
ATOM 3179 O O . THR B 1 123 ? 4.641 9.242 9.273 1 97.94 123 THR B O 1
ATOM 3182 N N . VAL B 1 124 ? 6.504 8.555 10.43 1 98.19 124 VAL B N 1
ATOM 3183 C CA . VAL B 1 124 ? 7.352 9.672 10.039 1 98.19 124 VAL B CA 1
ATOM 3184 C C . VAL B 1 124 ? 8.562 9.156 9.266 1 98.19 124 VAL B C 1
ATOM 3186 O O . VAL B 1 124 ? 9.109 8.102 9.578 1 98.19 124 VAL B O 1
ATOM 3189 N N . ILE B 1 125 ? 8.93 9.906 8.203 1 98.5 125 ILE B N 1
ATOM 3190 C CA . ILE B 1 125 ? 10.141 9.516 7.492 1 98.5 125 ILE B CA 1
ATOM 3191 C C . ILE B 1 125 ? 11.242 10.539 7.766 1 98.5 125 ILE B C 1
ATOM 3193 O O . ILE B 1 125 ? 10.977 11.727 7.934 1 98.5 125 ILE B O 1
ATOM 3197 N N . SER B 1 126 ? 12.445 10.016 7.848 1 98 126 SER B N 1
ATOM 3198 C CA . SER B 1 126 ? 13.641 10.82 8.039 1 98 126 SER B CA 1
ATOM 3199 C C . SER B 1 126 ? 14.5 10.852 6.781 1 98 126 SER B C 1
ATOM 3201 O O . SER B 1 126 ? 14.633 9.836 6.09 1 98 126 SER B O 1
ATOM 3203 N N . GLY B 1 127 ? 15.016 12.008 6.484 1 97.88 127 GLY B N 1
ATOM 3204 C CA . GLY B 1 127 ? 15.898 12.18 5.344 1 97.88 127 GLY B CA 1
ATOM 3205 C C . GLY B 1 127 ? 17.297 12.641 5.727 1 97.88 127 GLY B C 1
ATOM 3206 O O . GLY B 1 127 ? 17.453 13.57 6.527 1 97.88 127 GLY B O 1
ATOM 3207 N N . SER B 1 128 ? 18.266 11.961 5.223 1 98 128 SER B N 1
ATOM 3208 C CA . SER B 1 128 ? 19.672 12.352 5.371 1 98 128 SER B CA 1
ATOM 3209 C C . SER B 1 128 ? 20.375 12.383 4.023 1 98 128 SER B C 1
ATOM 3211 O O . SER B 1 128 ? 19.875 11.859 3.033 1 98 128 SER B O 1
ATOM 3213 N N . VAL B 1 129 ? 21.516 13.047 3.998 1 97.44 129 VAL B N 1
ATOM 3214 C CA . VAL B 1 129 ? 22.266 13.18 2.758 1 97.44 129 VAL B CA 1
ATOM 3215 C C . VAL B 1 129 ? 23.734 12.859 3.012 1 97.44 129 VAL B C 1
ATOM 3217 O O . VAL B 1 129 ? 24.297 13.258 4.035 1 97.44 129 VAL B O 1
ATOM 3220 N N . LEU B 1 130 ? 24.281 11.992 2.207 1 97 130 LEU B N 1
ATOM 3221 C CA . LEU B 1 130 ? 25.719 11.766 2.131 1 97 130 LEU B CA 1
ATOM 3222 C C . LEU B 1 130 ? 26.359 12.648 1.061 1 97 130 LEU B C 1
ATOM 3224 O O . LEU B 1 130 ? 26.078 12.484 -0.13 1 97 130 LEU B O 1
ATOM 3228 N N . SER B 1 131 ? 27.078 13.594 1.5 1 93.38 131 SER B N 1
ATOM 3229 C CA . SER B 1 131 ? 27.797 14.508 0.62 1 93.38 131 SER B CA 1
ATOM 3230 C C . SER B 1 131 ? 29.297 14.477 0.893 1 93.38 131 SER B C 1
ATOM 3232 O O . SER B 1 131 ? 29.734 14.727 2.018 1 93.38 131 SER B O 1
ATOM 3234 N N . GLN B 1 132 ? 30.047 14.125 -0.135 1 91.12 132 GLN B N 1
ATOM 3235 C CA . GLN B 1 132 ? 31.5 14.086 -0.022 1 91.12 132 GLN B CA 1
ATOM 3236 C C . GLN B 1 132 ? 31.938 13.266 1.188 1 91.12 132 GLN B C 1
ATOM 3238 O O . GLN B 1 132 ? 32.75 13.719 1.993 1 91.12 132 GLN B O 1
ATOM 3243 N N . GLY B 1 133 ? 31.266 12.133 1.438 1 91.44 133 GLY B N 1
ATOM 3244 C CA . GLY B 1 133 ? 31.672 11.172 2.445 1 91.44 133 GLY B CA 1
ATOM 3245 C C . GLY B 1 133 ? 31.062 11.438 3.809 1 91.44 133 GLY B C 1
ATOM 3246 O O . GLY B 1 133 ? 31.25 10.656 4.746 1 91.44 133 GLY B O 1
ATOM 3247 N N . ASN B 1 134 ? 30.391 12.531 3.926 1 94.38 134 ASN B N 1
ATOM 3248 C CA . ASN B 1 134 ? 29.766 12.875 5.199 1 94.38 134 ASN B CA 1
ATOM 3249 C C . ASN B 1 134 ? 28.25 12.766 5.137 1 94.38 134 ASN B C 1
ATOM 3251 O O . ASN B 1 134 ? 27.609 13.375 4.273 1 94.38 134 ASN B O 1
ATOM 3255 N N . ARG B 1 135 ? 27.719 11.953 6.035 1 94.56 135 ARG B N 1
ATOM 3256 C CA . ARG B 1 135 ? 26.266 11.805 6.098 1 94.56 135 ARG B CA 1
ATOM 3257 C C . ARG B 1 135 ? 25.672 12.727 7.156 1 94.56 135 ARG B C 1
ATOM 3259 O O . ARG B 1 135 ? 26.125 12.742 8.297 1 94.56 135 ARG B O 1
ATOM 3266 N N . ARG B 1 136 ? 24.719 13.555 6.812 1 95.75 136 ARG B N 1
ATOM 3267 C CA . ARG B 1 136 ? 24.062 14.477 7.734 1 95.75 136 ARG B CA 1
ATOM 3268 C C . ARG B 1 136 ? 22.547 14.281 7.703 1 95.75 136 ARG B C 1
ATOM 3270 O O . ARG B 1 136 ? 21.953 14.094 6.637 1 95.75 136 ARG B O 1
ATOM 3277 N N . MET B 1 137 ? 22.047 14.242 8.914 1 95.56 137 MET B N 1
ATOM 3278 C CA . MET B 1 137 ? 20.594 14.242 9.039 1 95.56 137 MET B CA 1
ATOM 3279 C C . MET B 1 137 ? 20.016 15.602 8.672 1 95.56 137 MET B C 1
ATOM 3281 O O . MET B 1 137 ? 20.484 16.641 9.148 1 95.56 137 MET B O 1
ATOM 3285 N N . LEU B 1 138 ? 18.984 15.586 7.789 1 95.56 138 LEU B N 1
ATOM 3286 C CA . LEU B 1 138 ? 18.453 16.859 7.324 1 95.56 138 LEU B CA 1
ATOM 3287 C C . LEU B 1 138 ? 17.109 17.172 7.984 1 95.56 138 LEU B C 1
ATOM 3289 O O . LEU B 1 138 ? 16.828 18.328 8.32 1 95.56 138 LEU B O 1
ATOM 3293 N N . GLY B 1 139 ? 16.234 16.156 8.102 1 95.69 139 GLY B N 1
ATOM 3294 C CA . GLY B 1 139 ? 14.93 16.469 8.672 1 95.69 139 GLY B CA 1
ATOM 3295 C C . GLY B 1 139 ? 13.984 15.289 8.68 1 95.69 139 GLY B C 1
ATOM 3296 O O . GLY B 1 139 ? 14.398 14.148 8.477 1 95.69 139 GLY B O 1
ATOM 3297 N N . HIS B 1 140 ? 12.719 15.57 9.078 1 97.25 140 HIS B N 1
ATOM 3298 C CA . HIS B 1 140 ? 11.633 14.602 9.156 1 97.25 140 HIS B CA 1
ATOM 3299 C C . HIS B 1 140 ? 10.391 15.102 8.422 1 97.25 140 HIS B C 1
ATOM 3301 O O . HIS B 1 140 ? 10.219 16.312 8.234 1 97.25 140 HIS B O 1
ATOM 3307 N N . ALA B 1 141 ? 9.641 14.141 7.977 1 98.06 141 ALA B N 1
ATOM 3308 C CA . ALA B 1 141 ? 8.391 14.469 7.289 1 98.06 141 ALA B CA 1
ATOM 3309 C C . ALA B 1 141 ? 7.281 13.5 7.676 1 98.06 141 ALA B C 1
ATOM 3311 O O . ALA B 1 141 ? 7.531 12.312 7.891 1 98.06 141 ALA B O 1
ATOM 3312 N N . ILE B 1 142 ? 6.066 14.047 7.727 1 98.06 142 ILE B N 1
ATOM 3313 C CA . ILE B 1 142 ? 4.895 13.227 8.008 1 98.06 142 ILE B CA 1
ATOM 3314 C C . ILE B 1 142 ? 4.211 12.844 6.695 1 98.06 142 ILE B C 1
ATOM 3316 O O . ILE B 1 142 ? 3.674 11.742 6.566 1 98.06 142 ILE B O 1
ATOM 3320 N N . ASN B 1 143 ? 4.281 13.742 5.727 1 97.81 143 ASN B N 1
ATOM 3321 C CA . ASN B 1 143 ? 3.734 13.453 4.406 1 97.81 143 ASN B CA 1
ATOM 3322 C C . ASN B 1 143 ? 4.789 12.852 3.48 1 97.81 143 ASN B C 1
ATOM 3324 O O . ASN B 1 143 ? 4.668 11.703 3.049 1 97.81 143 ASN B O 1
ATOM 3328 N N . ASP B 1 144 ? 5.801 13.711 3.16 1 98.62 144 ASP B N 1
ATOM 3329 C CA . ASP B 1 144 ? 6.656 13.219 2.086 1 98.62 144 ASP B CA 1
ATOM 3330 C C . ASP B 1 144 ? 7.992 13.953 2.07 1 98.62 144 ASP B C 1
ATOM 3332 O O . ASP B 1 144 ? 8.141 15.008 2.701 1 98.62 144 ASP B O 1
ATOM 3336 N N . VAL B 1 145 ? 8.977 13.359 1.581 1 98.38 145 VAL B N 1
ATOM 3337 C CA . VAL B 1 145 ? 10.234 13.938 1.115 1 98.38 145 VAL B CA 1
ATOM 3338 C C . VAL B 1 145 ? 10.25 13.969 -0.411 1 98.38 145 VAL B C 1
ATOM 3340 O O . VAL B 1 145 ? 10.023 12.953 -1.064 1 98.38 145 VAL B O 1
ATOM 3343 N N . VAL B 1 146 ? 10.516 15.156 -0.984 1 97.25 146 VAL B N 1
ATOM 3344 C CA . VAL B 1 146 ? 10.492 15.328 -2.434 1 97.25 146 VAL B CA 1
ATOM 3345 C C . VAL B 1 146 ? 11.867 15.75 -2.926 1 97.25 146 VAL B C 1
ATOM 3347 O O . VAL B 1 146 ? 12.477 16.672 -2.371 1 97.25 146 VAL B O 1
ATOM 3350 N N . ILE B 1 147 ? 12.359 15.031 -3.814 1 94.5 147 ILE B N 1
ATOM 3351 C CA . ILE B 1 147 ? 13.555 15.445 -4.551 1 94.5 147 ILE B CA 1
ATOM 3352 C C . ILE B 1 147 ? 13.156 15.906 -5.953 1 94.5 147 ILE B C 1
ATOM 3354 O O . ILE B 1 147 ? 12.578 15.133 -6.723 1 94.5 147 ILE B O 1
ATOM 3358 N N . GLY B 1 148 ? 13.367 17.078 -6.258 1 90.5 148 GLY B N 1
ATOM 3359 C CA . GLY B 1 148 ? 12.953 17.609 -7.547 1 90.5 148 GLY B CA 1
ATOM 3360 C C . GLY B 1 148 ? 13.805 18.781 -8.016 1 90.5 148 GLY B C 1
ATOM 3361 O O . GLY B 1 148 ? 14.711 19.203 -7.305 1 90.5 148 GLY B O 1
ATOM 3362 N N . LYS B 1 149 ? 13.391 19.203 -9.195 1 82.06 149 LYS B N 1
ATOM 3363 C CA . LYS B 1 149 ? 14.109 20.328 -9.797 1 82.06 149 LYS B CA 1
ATOM 3364 C C . LYS B 1 149 ? 13.641 21.656 -9.219 1 82.06 149 LYS B C 1
ATOM 3366 O O . LYS B 1 149 ? 12.453 21.812 -8.922 1 82.06 149 LYS B O 1
ATOM 3371 N N . GLY B 1 150 ? 14.445 22.5 -8.711 1 65.94 150 GLY B N 1
ATOM 3372 C CA . GLY B 1 150 ? 14.07 23.812 -8.234 1 65.94 150 GLY B CA 1
ATOM 3373 C C . GLY B 1 150 ? 13.562 24.719 -9.344 1 65.94 150 GLY B C 1
ATOM 3374 O O . GLY B 1 150 ? 12.633 25.516 -9.133 1 65.94 150 GLY B O 1
ATOM 3375 N N . GLY B 1 151 ? 14.055 24.688 -10.516 1 60.84 151 GLY B N 1
ATOM 3376 C CA . GLY B 1 151 ? 13.742 25.609 -11.594 1 60.84 151 GLY B CA 1
ATOM 3377 C C . GLY B 1 151 ? 13.547 24.922 -12.93 1 60.84 151 GLY B C 1
ATOM 3378 O O . GLY B 1 151 ? 13.039 23.797 -12.992 1 60.84 151 GLY B O 1
ATOM 3379 N N . LEU B 1 152 ? 13.469 25.703 -13.953 1 56.75 152 LEU B N 1
ATOM 3380 C CA . LEU B 1 152 ? 13.273 25.328 -15.352 1 56.75 152 LEU B CA 1
ATOM 3381 C C . LEU B 1 152 ? 14.359 24.359 -15.805 1 56.75 152 LEU B C 1
ATOM 3383 O O . LEU B 1 152 ? 14.539 24.141 -17.016 1 56.75 152 LEU B O 1
ATOM 3387 N N . SER B 1 153 ? 14.891 23.828 -14.945 1 58.72 153 SER B N 1
ATOM 3388 C CA . SER B 1 153 ? 16.031 22.984 -15.328 1 58.72 153 SER B CA 1
ATOM 3389 C C . SER B 1 153 ? 15.562 21.703 -15.992 1 58.72 153 SER B C 1
ATOM 3391 O O . SER B 1 153 ? 14.375 21.375 -15.969 1 58.72 153 SER B O 1
ATOM 3393 N N . ARG B 1 154 ? 16.469 21.047 -16.672 1 65.44 154 ARG B N 1
ATOM 3394 C CA . ARG B 1 154 ? 16.359 19.828 -17.453 1 65.44 154 ARG B CA 1
ATOM 3395 C C . ARG B 1 154 ? 15.914 18.656 -16.578 1 65.44 154 ARG B C 1
ATOM 3397 O O . ARG B 1 154 ? 15.938 18.75 -15.359 1 65.44 154 ARG B O 1
ATOM 3404 N N . MET B 1 155 ? 15.617 17.703 -17.109 1 74.44 155 MET B N 1
ATOM 3405 C CA . MET B 1 155 ? 15.211 16.438 -16.516 1 74.44 155 MET B CA 1
ATOM 3406 C C . MET B 1 155 ? 16.297 15.891 -15.602 1 74.44 155 MET B C 1
ATOM 3408 O O . MET B 1 155 ? 17.484 16.031 -15.883 1 74.44 155 MET B O 1
ATOM 3412 N N . LEU B 1 156 ? 15.805 15.438 -14.422 1 81.19 156 LEU B N 1
ATOM 3413 C CA . LEU B 1 156 ? 16.719 14.828 -13.461 1 81.19 156 LEU B CA 1
ATOM 3414 C C . LEU B 1 156 ? 16.969 13.367 -13.797 1 81.19 156 LEU B C 1
ATOM 3416 O O . LEU B 1 156 ? 16.047 12.648 -14.188 1 81.19 156 LEU B O 1
ATOM 3420 N N . SER B 1 157 ? 18.188 13.016 -13.805 1 83 157 SER B N 1
ATOM 3421 C CA . SER B 1 157 ? 18.547 11.594 -13.828 1 83 157 SER B CA 1
ATOM 3422 C C . SER B 1 157 ? 18.75 11.055 -12.422 1 83 157 SER B C 1
ATOM 3424 O O . SER B 1 157 ? 19.672 11.484 -11.719 1 83 157 SER B O 1
ATOM 3426 N N . LEU B 1 158 ? 17.875 10.211 -12.039 1 84.5 158 LEU B N 1
ATOM 3427 C CA . LEU B 1 158 ? 17.906 9.672 -10.68 1 84.5 158 LEU B CA 1
ATOM 3428 C C . LEU B 1 158 ? 18.094 8.156 -10.703 1 84.5 158 LEU B C 1
ATOM 3430 O O . LEU B 1 158 ? 17.531 7.469 -11.555 1 84.5 158 LEU B O 1
ATOM 3434 N N . SER B 1 159 ? 19.016 7.738 -9.883 1 89.19 159 SER B N 1
ATOM 3435 C CA . SER B 1 159 ? 19.125 6.309 -9.602 1 89.19 159 SER B CA 1
ATOM 3436 C C . SER B 1 159 ? 18.594 5.973 -8.219 1 89.19 159 SER B C 1
ATOM 3438 O O . SER B 1 159 ? 18.844 6.699 -7.254 1 89.19 159 SER B O 1
ATOM 3440 N N . MET B 1 160 ? 17.891 4.926 -8.172 1 91.81 160 MET B N 1
ATOM 3441 C CA . MET B 1 160 ? 17.266 4.582 -6.898 1 91.81 160 MET B CA 1
ATOM 3442 C C . MET B 1 160 ? 17.688 3.191 -6.438 1 91.81 160 MET B C 1
ATOM 3444 O O . MET B 1 160 ? 17.828 2.281 -7.258 1 91.81 160 MET B O 1
ATOM 3448 N N . ARG B 1 161 ? 17.922 3.107 -5.199 1 93.69 161 ARG B N 1
ATOM 3449 C CA . ARG B 1 161 ? 18.156 1.835 -4.523 1 93.69 161 ARG B CA 1
ATOM 3450 C C . ARG B 1 161 ? 17.203 1.648 -3.352 1 93.69 161 ARG B C 1
ATOM 3452 O O . ARG B 1 161 ? 16.906 2.604 -2.629 1 93.69 161 ARG B O 1
ATOM 3459 N N . ILE B 1 162 ? 16.688 0.478 -3.236 1 94.62 162 ILE B N 1
ATOM 3460 C CA . ILE B 1 162 ? 15.93 0.09 -2.053 1 94.62 162 ILE B CA 1
ATOM 3461 C C . ILE B 1 162 ? 16.703 -0.961 -1.264 1 94.62 162 ILE B C 1
ATOM 3463 O O . ILE B 1 162 ? 16.969 -2.055 -1.77 1 94.62 162 ILE B O 1
ATOM 3467 N N . ASP B 1 163 ? 17.031 -0.597 -0.076 1 92.19 163 ASP B N 1
ATOM 3468 C CA . ASP B 1 163 ? 17.984 -1.388 0.696 1 92.19 163 ASP B CA 1
ATOM 3469 C C . ASP B 1 163 ? 19.234 -1.715 -0.132 1 92.19 163 ASP B C 1
ATOM 3471 O O . ASP B 1 163 ? 19.953 -0.812 -0.571 1 92.19 163 ASP B O 1
ATOM 3475 N N . ASP B 1 164 ? 19.438 -2.914 -0.419 1 84.12 164 ASP B N 1
ATOM 3476 C CA . ASP B 1 164 ? 20.703 -3.26 -1.07 1 84.12 164 ASP B CA 1
ATOM 3477 C C . ASP B 1 164 ? 20.484 -3.588 -2.547 1 84.12 164 ASP B C 1
ATOM 3479 O O . ASP B 1 164 ? 21.391 -4.086 -3.217 1 84.12 164 ASP B O 1
ATOM 3483 N N . THR B 1 165 ? 19.375 -3.209 -3.025 1 89.62 165 THR B N 1
ATOM 3484 C CA . THR B 1 165 ? 19.094 -3.582 -4.406 1 89.62 165 THR B CA 1
ATOM 3485 C C . THR B 1 165 ? 18.891 -2.342 -5.27 1 89.62 165 THR B C 1
ATOM 3487 O O . THR B 1 165 ? 18.109 -1.451 -4.926 1 89.62 165 THR B O 1
ATOM 3490 N N . MET B 1 166 ? 19.594 -2.32 -6.363 1 86.88 166 MET B N 1
ATOM 3491 C CA . MET B 1 166 ? 19.406 -1.255 -7.348 1 86.88 166 MET B CA 1
ATOM 3492 C C . MET B 1 166 ? 18.094 -1.446 -8.109 1 86.88 166 MET B C 1
ATOM 3494 O O . MET B 1 166 ? 17.828 -2.533 -8.625 1 86.88 166 MET B O 1
ATOM 3498 N N . ILE B 1 167 ? 17.266 -0.557 -8.125 1 84.31 167 ILE B N 1
ATOM 3499 C CA . ILE B 1 167 ? 15.984 -0.682 -8.805 1 84.31 167 ILE B CA 1
ATOM 3500 C C . ILE B 1 167 ? 16.094 -0.138 -10.227 1 84.31 167 ILE B C 1
ATOM 3502 O O . ILE B 1 167 ? 15.945 -0.884 -11.195 1 84.31 167 ILE B O 1
ATOM 3506 N N . ASN B 1 168 ? 16 1.13 -10.523 1 74.19 168 ASN B N 1
ATOM 3507 C CA . ASN B 1 168 ? 16.109 1.634 -11.891 1 74.19 168 ASN B CA 1
ATOM 3508 C C . ASN B 1 168 ? 16.609 3.076 -11.914 1 74.19 168 ASN B C 1
ATOM 3510 O O . ASN B 1 168 ? 16.625 3.754 -10.883 1 74.19 168 ASN B O 1
ATOM 3514 N N . ASP B 1 169 ? 17.094 3.242 -13.078 1 79.88 169 ASP B N 1
ATOM 3515 C CA . ASP B 1 169 ? 17.391 4.629 -13.445 1 79.88 169 ASP B CA 1
ATOM 3516 C C . ASP B 1 169 ? 16.203 5.258 -14.172 1 79.88 169 ASP B C 1
ATOM 3518 O O . ASP B 1 169 ? 15.578 4.625 -15.023 1 79.88 169 ASP B O 1
ATOM 3522 N N . TYR B 1 170 ? 15.844 6.383 -13.555 1 76.62 170 TYR B N 1
ATOM 3523 C CA . TYR B 1 170 ? 14.789 7.012 -14.344 1 76.62 170 TYR B CA 1
ATOM 3524 C C . TYR B 1 170 ? 15.062 8.5 -14.523 1 76.62 170 TYR B C 1
ATOM 3526 O O . TYR B 1 170 ? 15.82 9.102 -13.758 1 76.62 170 TYR B O 1
ATOM 3534 N N . LYS B 1 171 ? 14.539 8.938 -15.633 1 84.19 171 LYS B N 1
ATOM 3535 C CA . LYS B 1 171 ? 14.492 10.367 -15.938 1 84.19 171 LYS B CA 1
ATOM 3536 C C . LYS B 1 171 ? 13.125 10.953 -15.609 1 84.19 171 LYS B C 1
ATOM 3538 O O . LYS B 1 171 ? 12.102 10.43 -16.047 1 84.19 171 LYS B O 1
ATOM 3543 N N . ALA B 1 172 ? 13.211 11.953 -14.773 1 87.75 172 ALA B N 1
ATOM 3544 C CA . ALA B 1 172 ? 11.961 12.562 -14.328 1 87.75 172 ALA B CA 1
ATOM 3545 C C . ALA B 1 172 ? 12.195 13.977 -13.82 1 87.75 172 ALA B C 1
ATOM 3547 O O . ALA B 1 172 ? 13.336 14.43 -13.727 1 87.75 172 ALA B O 1
ATOM 3548 N N . ASP B 1 173 ? 11.117 14.68 -13.555 1 88.94 173 ASP B N 1
ATOM 3549 C CA . ASP B 1 173 ? 11.211 15.977 -12.891 1 88.94 173 ASP B CA 1
ATOM 3550 C C . ASP B 1 173 ? 11.609 15.812 -11.422 1 88.94 173 ASP B C 1
ATOM 3552 O O . ASP B 1 173 ? 12.102 16.75 -10.797 1 88.94 173 ASP B O 1
ATOM 3556 N N . GLY B 1 174 ? 11.352 14.625 -10.898 1 91.38 174 GLY B N 1
ATOM 3557 C CA . GLY B 1 174 ? 11.703 14.32 -9.516 1 91.38 174 GLY B CA 1
ATOM 3558 C C . GLY B 1 174 ? 11.07 13.039 -9.008 1 91.38 174 GLY B C 1
ATOM 3559 O O . GLY B 1 174 ? 10.586 12.227 -9.797 1 91.38 174 GLY B O 1
ATOM 3560 N N . VAL B 1 175 ? 11.156 12.891 -7.723 1 94.75 175 VAL B N 1
ATOM 3561 C CA . VAL B 1 175 ? 10.562 11.719 -7.086 1 94.75 175 VAL B CA 1
ATOM 3562 C C . VAL B 1 175 ? 10.047 12.094 -5.695 1 94.75 175 VAL B C 1
ATOM 3564 O O . VAL B 1 175 ? 10.648 12.914 -5.004 1 94.75 175 VAL B O 1
ATOM 3567 N N . ILE B 1 176 ? 8.945 11.508 -5.391 1 97.75 176 ILE B N 1
ATOM 3568 C CA . ILE B 1 176 ? 8.336 11.695 -4.078 1 97.75 176 ILE B CA 1
ATOM 3569 C C . ILE B 1 176 ? 8.438 10.406 -3.27 1 97.75 176 ILE B C 1
ATOM 3571 O O . ILE B 1 176 ? 8.039 9.336 -3.736 1 97.75 176 ILE B O 1
ATOM 3575 N N . VAL B 1 177 ? 9.039 10.438 -2.125 1 98.5 177 VAL B N 1
ATOM 3576 C CA . VAL B 1 177 ? 8.914 9.367 -1.142 1 98.5 177 VAL B CA 1
ATOM 3577 C C . VAL B 1 177 ? 7.941 9.781 -0.04 1 98.5 177 VAL B C 1
ATOM 3579 O O . VAL B 1 177 ? 8.203 10.734 0.7 1 98.5 177 VAL B O 1
ATOM 3582 N N . SER B 1 178 ? 6.887 9.047 0.044 1 98.62 178 SER B N 1
ATOM 3583 C CA . SER B 1 178 ? 5.789 9.477 0.904 1 98.62 178 SER B CA 1
ATOM 3584 C C . SER B 1 178 ? 5.414 8.391 1.906 1 98.62 178 SER B C 1
ATOM 3586 O O . SER B 1 178 ? 5.629 7.203 1.654 1 98.62 178 SER B O 1
ATOM 3588 N N . THR B 1 179 ? 4.941 8.82 3.055 1 98.62 179 THR B N 1
ATOM 3589 C CA . THR B 1 179 ? 4.25 7.914 3.961 1 98.62 179 THR B CA 1
ATOM 3590 C C . THR B 1 179 ? 2.84 7.617 3.457 1 98.62 179 THR B C 1
ATOM 3592 O O . THR B 1 179 ? 2.385 8.219 2.48 1 98.62 179 THR B O 1
ATOM 3595 N N . ALA B 1 180 ? 2.156 6.656 4.125 1 98.31 180 ALA B N 1
ATOM 3596 C CA . ALA B 1 180 ? 0.754 6.402 3.809 1 98.31 180 ALA B CA 1
ATOM 3597 C C . ALA B 1 180 ? -0.099 7.641 4.066 1 98.31 180 ALA B C 1
ATOM 3599 O O . ALA B 1 180 ? -1.022 7.938 3.301 1 98.31 180 ALA B O 1
ATOM 3600 N N . THR B 1 181 ? 0.217 8.398 5.117 1 97.38 181 THR B N 1
ATOM 3601 C CA . THR B 1 181 ? -0.472 9.648 5.41 1 97.38 181 THR B CA 1
ATOM 3602 C C . THR B 1 181 ? -0.336 10.625 4.246 1 97.38 181 THR B C 1
ATOM 3604 O O . THR B 1 181 ? -1.313 11.258 3.846 1 97.38 181 THR B O 1
ATOM 3607 N N . GLY B 1 182 ? 0.821 10.695 3.668 1 97.69 182 GLY B N 1
ATOM 3608 C CA . GLY B 1 182 ? 1.111 11.633 2.594 1 97.69 182 GLY B CA 1
ATOM 3609 C C . GLY B 1 182 ? 0.58 11.18 1.248 1 97.69 182 GLY B C 1
ATOM 3610 O O . GLY B 1 182 ? 0.726 11.883 0.247 1 97.69 182 GLY B O 1
ATOM 3611 N N . SER B 1 183 ? -0.05 9.992 1.16 1 97.88 183 SER B N 1
ATOM 3612 C CA . SER B 1 183 ? -0.559 9.477 -0.106 1 97.88 183 SER B CA 1
ATOM 3613 C C . SER B 1 183 ? -1.62 10.398 -0.695 1 97.88 183 SER B C 1
ATOM 3615 O O . SER B 1 183 ? -1.857 10.391 -1.905 1 97.88 183 SER B O 1
ATOM 3617 N N . THR B 1 184 ? -2.287 11.25 0.107 1 94.56 184 THR B N 1
ATOM 3618 C CA . THR B 1 184 ? -3.354 12.141 -0.351 1 94.56 184 THR B CA 1
ATOM 3619 C C . THR B 1 184 ? -2.832 13.562 -0.538 1 94.56 184 THR B C 1
ATOM 3621 O O . THR B 1 184 ? -3.615 14.492 -0.731 1 94.56 184 THR B O 1
ATOM 3624 N N . ALA B 1 185 ? -1.534 13.734 -0.408 1 95.38 185 ALA B N 1
ATOM 3625 C CA . ALA B 1 185 ? -0.901 15.031 -0.628 1 95.38 185 ALA B CA 1
ATOM 3626 C C . ALA B 1 185 ? -0.278 15.109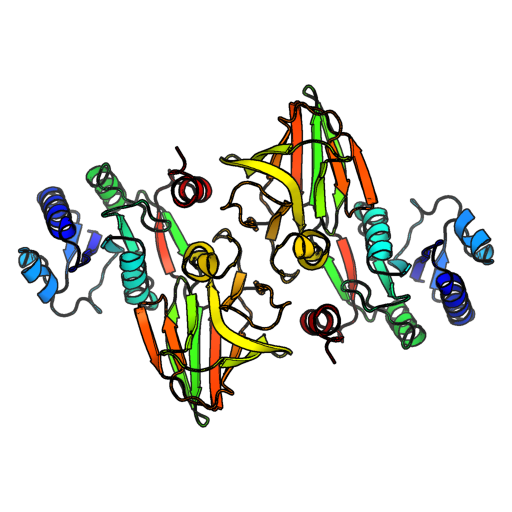 -2.02 1 95.38 185 ALA B C 1
ATOM 3628 O O . ALA B 1 185 ? -0.961 14.898 -3.023 1 95.38 185 ALA B O 1
ATOM 3629 N N . TYR B 1 186 ? 1.049 15.5 -2.145 1 95.88 186 TYR B N 1
ATOM 3630 C CA . TYR B 1 186 ? 1.702 15.711 -3.434 1 95.88 186 TYR B CA 1
ATOM 3631 C C . TYR B 1 186 ? 1.757 14.414 -4.234 1 95.88 186 TYR B C 1
ATOM 3633 O O . TYR B 1 186 ? 1.642 14.43 -5.461 1 95.88 186 TYR B O 1
ATOM 3641 N N . SER B 1 187 ? 1.913 13.281 -3.57 1 96.94 187 SER B N 1
ATOM 3642 C CA . SER B 1 187 ? 1.955 11.984 -4.246 1 96.94 187 SER B CA 1
ATOM 3643 C C . SER B 1 187 ? 0.687 11.75 -5.059 1 96.94 187 SER B C 1
ATOM 3645 O O . SER B 1 187 ? 0.747 11.227 -6.172 1 96.94 187 SER B O 1
ATOM 3647 N N . LEU B 1 188 ? -0.436 12.094 -4.48 1 95.19 188 LEU B N 1
ATOM 3648 C CA . LEU B 1 188 ? -1.705 11.914 -5.18 1 95.19 188 LEU B CA 1
ATOM 3649 C C . LEU B 1 188 ? -1.729 12.711 -6.477 1 95.19 188 LEU B C 1
ATOM 3651 O O . LEU B 1 188 ? -2.109 12.188 -7.527 1 95.19 188 LEU B O 1
ATOM 3655 N N . SER B 1 189 ? -1.304 13.922 -6.453 1 92.44 189 SER B N 1
ATOM 3656 C CA . SER B 1 189 ? -1.282 14.797 -7.621 1 92.44 189 SER B CA 1
ATOM 3657 C C . SER B 1 189 ? -0.326 14.273 -8.688 1 92.44 189 SER B C 1
ATOM 3659 O O . SER B 1 189 ? -0.52 14.523 -9.875 1 92.44 189 SER B O 1
ATOM 3661 N N . ALA B 1 190 ? 0.672 13.57 -8.219 1 93.12 190 ALA B N 1
ATOM 3662 C CA . ALA B 1 190 ? 1.683 13.047 -9.141 1 93.12 190 ALA B CA 1
ATOM 3663 C C . ALA B 1 190 ? 1.279 11.68 -9.68 1 93.12 190 ALA B C 1
ATOM 3665 O O . ALA B 1 190 ? 2.072 11.016 -10.344 1 93.12 190 ALA B O 1
ATOM 3666 N N . GLY B 1 191 ? 0.099 11.234 -9.352 1 92.44 191 GLY B N 1
ATOM 3667 C CA . GLY B 1 191 ? -0.406 10 -9.938 1 92.44 191 GLY B CA 1
ATOM 3668 C C . GLY B 1 191 ? -0.337 8.82 -8.992 1 92.44 191 GLY B C 1
ATOM 3669 O O . GLY B 1 191 ? -0.63 7.688 -9.375 1 92.44 191 GLY B O 1
ATOM 3670 N N . GLY B 1 192 ? 0.02 9.016 -7.785 1 95.75 192 GLY B N 1
ATOM 3671 C CA . GLY B 1 192 ? 0.08 7.953 -6.797 1 95.75 192 GLY B CA 1
ATOM 3672 C C . GLY B 1 192 ? -1.288 7.504 -6.316 1 95.75 192 GLY B C 1
ATOM 3673 O O . GLY B 1 192 ? -2.279 8.211 -6.504 1 95.75 192 GLY B O 1
ATOM 3674 N N . PRO B 1 193 ? -1.307 6.324 -5.703 1 97.12 193 PRO B N 1
ATOM 3675 C CA . PRO B 1 193 ? -2.559 5.816 -5.141 1 97.12 193 PRO B CA 1
ATOM 3676 C C . PRO B 1 193 ? -2.896 6.441 -3.789 1 97.12 193 PRO B C 1
ATOM 3678 O O . PRO B 1 193 ? -2.07 7.152 -3.211 1 97.12 193 PRO B O 1
ATOM 3681 N N . ILE B 1 194 ? -4.145 6.258 -3.4 1 96.88 194 ILE B N 1
ATOM 3682 C CA . ILE B 1 194 ? -4.543 6.562 -2.029 1 96.88 194 ILE B CA 1
ATOM 3683 C C . ILE B 1 194 ? -4.211 5.379 -1.123 1 96.88 194 ILE B C 1
ATOM 3685 O O . ILE B 1 194 ? -4.566 4.238 -1.425 1 96.88 194 ILE B O 1
ATOM 3689 N N . VAL B 1 195 ? -3.562 5.609 -0.026 1 98.06 195 VAL B N 1
ATOM 3690 C CA . VAL B 1 195 ? -3.16 4.543 0.884 1 98.06 195 VAL B CA 1
ATOM 3691 C C . VAL B 1 195 ? -3.711 4.82 2.281 1 98.06 195 VAL B C 1
ATOM 3693 O O . VAL B 1 195 ? -3.498 5.898 2.836 1 98.06 195 VAL B O 1
ATOM 3696 N N . ASN B 1 196 ? -4.445 3.857 2.785 1 97.38 196 ASN B N 1
ATOM 3697 C CA . ASN B 1 196 ? -4.871 3.961 4.176 1 97.38 196 ASN B CA 1
ATOM 3698 C C . ASN B 1 196 ? -3.68 4.113 5.121 1 97.38 196 ASN B C 1
ATOM 3700 O O . ASN B 1 196 ? -2.713 3.354 5.035 1 97.38 196 ASN B O 1
ATOM 3704 N N . PRO B 1 197 ? -3.725 5.074 6.07 1 96.31 197 PRO B N 1
ATOM 3705 C CA . PRO B 1 197 ? -2.572 5.367 6.93 1 96.31 197 PRO B CA 1
ATOM 3706 C C . PRO B 1 197 ? -2.186 4.191 7.82 1 96.31 197 PRO B C 1
ATOM 3708 O O . PRO B 1 197 ? -1.088 4.172 8.383 1 96.31 197 PRO B O 1
ATOM 3711 N N . SER B 1 198 ? -3.072 3.246 8.031 1 95.69 198 SER B N 1
ATOM 3712 C CA . SER B 1 198 ? -2.766 2.113 8.898 1 95.69 198 SER B CA 1
ATOM 3713 C C . SER B 1 198 ? -1.907 1.081 8.172 1 95.69 198 SER B C 1
ATOM 3715 O O . SER B 1 198 ? -1.355 0.175 8.805 1 95.69 198 SER B O 1
ATOM 3717 N N . VAL B 1 199 ? -1.769 1.176 6.859 1 97.62 199 VAL B N 1
ATOM 3718 C CA . VAL B 1 199 ? -0.885 0.294 6.102 1 97.62 199 VAL B CA 1
ATOM 3719 C C . VAL B 1 199 ? 0.569 0.701 6.328 1 97.62 199 VAL B C 1
ATOM 3721 O O . VAL B 1 199 ? 0.946 1.848 6.078 1 97.62 199 VAL B O 1
ATOM 3724 N N . PRO B 1 200 ? 1.392 -0.192 6.836 1 97.81 200 PRO B N 1
ATOM 3725 C CA . PRO B 1 200 ? 2.803 0.138 7.055 1 97.81 200 PRO B CA 1
ATOM 3726 C C . PRO B 1 200 ? 3.611 0.153 5.762 1 97.81 200 PRO B C 1
ATOM 3728 O O . PRO B 1 200 ? 4.312 -0.815 5.457 1 97.81 200 PRO B O 1
ATOM 3731 N N . ALA B 1 201 ? 3.553 1.287 5.102 1 98.44 201 ALA B N 1
ATOM 3732 C CA . ALA B 1 201 ? 4.145 1.334 3.766 1 98.44 201 ALA B CA 1
ATOM 3733 C C . ALA B 1 201 ? 4.719 2.717 3.469 1 98.44 201 ALA B C 1
ATOM 3735 O O . ALA B 1 201 ? 4.328 3.705 4.09 1 98.44 201 ALA B O 1
ATOM 3736 N N . LEU B 1 202 ? 5.719 2.717 2.621 1 98.56 202 LEU B N 1
ATOM 3737 C CA . LEU B 1 202 ? 6.18 3.92 1.938 1 98.56 202 LEU B CA 1
ATOM 3738 C C . LEU B 1 202 ? 5.793 3.889 0.463 1 98.56 202 LEU B C 1
ATOM 3740 O O . LEU B 1 202 ? 5.734 2.818 -0.144 1 98.56 202 LEU B O 1
ATOM 3744 N N . LEU B 1 203 ? 5.527 5.031 -0.031 1 98.44 203 LEU B N 1
ATOM 3745 C CA . LEU B 1 203 ? 5.234 5.195 -1.45 1 98.44 203 LEU B CA 1
ATOM 3746 C C . LEU B 1 203 ? 6.383 5.898 -2.166 1 98.44 203 LEU B C 1
ATOM 3748 O O . LEU B 1 203 ? 6.93 6.879 -1.655 1 98.44 203 LEU B O 1
ATOM 3752 N N . ILE B 1 204 ? 6.746 5.398 -3.293 1 97.31 204 ILE B N 1
ATOM 3753 C CA . ILE B 1 204 ? 7.672 6.055 -4.211 1 97.31 204 ILE B CA 1
ATOM 3754 C C . ILE B 1 204 ? 6.941 6.441 -5.492 1 97.31 204 ILE B C 1
ATOM 3756 O O . ILE B 1 204 ? 6.508 5.57 -6.254 1 97.31 204 ILE B O 1
ATOM 3760 N N . THR B 1 205 ? 6.805 7.695 -5.746 1 96.75 205 THR B N 1
ATOM 3761 C CA . THR B 1 205 ? 6.039 8.203 -6.883 1 96.75 205 THR B CA 1
ATOM 3762 C C . THR B 1 205 ? 6.906 9.109 -7.754 1 96.75 205 THR B C 1
ATOM 3764 O O . THR B 1 205 ? 7.305 10.188 -7.324 1 96.75 205 THR B O 1
ATOM 3767 N N . PRO B 1 206 ? 7.211 8.703 -8.961 1 93.56 206 PRO B N 1
ATOM 3768 C CA . PRO B 1 206 ? 7.922 9.602 -9.867 1 93.56 206 PRO B CA 1
ATOM 3769 C C . PRO B 1 206 ? 7.086 10.812 -10.273 1 93.56 206 PRO B C 1
ATOM 3771 O O . PRO B 1 206 ? 5.867 10.703 -10.43 1 93.56 206 PRO B O 1
ATOM 3774 N N . ILE B 1 207 ? 7.789 11.906 -10.414 1 93.06 207 ILE B N 1
ATOM 3775 C CA . ILE B 1 207 ? 7.125 13.117 -10.883 1 93.06 207 ILE B CA 1
ATOM 3776 C C . ILE B 1 207 ? 7.383 13.297 -12.383 1 93.06 207 ILE B C 1
ATOM 3778 O O . ILE B 1 207 ? 8.516 13.57 -12.797 1 93.06 207 ILE B O 1
ATOM 3782 N N . CYS B 1 208 ? 6.355 13.172 -13.188 1 88.69 208 CYS B N 1
ATOM 3783 C CA . CYS B 1 208 ? 6.43 13.336 -14.641 1 88.69 208 CYS B CA 1
ATOM 3784 C C . CYS B 1 208 ? 7.594 12.539 -15.219 1 88.69 208 CYS B C 1
ATOM 3786 O O . CYS B 1 208 ? 8.477 13.109 -15.859 1 88.69 208 CYS B O 1
ATOM 3788 N N . PRO B 1 209 ? 7.5 11.266 -15.016 1 87.56 209 PRO B N 1
ATOM 3789 C CA . PRO B 1 209 ? 8.586 10.453 -15.57 1 87.56 209 PRO B CA 1
ATOM 3790 C C . PRO B 1 209 ? 8.57 10.406 -17.094 1 87.56 209 PRO B C 1
ATOM 3792 O O . PRO B 1 209 ? 7.5 10.422 -17.703 1 87.56 209 PRO B O 1
ATOM 3795 N N . HIS B 1 210 ? 9.719 10.398 -17.594 1 83.06 210 HIS B N 1
ATOM 3796 C CA . HIS B 1 210 ? 9.875 10.258 -19.031 1 83.06 210 HIS B CA 1
ATOM 3797 C C . HIS B 1 210 ? 9.938 8.789 -19.453 1 83.06 210 HIS B C 1
ATOM 3799 O O . HIS B 1 210 ? 9.781 8.469 -20.625 1 83.06 210 HIS B O 1
ATOM 3805 N N . THR B 1 211 ? 10.141 7.992 -18.5 1 77.25 211 THR B N 1
ATOM 3806 C CA . THR B 1 211 ? 10.102 6.551 -18.734 1 77.25 211 THR B CA 1
ATOM 3807 C C . THR B 1 211 ? 8.656 6.043 -18.734 1 77.25 211 THR B C 1
ATOM 3809 O O . THR B 1 211 ? 7.949 6.168 -17.734 1 77.25 211 THR B O 1
ATOM 3812 N N . LEU B 1 212 ? 8.211 5.543 -19.781 1 65.69 212 LEU B N 1
ATOM 3813 C CA . LEU B 1 212 ? 6.812 5.18 -20 1 65.69 212 LEU B CA 1
ATOM 3814 C C . LEU B 1 212 ? 6.352 4.156 -18.969 1 65.69 212 LEU B C 1
ATOM 3816 O O . LEU B 1 212 ? 5.168 4.113 -18.625 1 65.69 212 LEU B O 1
ATOM 3820 N N . ASP B 1 213 ? 7.234 3.479 -18.406 1 74.75 213 ASP B N 1
ATOM 3821 C CA . ASP B 1 213 ? 6.789 2.383 -17.547 1 74.75 213 ASP B CA 1
ATOM 3822 C C . ASP B 1 213 ? 7.059 2.693 -16.078 1 74.75 213 ASP B C 1
ATOM 3824 O O . ASP B 1 213 ? 6.969 1.808 -15.219 1 74.75 213 ASP B O 1
ATOM 3828 N N . ALA B 1 214 ? 7.23 3.908 -15.875 1 83 214 ALA B N 1
ATOM 3829 C CA . ALA B 1 214 ? 7.48 4.254 -14.477 1 83 214 ALA B CA 1
ATOM 3830 C C . ALA B 1 214 ? 6.18 4.285 -13.68 1 83 214 ALA B C 1
ATOM 3832 O O . ALA B 1 214 ? 5.273 5.066 -13.984 1 83 214 ALA B O 1
ATOM 3833 N N . ARG B 1 215 ? 6.055 3.35 -12.766 1 90.5 215 ARG B N 1
ATOM 3834 C CA . ARG B 1 215 ? 4.879 3.248 -11.906 1 90.5 215 ARG B CA 1
ATOM 3835 C C . ARG B 1 215 ? 5.227 3.588 -10.461 1 90.5 215 ARG B C 1
ATOM 3837 O O . ARG B 1 215 ? 6.359 3.371 -10.023 1 90.5 215 ARG B O 1
ATOM 3844 N N . PRO B 1 216 ? 4.184 4.168 -9.766 1 95.06 216 PRO B N 1
ATOM 3845 C CA . PRO B 1 216 ? 4.402 4.262 -8.32 1 95.06 216 PRO B CA 1
ATOM 3846 C C . PRO B 1 216 ? 4.66 2.904 -7.672 1 95.06 216 PRO B C 1
ATOM 3848 O O . PRO B 1 216 ? 4.141 1.886 -8.133 1 95.06 216 PRO B O 1
ATOM 3851 N N . MET B 1 217 ? 5.43 2.953 -6.668 1 96.56 217 MET B N 1
ATOM 3852 C CA . MET B 1 217 ? 5.75 1.738 -5.922 1 96.56 217 MET B CA 1
ATOM 3853 C C . MET B 1 217 ? 5.363 1.886 -4.453 1 96.56 217 MET B C 1
ATOM 3855 O O . MET B 1 217 ? 5.57 2.943 -3.855 1 96.56 217 MET B O 1
ATOM 3859 N N . ILE B 1 218 ? 4.801 0.854 -3.934 1 98.5 218 ILE B N 1
ATOM 3860 C CA . ILE B 1 218 ? 4.531 0.758 -2.504 1 98.5 218 ILE B CA 1
ATOM 3861 C C . ILE B 1 218 ? 5.461 -0.274 -1.871 1 98.5 218 ILE B C 1
ATOM 3863 O O . ILE B 1 218 ? 5.488 -1.433 -2.291 1 98.5 218 ILE B O 1
ATOM 3867 N N . ILE B 1 219 ? 6.242 0.115 -0.884 1 97.94 219 ILE B N 1
ATOM 3868 C CA . ILE B 1 219 ? 7.223 -0.759 -0.249 1 97.94 219 ILE B CA 1
ATOM 3869 C C . ILE B 1 219 ? 6.996 -0.78 1.261 1 97.94 219 ILE B C 1
ATOM 3871 O O . ILE B 1 219 ? 6.316 0.096 1.805 1 97.94 219 ILE B O 1
ATOM 3875 N N . PRO B 1 220 ? 7.555 -1.811 1.95 1 97.69 220 PRO B N 1
ATOM 3876 C CA . PRO B 1 220 ? 7.461 -1.794 3.412 1 97.69 220 PRO B CA 1
ATOM 3877 C C . PRO B 1 220 ? 8.086 -0.547 4.031 1 97.69 220 PRO B C 1
ATOM 3879 O O . PRO B 1 220 ? 9.102 -0.052 3.533 1 97.69 220 PRO B O 1
ATOM 3882 N N . ASP B 1 221 ? 7.5 -0.094 5.125 1 97.56 221 ASP B N 1
ATOM 3883 C CA . ASP B 1 221 ? 7.961 1.169 5.691 1 97.56 221 ASP B CA 1
ATOM 3884 C C . ASP B 1 221 ? 9.258 0.976 6.48 1 97.56 221 ASP B C 1
ATOM 3886 O O . ASP B 1 221 ? 9.844 1.944 6.969 1 97.56 221 ASP B O 1
ATOM 3890 N N . ASP B 1 222 ? 9.742 -0.275 6.637 1 96.62 222 ASP B N 1
ATOM 3891 C CA . ASP B 1 222 ? 11 -0.511 7.344 1 96.62 222 ASP B CA 1
ATOM 3892 C C . ASP B 1 222 ? 12.172 -0.624 6.367 1 96.62 222 ASP B C 1
ATOM 3894 O O . ASP B 1 222 ? 13.297 -0.908 6.77 1 96.62 222 ASP B O 1
ATOM 3898 N N . GLU B 1 223 ? 11.938 -0.453 5.094 1 97.12 223 GLU B N 1
ATOM 3899 C CA . GLU B 1 223 ? 13.016 -0.429 4.109 1 97.12 223 GLU B CA 1
ATOM 3900 C C . GLU B 1 223 ? 13.562 0.984 3.922 1 97.12 223 GLU B C 1
ATOM 3902 O O . GLU B 1 223 ? 12.883 1.963 4.246 1 97.12 223 GLU B O 1
ATOM 3907 N N . GLU B 1 224 ? 14.812 1.075 3.436 1 97.75 224 GLU B N 1
ATOM 3908 C CA . GLU B 1 224 ? 15.469 2.355 3.191 1 97.75 224 GLU B CA 1
ATOM 3909 C C . GLU B 1 224 ? 15.547 2.66 1.698 1 97.75 224 GLU B C 1
ATOM 3911 O O . GLU B 1 224 ? 15.93 1.799 0.903 1 97.75 224 GLU B O 1
ATOM 3916 N N . VAL B 1 225 ? 15.164 3.836 1.298 1 97.75 225 VAL B N 1
ATOM 3917 C CA . VAL B 1 225 ? 15.258 4.301 -0.081 1 97.75 225 VAL B CA 1
ATOM 3918 C C . VAL B 1 225 ? 16.516 5.16 -0.25 1 97.75 225 VAL B C 1
ATOM 3920 O O . VAL B 1 225 ? 16.75 6.086 0.531 1 97.75 225 VAL B O 1
ATOM 3923 N N . GLN B 1 226 ? 17.281 4.816 -1.176 1 97 226 GLN B N 1
ATOM 3924 C CA . GLN B 1 226 ? 18.469 5.602 -1.518 1 97 226 GLN B CA 1
ATOM 3925 C C . GLN B 1 226 ? 18.328 6.215 -2.908 1 97 226 GLN B C 1
ATOM 3927 O O . GLN B 1 226 ? 18.031 5.516 -3.877 1 97 226 GLN B O 1
ATOM 3932 N N . ILE B 1 227 ? 18.531 7.473 -2.998 1 94.81 227 ILE B N 1
ATOM 3933 C CA . ILE B 1 227 ? 18.453 8.172 -4.273 1 94.81 227 ILE B CA 1
ATOM 3934 C C . ILE B 1 227 ? 19.797 8.812 -4.598 1 94.81 227 ILE B C 1
ATOM 3936 O O . ILE B 1 227 ? 20.297 9.648 -3.842 1 94.81 227 ILE B O 1
ATOM 3940 N N . TYR B 1 228 ? 20.312 8.398 -5.703 1 92.31 228 TYR B N 1
ATOM 3941 C CA . TYR B 1 228 ? 21.578 8.938 -6.18 1 92.31 228 TYR B CA 1
ATOM 3942 C C . TYR B 1 228 ? 21.359 10.07 -7.176 1 92.31 228 TYR B C 1
ATOM 3944 O O . TYR B 1 228 ? 20.688 9.883 -8.188 1 92.31 228 TYR B O 1
ATOM 3952 N N . ILE B 1 229 ? 21.938 11.164 -6.848 1 88.38 229 ILE B N 1
ATOM 3953 C CA . ILE B 1 229 ? 21.781 12.328 -7.707 1 88.38 229 ILE B CA 1
ATOM 3954 C C . ILE B 1 229 ? 22.891 12.352 -8.758 1 88.38 229 ILE B C 1
ATOM 3956 O O . ILE B 1 229 ? 24.062 12.492 -8.43 1 88.38 229 ILE B O 1
ATOM 3960 N N . ALA B 1 230 ? 22.516 12.008 -9.984 1 78.06 230 ALA B N 1
ATOM 3961 C CA . ALA B 1 230 ? 23.484 12.023 -11.07 1 78.06 230 ALA B CA 1
ATOM 3962 C C . ALA B 1 230 ? 23.391 13.32 -11.875 1 78.06 230 ALA B C 1
ATOM 3964 O O . ALA B 1 230 ? 24.172 13.531 -12.812 1 78.06 230 ALA B O 1
ATOM 3965 N N . ALA B 1 231 ? 22.594 14.219 -11.5 1 63.59 231 ALA B N 1
ATOM 3966 C CA . ALA B 1 231 ? 22.312 15.352 -12.375 1 63.59 231 ALA B CA 1
ATOM 3967 C C . ALA B 1 231 ? 23.453 16.375 -12.344 1 63.59 231 ALA B C 1
ATOM 3969 O O . ALA B 1 231 ? 24.125 16.516 -11.328 1 63.59 231 ALA B O 1
ATOM 3970 N N . VAL B 1 232 ? 23.688 16.828 -13.609 1 63.22 232 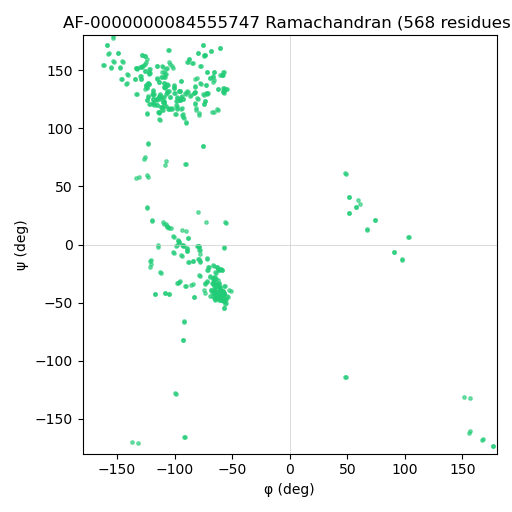VAL B N 1
ATOM 3971 C CA . VAL B 1 232 ? 24.75 17.781 -13.844 1 63.22 232 VAL B CA 1
ATOM 3972 C C . VAL B 1 232 ? 24.266 19.188 -13.477 1 63.22 232 VAL B C 1
ATOM 3974 O O . VAL B 1 232 ? 25.062 20.141 -13.445 1 63.22 232 VAL B O 1
ATOM 3977 N N . HIS B 1 233 ? 23 19.156 -13.078 1 64.62 233 HIS B N 1
ATOM 3978 C CA . HIS B 1 233 ? 22.531 20.516 -12.867 1 64.62 233 HIS B CA 1
ATOM 3979 C C . HIS B 1 233 ? 22.516 20.875 -11.383 1 64.62 233 HIS B C 1
ATOM 3981 O O . HIS B 1 233 ? 22.391 19.984 -10.531 1 64.62 233 HIS B O 1
ATOM 3987 N N . GLN B 1 234 ? 22.688 22.156 -11.141 1 65.56 234 GLN B N 1
ATOM 3988 C CA . GLN B 1 234 ? 22.891 22.688 -9.797 1 65.56 234 GLN B CA 1
ATOM 3989 C C . GLN B 1 234 ? 21.578 23.062 -9.141 1 65.56 234 GLN B C 1
ATOM 3991 O O . GLN B 1 234 ? 21.531 23.406 -7.957 1 65.56 234 GLN B O 1
ATOM 3996 N N . ASP B 1 235 ? 20.438 22.703 -9.641 1 82.44 235 ASP B N 1
ATOM 3997 C CA . ASP B 1 235 ? 19.234 23.203 -8.977 1 82.44 235 ASP B CA 1
ATOM 3998 C C . ASP B 1 235 ? 18.328 22.047 -8.555 1 82.44 235 ASP B C 1
ATOM 4000 O O . ASP B 1 235 ? 17.188 21.953 -9.016 1 82.44 235 ASP B O 1
ATOM 4004 N N . ILE B 1 236 ? 18.891 21.219 -7.723 1 88.81 236 ILE B N 1
ATOM 4005 C CA . ILE B 1 236 ? 18.125 20.109 -7.176 1 88.81 236 ILE B CA 1
ATOM 4006 C C . ILE B 1 236 ? 17.797 20.375 -5.707 1 88.81 236 ILE B C 1
ATOM 4008 O O . ILE B 1 236 ? 18.688 20.719 -4.926 1 88.81 236 ILE B O 1
ATOM 4012 N N . GLN B 1 237 ? 16.562 20.219 -5.395 1 92.19 237 GLN B N 1
ATOM 4013 C CA . GLN B 1 237 ? 16.125 20.516 -4.035 1 92.19 237 GLN B CA 1
ATOM 4014 C C . GLN B 1 237 ? 15.469 19.281 -3.398 1 92.19 237 GLN B C 1
ATOM 4016 O O . GLN B 1 237 ? 14.867 18.469 -4.094 1 92.19 237 GLN B O 1
ATOM 4021 N N . MET B 1 238 ? 15.648 19.219 -2.145 1 94.88 238 MET B N 1
ATOM 4022 C CA . MET B 1 238 ? 14.961 18.25 -1.284 1 94.88 238 MET B CA 1
ATOM 4023 C C . MET B 1 238 ? 14.055 18.969 -0.291 1 94.88 238 MET B C 1
ATOM 4025 O O . MET B 1 238 ? 14.484 19.906 0.39 1 94.88 238 MET B O 1
ATOM 4029 N N . THR B 1 239 ? 12.805 18.609 -0.271 1 96.25 239 THR B N 1
ATOM 4030 C CA . THR B 1 239 ? 11.867 19.281 0.625 1 96.25 239 THR B CA 1
ATOM 4031 C C . THR B 1 239 ? 11.219 18.281 1.577 1 96.25 239 THR B C 1
ATOM 4033 O O . THR B 1 239 ? 11.078 17.094 1.244 1 96.25 239 THR B O 1
ATOM 4036 N N . PHE B 1 240 ? 10.914 18.703 2.748 1 97.12 240 PHE B N 1
ATOM 4037 C CA . PHE B 1 240 ? 10.188 17.953 3.758 1 97.12 240 PHE B CA 1
ATOM 4038 C C . PHE B 1 240 ? 8.797 18.547 3.977 1 97.12 240 PHE B C 1
ATOM 4040 O O . PHE B 1 240 ? 8.672 19.688 4.418 1 97.12 240 PHE B O 1
ATOM 4047 N N . ASP B 1 241 ? 7.797 17.797 3.66 1 97.19 241 ASP B N 1
ATOM 4048 C CA . ASP B 1 241 ? 6.398 18.203 3.764 1 97.19 241 ASP B CA 1
ATOM 4049 C C . ASP B 1 241 ? 6.16 19.531 3.062 1 97.19 241 ASP B C 1
ATOM 4051 O O . ASP B 1 241 ? 5.34 20.344 3.51 1 97.19 241 ASP B O 1
ATOM 4055 N N . GLY B 1 242 ? 6.984 19.797 2.088 1 93.88 242 GLY B N 1
ATOM 4056 C CA . GLY B 1 242 ? 6.848 21.047 1.352 1 93.88 242 GLY B CA 1
ATOM 4057 C C . GLY B 1 242 ? 7.168 22.266 2.188 1 93.88 242 GLY B C 1
ATOM 4058 O O . GLY B 1 242 ? 6.875 23.391 1.783 1 93.88 242 GLY B O 1
ATOM 4059 N N . GLN B 1 243 ? 7.734 22.141 3.277 1 91.44 243 GLN B N 1
ATOM 4060 C CA . GLN B 1 243 ? 7.906 23.25 4.203 1 91.44 243 GLN B CA 1
ATOM 4061 C C . GLN B 1 243 ? 9.383 23.562 4.414 1 91.44 243 GLN B C 1
ATOM 4063 O O . GLN B 1 243 ? 9.773 24.734 4.492 1 91.44 243 GLN B O 1
ATOM 4068 N N . GLU B 1 244 ? 10.203 22.562 4.562 1 91.94 244 GLU B N 1
ATOM 4069 C CA . GLU B 1 244 ? 11.648 22.734 4.684 1 91.94 244 GLU B CA 1
ATOM 4070 C C . GLU B 1 244 ? 12.367 22.281 3.414 1 91.94 244 GLU B C 1
ATOM 4072 O O . GLU B 1 244 ? 12.031 21.25 2.84 1 91.94 244 GLU B O 1
ATOM 4077 N N . SER B 1 245 ? 13.352 23.078 2.982 1 93.19 245 SER B N 1
ATOM 4078 C CA . SER B 1 245 ? 14.039 22.766 1.734 1 93.19 245 SER B CA 1
ATOM 4079 C C . SER B 1 245 ? 15.555 22.797 1.916 1 93.19 245 SER B C 1
ATOM 4081 O O . SER B 1 245 ? 16.078 23.609 2.682 1 93.19 245 SER B O 1
ATOM 4083 N N . PHE B 1 246 ? 16.188 21.938 1.223 1 93.19 246 PHE B N 1
ATOM 4084 C CA . PHE B 1 246 ? 17.641 21.844 1.19 1 93.19 246 PHE B CA 1
ATOM 4085 C C . PHE B 1 246 ? 18.141 21.688 -0.239 1 93.19 246 PHE B C 1
ATOM 4087 O O . PHE B 1 246 ? 17.531 20.969 -1.038 1 93.19 246 PHE B O 1
ATOM 4094 N N . GLN B 1 247 ? 19.25 22.312 -0.526 1 91.5 247 GLN B N 1
ATOM 4095 C CA . GLN B 1 247 ? 19.891 22.141 -1.826 1 91.5 247 GLN B CA 1
ATOM 4096 C C . GLN B 1 247 ? 20.734 20.875 -1.855 1 91.5 247 GLN B C 1
ATOM 4098 O O . GLN B 1 247 ? 21.438 20.578 -0.891 1 91.5 247 GLN B O 1
ATOM 4103 N N . LEU B 1 248 ? 20.609 20.156 -2.939 1 91.44 248 LEU B N 1
ATOM 4104 C CA . LEU B 1 248 ? 21.438 18.984 -3.156 1 91.44 248 LEU B CA 1
ATOM 4105 C C . LEU B 1 248 ? 22.484 19.25 -4.234 1 91.44 248 LEU B C 1
ATOM 4107 O O . LEU B 1 248 ? 22.266 20.078 -5.121 1 91.44 248 LEU B O 1
ATOM 4111 N N . LEU B 1 249 ? 23.562 18.594 -4.121 1 88.69 249 LEU B N 1
ATOM 4112 C CA . LEU B 1 249 ? 24.641 18.688 -5.102 1 88.69 249 LEU B CA 1
ATOM 4113 C C . LEU B 1 249 ? 24.766 17.406 -5.906 1 88.69 249 LEU B C 1
ATOM 4115 O O . LEU B 1 249 ? 24.422 16.328 -5.418 1 88.69 249 LEU B O 1
ATOM 4119 N N . PRO B 1 250 ? 25.297 17.578 -7.184 1 87.12 250 PRO B N 1
ATOM 4120 C CA . PRO B 1 250 ? 25.625 16.359 -7.914 1 87.12 250 PRO B CA 1
ATOM 4121 C C . PRO B 1 250 ? 26.562 15.438 -7.133 1 87.12 250 PRO B C 1
ATOM 4123 O O . PRO B 1 250 ? 27.516 15.906 -6.508 1 87.12 250 PRO B O 1
ATOM 4126 N N . GLY B 1 251 ? 26.203 14.141 -7.125 1 89.44 251 GLY B N 1
ATOM 4127 C CA . GLY B 1 251 ? 27.016 13.18 -6.395 1 89.44 251 GLY B CA 1
ATOM 4128 C C . GLY B 1 251 ? 26.469 12.875 -5.012 1 89.44 251 GLY B C 1
ATOM 4129 O O . GLY B 1 251 ? 26.891 11.898 -4.379 1 89.44 251 GLY B O 1
ATOM 4130 N N . ASP B 1 252 ? 25.516 13.703 -4.551 1 93.19 252 ASP B N 1
ATOM 4131 C CA . ASP B 1 252 ? 24.891 13.438 -3.26 1 93.19 252 ASP B CA 1
ATOM 4132 C C . ASP B 1 252 ? 24.078 12.148 -3.299 1 93.19 252 ASP B C 1
ATOM 4134 O O . ASP B 1 252 ? 23.578 11.75 -4.359 1 93.19 252 ASP B O 1
ATOM 4138 N N . VAL B 1 253 ? 24.016 11.492 -2.188 1 95.31 253 VAL B N 1
ATOM 4139 C CA . VAL B 1 253 ? 23.109 10.367 -1.996 1 95.31 253 VAL B CA 1
ATOM 4140 C C . VAL B 1 253 ? 22.125 10.68 -0.873 1 95.31 253 VAL B C 1
ATOM 4142 O O . VAL B 1 253 ? 22.531 11.023 0.24 1 95.31 253 VAL B O 1
ATOM 4145 N N . VAL B 1 254 ? 20.891 10.625 -1.212 1 96.75 254 VAL B N 1
ATOM 4146 C CA . VAL B 1 254 ? 19.844 10.883 -0.23 1 96.75 254 VAL B CA 1
ATOM 4147 C C . VAL B 1 254 ? 19.359 9.555 0.354 1 96.75 254 VAL B C 1
ATOM 4149 O O . VAL B 1 254 ? 19.125 8.594 -0.382 1 96.75 254 VAL B O 1
ATOM 4152 N N . TYR B 1 255 ? 19.266 9.508 1.634 1 98.06 255 TYR B N 1
ATOM 4153 C CA . TYR B 1 255 ? 18.719 8.359 2.342 1 98.06 255 TYR B CA 1
ATOM 4154 C C . TYR B 1 255 ? 17.391 8.711 3.012 1 98.06 255 TYR B C 1
ATOM 4156 O O . TYR B 1 255 ? 17.312 9.695 3.756 1 98.06 255 TYR B O 1
ATOM 4164 N N . ILE B 1 256 ? 16.375 7.941 2.701 1 98.5 256 ILE B N 1
ATOM 4165 C CA . ILE B 1 256 ? 15.078 8.148 3.314 1 98.5 256 ILE B CA 1
ATOM 4166 C C . ILE B 1 256 ? 14.625 6.859 4.008 1 98.5 256 ILE B C 1
ATOM 4168 O O . ILE B 1 256 ? 14.594 5.793 3.389 1 98.5 256 ILE B O 1
ATOM 4172 N N . ARG B 1 257 ? 14.266 6.934 5.242 1 98.12 257 ARG B N 1
ATOM 4173 C CA . ARG B 1 257 ? 13.812 5.781 6.012 1 98.12 257 ARG B CA 1
ATOM 4174 C C . ARG B 1 257 ? 12.797 6.195 7.078 1 98.12 257 ARG B C 1
ATOM 4176 O O . ARG B 1 257 ? 12.664 7.383 7.379 1 98.12 257 ARG B O 1
ATOM 4183 N N . LYS B 1 258 ? 12.141 5.16 7.562 1 98.06 258 LYS B N 1
ATOM 4184 C CA . LYS B 1 258 ? 11.211 5.398 8.664 1 98.06 258 LYS B CA 1
ATOM 4185 C C . LYS B 1 258 ? 11.93 6.031 9.859 1 98.06 258 LYS B C 1
ATOM 4187 O O . LYS B 1 258 ? 13.039 5.613 10.219 1 98.06 258 LYS B O 1
ATOM 4192 N N . GLY B 1 259 ? 11.336 7.094 10.406 1 97 259 GLY B N 1
ATOM 4193 C CA . GLY B 1 259 ? 11.898 7.75 11.578 1 97 259 GLY B CA 1
ATOM 4194 C C . GLY B 1 259 ? 11.828 6.898 12.828 1 97 259 GLY B C 1
ATOM 4195 O O . GLY B 1 259 ? 11.125 5.887 12.859 1 97 259 GLY B O 1
ATOM 4196 N N . LYS B 1 260 ? 12.562 7.336 13.812 1 95.5 260 LYS B N 1
ATOM 4197 C CA . LYS B 1 260 ? 12.656 6.609 15.078 1 95.5 260 LYS B CA 1
ATOM 4198 C C . LYS B 1 260 ? 11.328 6.664 15.836 1 95.5 260 LYS B C 1
ATOM 4200 O O . LYS B 1 260 ? 10.938 5.695 16.484 1 95.5 260 LYS B O 1
ATOM 4205 N N . ASN B 1 261 ? 10.695 7.805 15.773 1 96.06 261 ASN B N 1
ATOM 4206 C CA . ASN B 1 261 ? 9.438 8.023 16.469 1 96.06 261 ASN B CA 1
ATOM 4207 C C . ASN B 1 261 ? 8.289 8.266 15.5 1 96.06 261 ASN B C 1
ATOM 4209 O O . ASN B 1 261 ? 8.5 8.742 14.383 1 96.06 261 ASN B O 1
ATOM 4213 N N . PRO B 1 262 ? 7.109 7.945 15.945 1 97.44 262 PRO B N 1
ATOM 4214 C CA . PRO B 1 262 ? 5.941 8.359 15.164 1 97.44 262 PRO B CA 1
ATOM 4215 C C . PRO B 1 262 ? 5.488 9.781 15.484 1 97.44 262 PRO B C 1
ATOM 4217 O O . PRO B 1 262 ? 5.902 10.344 16.5 1 97.44 262 PRO B O 1
ATOM 4220 N N . ALA B 1 263 ? 4.809 10.375 14.547 1 97.62 263 ALA B N 1
ATOM 4221 C CA . ALA B 1 263 ? 4.027 11.555 14.906 1 97.62 263 ALA B CA 1
ATOM 4222 C C . ALA B 1 263 ? 2.797 11.172 15.719 1 97.62 263 ALA B C 1
ATOM 4224 O O . ALA B 1 263 ? 2.141 10.164 15.43 1 97.62 263 ALA B O 1
ATOM 4225 N N . ARG B 1 264 ? 2.543 11.945 16.734 1 98.19 264 ARG B N 1
ATOM 4226 C CA . ARG B 1 264 ? 1.389 11.68 17.594 1 98.19 264 ARG B CA 1
ATOM 4227 C C . ARG B 1 264 ? 0.289 12.711 17.359 1 98.19 264 ARG B C 1
ATOM 4229 O O . ARG B 1 264 ? 0.482 13.898 17.625 1 98.19 264 ARG B O 1
ATOM 4236 N N . ILE B 1 265 ? -0.846 12.227 16.938 1 97.69 265 ILE B N 1
ATOM 4237 C CA . ILE B 1 265 ? -1.948 13.109 16.578 1 97.69 265 ILE B CA 1
ATOM 4238 C C . ILE B 1 265 ? -3.193 12.734 17.375 1 97.69 265 ILE B C 1
ATOM 4240 O O . ILE B 1 265 ? -3.518 11.555 17.516 1 97.69 265 ILE B O 1
ATOM 4244 N N . ILE B 1 266 ? -3.834 13.727 17.875 1 97.38 266 ILE B N 1
ATOM 4245 C CA . ILE B 1 266 ? -5.047 13.5 18.656 1 97.38 266 ILE B CA 1
ATOM 4246 C C . ILE B 1 266 ? -6.25 13.422 17.719 1 97.38 266 ILE B C 1
ATOM 4248 O O . ILE B 1 266 ? -6.43 14.281 16.859 1 97.38 266 ILE B O 1
ATOM 4252 N N . LYS B 1 267 ? -6.996 12.398 17.859 1 95.5 267 LYS B N 1
ATOM 4253 C CA . LYS B 1 267 ? -8.234 12.188 17.125 1 95.5 267 LYS B CA 1
ATOM 4254 C C . LYS B 1 267 ? -9.398 11.922 18.062 1 95.5 267 LYS B C 1
ATOM 4256 O O . LYS B 1 267 ? -9.203 11.414 19.172 1 95.5 267 LYS B O 1
ATOM 4261 N N . PHE B 1 268 ? -10.516 12.273 17.438 1 93.06 268 PHE B N 1
ATOM 4262 C CA . PHE B 1 268 ? -11.719 12.016 18.203 1 93.06 268 PHE B CA 1
ATOM 4263 C C . PHE B 1 268 ? -12.516 10.867 17.609 1 93.06 268 PHE B C 1
ATOM 4265 O O . PHE B 1 268 ? -12.438 10.609 16.406 1 93.06 268 PHE B O 1
ATOM 4272 N N . GLY B 1 269 ? -13.07 9.867 18.312 1 80.81 269 GLY B N 1
ATOM 4273 C CA . GLY B 1 269 ? -13.633 8.57 17.969 1 80.81 269 GLY B CA 1
ATOM 4274 C C . GLY B 1 269 ? -14.773 8.656 16.969 1 80.81 269 GLY B C 1
ATOM 4275 O O . GLY B 1 269 ? -15.227 7.641 16.453 1 80.81 269 GLY B O 1
ATOM 4276 N N . ASP B 1 270 ? -15.156 9.805 16.562 1 77.94 270 ASP B N 1
ATOM 4277 C CA . ASP B 1 270 ? -16.359 9.891 15.742 1 77.94 270 ASP B CA 1
ATOM 4278 C C . ASP B 1 270 ? -16.016 10.055 14.266 1 77.94 270 ASP B C 1
ATOM 4280 O O . ASP B 1 270 ? -16.891 10.047 13.406 1 77.94 270 ASP B O 1
ATOM 4284 N N . LYS B 1 271 ? -14.812 10.211 14 1 77.44 271 LYS B N 1
ATOM 4285 C CA . LYS B 1 271 ? -14.422 10.375 12.602 1 77.44 271 LYS B CA 1
ATOM 4286 C C . LYS B 1 271 ? -13.555 9.211 12.133 1 77.44 271 LYS B C 1
ATOM 4288 O O . LYS B 1 271 ? -12.625 8.805 12.82 1 77.44 271 LYS B O 1
ATOM 4293 N N . ASN B 1 272 ? -14.062 8.562 11 1 85.75 272 ASN B N 1
ATOM 4294 C CA . ASN B 1 272 ? -13.234 7.496 10.445 1 85.75 272 ASN B CA 1
ATOM 4295 C C . ASN B 1 272 ? -12.516 7.949 9.172 1 85.75 272 ASN B C 1
ATOM 4297 O O . ASN B 1 272 ? -12.938 8.906 8.523 1 85.75 272 ASN B O 1
ATOM 4301 N N . TYR B 1 273 ? -11.461 7.32 8.898 1 88.81 273 TYR B N 1
ATOM 4302 C CA . TYR B 1 273 ? -10.594 7.684 7.777 1 88.81 273 TYR B CA 1
ATOM 4303 C C . TYR B 1 273 ? -11.391 7.754 6.477 1 88.81 273 TYR B C 1
ATOM 4305 O O . TYR B 1 273 ? -11.25 8.711 5.711 1 88.81 273 TYR B O 1
ATOM 4313 N N . TYR B 1 274 ? -12.203 6.82 6.25 1 90.94 274 TYR B N 1
ATOM 4314 C CA . TYR B 1 274 ? -12.906 6.734 4.98 1 90.94 274 TYR B CA 1
ATOM 4315 C C . TYR B 1 274 ? -13.969 7.82 4.871 1 90.94 274 TYR B C 1
ATOM 4317 O O . TYR B 1 274 ? -14.242 8.328 3.777 1 90.94 274 TYR B O 1
ATOM 4325 N N . ASP B 1 275 ? -14.539 8.188 5.957 1 88.25 275 ASP B N 1
ATOM 4326 C CA . ASP B 1 275 ? -15.469 9.312 5.953 1 88.25 275 ASP B CA 1
ATOM 4327 C C . ASP B 1 275 ? -14.758 10.609 5.562 1 88.25 275 ASP B C 1
ATOM 4329 O O . ASP B 1 275 ? -15.281 11.398 4.773 1 88.25 275 ASP B O 1
ATOM 4333 N N . THR B 1 276 ? -13.641 10.781 6.176 1 88.44 276 THR B N 1
ATOM 4334 C CA . THR B 1 276 ? -12.836 11.953 5.859 1 88.44 276 THR B CA 1
ATOM 4335 C C . THR B 1 276 ? -12.438 11.953 4.387 1 88.44 276 THR B C 1
ATOM 4337 O O . THR B 1 276 ? -12.492 12.992 3.721 1 88.44 276 THR B O 1
ATOM 4340 N N . LEU B 1 277 ? -12.031 10.805 3.904 1 89.38 277 LEU B N 1
ATOM 4341 C CA . LEU B 1 277 ? -11.633 10.648 2.51 1 89.38 277 LEU B CA 1
ATOM 4342 C C . LEU B 1 277 ? -12.766 11.047 1.573 1 89.38 277 LEU B C 1
ATOM 4344 O O . LEU B 1 277 ? -12.555 11.812 0.625 1 89.38 277 LEU B O 1
ATOM 4348 N N . LYS B 1 278 ? -13.906 10.609 1.832 1 85.56 278 LYS B N 1
ATOM 4349 C CA . LYS B 1 278 ? -15.078 10.922 1.022 1 85.56 278 LYS B CA 1
ATOM 4350 C C . LYS B 1 278 ? -15.352 12.422 1.001 1 85.56 278 LYS B C 1
ATOM 4352 O O . LYS B 1 278 ? -15.609 13 -0.059 1 85.56 278 LYS B O 1
ATOM 4357 N N . SER B 1 279 ? -15.32 12.945 2.17 1 83.44 279 SER B N 1
ATOM 4358 C CA . SER B 1 279 ? -15.609 14.367 2.299 1 83.44 279 SER B CA 1
ATOM 4359 C C . SER B 1 279 ? -14.578 15.211 1.546 1 83.44 279 SER B C 1
ATOM 4361 O O . SER B 1 279 ? -14.93 16.219 0.926 1 83.44 279 SER B O 1
ATOM 4363 N N . LYS B 1 280 ? -13.367 14.719 1.568 1 83.25 280 LYS B N 1
ATOM 4364 C CA . LYS B 1 280 ? -12.273 15.492 0.993 1 83.25 280 LYS B CA 1
ATOM 4365 C C . LYS B 1 280 ? -12.195 15.297 -0.518 1 83.25 280 LYS B C 1
ATOM 4367 O O . LYS B 1 280 ? -11.961 16.25 -1.263 1 83.25 280 LYS B O 1
ATOM 4372 N N . LEU B 1 281 ? -12.305 14.102 -0.947 1 78.06 281 LEU B N 1
ATOM 4373 C CA . LEU B 1 281 ? -12.016 13.812 -2.348 1 78.06 281 LEU B CA 1
ATOM 4374 C C . LEU B 1 281 ? -13.297 13.812 -3.178 1 78.06 281 LEU B C 1
ATOM 4376 O O . LEU B 1 281 ? -13.266 14.109 -4.375 1 78.06 281 LEU B O 1
ATOM 4380 N N . TRP B 1 282 ? -14.43 13.43 -2.598 1 72.31 282 TRP B N 1
ATOM 4381 C CA . TRP B 1 282 ? -15.641 13.273 -3.396 1 72.31 282 TRP B CA 1
ATOM 4382 C C . TRP B 1 282 ? -16.766 14.172 -2.877 1 72.31 282 TRP B C 1
ATOM 4384 O O . TRP B 1 282 ? -17.859 14.188 -3.43 1 72.31 282 TRP B O 1
ATOM 4394 N N . GLY B 1 283 ? -16.734 14.625 -1.757 1 62.78 283 GLY B N 1
ATOM 4395 C CA . GLY B 1 283 ? -17.781 15.453 -1.179 1 62.78 283 GLY B CA 1
ATOM 4396 C C . GLY B 1 283 ? -18.172 16.625 -2.062 1 62.78 283 GLY B C 1
ATOM 4397 O O . GLY B 1 283 ? -19.297 17.109 -2.004 1 62.78 283 GLY B O 1
ATOM 4398 N N . ASN B 1 284 ? -17.234 17.312 -2.725 1 53.12 284 ASN B N 1
ATOM 4399 C CA . ASN B 1 284 ? -17.703 18.484 -3.447 1 53.12 284 ASN B CA 1
ATOM 4400 C C . ASN B 1 284 ? -18.391 18.094 -4.758 1 53.12 284 ASN B C 1
ATOM 4402 O O . ASN B 1 284 ? -18.703 18.969 -5.578 1 53.12 284 ASN B O 1
ATOM 4406 N N . SER B 1 285 ? -18.344 16.891 -5.141 1 42.5 285 SER B N 1
ATOM 4407 C CA . SER B 1 285 ? -18.984 16.609 -6.422 1 42.5 285 SER B CA 1
ATOM 4408 C C . SER B 1 285 ? -20.5 16.656 -6.305 1 42.5 285 SER B C 1
ATOM 4410 O O . SER B 1 285 ? -21.219 16.062 -7.117 1 42.5 285 SER B O 1
ATOM 4412 N N . LYS B 1 286 ? -21.125 17.234 -5.375 1 35.97 286 LYS B N 1
ATOM 4413 C CA . LYS B 1 286 ? -22.516 17.578 -5.609 1 35.97 286 LYS B CA 1
ATOM 4414 C C . LYS B 1 286 ? -22.641 18.781 -6.535 1 35.97 286 LYS B C 1
ATOM 4416 O O . LYS B 1 286 ? -21.812 19.703 -6.477 1 35.97 286 LYS B O 1
#

pLDDT: mean 92.11, std 9.45, range [34.62, 98.69]

Foldseek 3Di:
DAEEEEAEDLPDPCSLVVVVVVCVLCVPVVVQYQYAYDQVVCVSSVNNVRHDPCPLPDDHQEYEYEEAPLRQQVVLQSCVVVLHAYAYEYDDAFHLAHAHYPVCSSVVVVCVSVVQWDKDWFWKKWKWKQDPNDIDTDGIARFKKKKFFQDPDAWWWKWKDKAPGTDDTWTARIKIKTALSNCPPVVVVQPGDRHDRVDQWIKIGGRGTPPPPDDIDIGGQAIKMKMAGQDPDFGIWIDHSNPDIDTDDHGMIMIMHTDPGTRIYIHHPPDDSVNSVCCPPPVVPD/DAEEEEAEDLPDPCSLVVVVVVCVLCVPVVVQYQYAYDQVVCVSSVNNVRHDPCPLPDDHQEYEYEEAPLRQQVVLQSCVVVLHAYAYEYDDAFHLAHAHYPVCSSVVVVCVSVVQWDKDWFWKKWKWKQDPNDIDTDGIARFKKKKFFQDPDAWWWKWKDKAPGTDDTWTARIKIKTALSNCPPVVVVQPGDRHDRVDQWIKIGGRGTPPPPDDIDIGGQAIKMKMAGQDPDFGIWIDHSNPDIDTDDHGMIMIMHTDPGTRIYIHHPPDDSVNSVCCPPPVVVD

Nearest PDB structures (foldseek):
  1u0t-assembly1_A-2  TM=9.246E-01  e=3.285E-30  Mycobacterium tuberculosis
  1u0r-assembly1_D  TM=9.020E-01  e=4.184E-30  Mycobacterium tuberculosis
  1y3h-assembly1_A-2  TM=9.089E-01  e=7.661E-30  Mycobacterium tuberculosis
  1u0t-assembly1_B-2  TM=8.665E-01  e=1.106E-30  Mycobacterium tuberculosis
  1u0r-assembly1_B  TM=8.935E-01  e=9.105E-28  Mycobacterium tuberculosis

Organism: NCBI:txid82374

Sequence (572 aa):
MKTIAIYPNINKDESAQVMERIRSYFADKQDRVRIVMSRSIAEMFNCPEYGIDDLDNEPIDLGLSIGGDGTLLGVCRKLYTRKIPACGINIGRVGFLTDIELTELESRLDNLLNGEYQVVERTVISGSVLSQGNRRMLGHAINDVVIGKGGLSRMLSLSMRIDDTMINDYKADGVIVSTATGSTAYSLSAGGPIVNPSVPALLITPICPHTLDARPMIIPDDEEVQIYIAAVHQDIQMTFDGQESFQLLPGDVVYIRKGKNPARIIKFGDKNYYDTLKSKLWGNSKMKTIAIYPNINKDESAQVMERIRSYFADKQDRVRIVMSRSIAEMFNCPEYGIDDLDNEPIDLGLSIGGDGTLLGVCRKLYTRKIPACGINIGRVGFLTDIELTELESRLDNLLNGEYQVVERTVISGSVLSQGNRRMLGHAINDVVIGKGGLSRMLSLSMRIDDTMINDYKADGVIVSTATGSTAYSLSAGGPIVNPSVPALLITPICPHTLDARPMIIPDDEEVQIYIAAVHQDIQMTFDGQESFQLLPGDVVYIRKGKNPARIIKFGDKNYYDTLKSKLWGNSK

Solvent-accessible surface area (backbone atoms only — not comparable to full-atom values): 29720 Å² total; per-residue (Å²): 115,48,30,38,34,52,49,64,35,86,88,42,77,64,35,53,58,51,50,50,52,51,50,62,67,44,64,84,36,64,83,51,40,45,66,36,24,43,37,71,58,16,50,73,65,74,39,56,88,30,33,34,94,56,56,92,74,49,87,55,63,32,36,37,22,32,25,44,42,70,47,34,51,53,50,34,61,72,27,35,90,73,65,37,32,27,33,24,34,32,69,72,71,80,43,90,67,31,62,34,46,71,92,46,40,69,64,49,52,48,28,62,77,69,62,62,59,44,80,44,76,38,68,21,36,28,37,30,38,33,48,96,89,43,74,43,83,71,51,65,20,53,30,26,42,36,41,31,55,68,58,94,64,75,72,35,42,38,37,37,26,50,66,92,39,75,61,51,75,44,43,15,49,28,38,33,44,21,27,23,66,13,16,77,45,70,38,32,78,50,69,30,48,40,36,42,62,84,32,66,33,29,36,40,26,49,29,75,52,71,46,89,79,70,61,30,34,35,36,47,35,87,50,37,41,34,39,37,35,65,31,92,54,79,49,31,30,37,27,30,56,82,74,46,75,43,82,46,51,62,69,25,34,38,40,37,30,56,37,96,54,49,35,38,35,43,40,54,93,84,65,52,71,61,59,44,47,32,55,61,76,56,51,74,76,118,114,47,32,38,33,53,49,62,36,86,88,41,76,65,34,54,58,52,50,50,51,50,50,62,67,45,64,85,37,62,82,51,39,45,67,35,24,43,38,72,57,16,50,75,65,75,39,55,90,30,33,37,92,56,56,92,75,49,88,56,62,32,36,38,22,32,25,44,42,70,46,32,52,54,50,35,60,72,28,34,90,74,66,36,33,27,32,25,34,32,68,73,72,80,41,90,66,32,64,33,44,71,93,46,42,70,65,50,52,49,28,60,75,68,63,62,61,43,80,43,77,39,68,23,36,27,37,30,37,34,48,95,89,43,74,43,82,74,50,65,20,52,28,26,42,35,41,30,56,69,57,93,62,75,73,34,43,37,36,38,25,50,66,93,40,73,58,52,75,43,42,15,50,28,39,32,43,22,27,22,64,13,17,75,45,71,38,31,78,48,70,31,47,41,35,41,62,86,30,67,34,28,34,40,25,49,28,72,49,71,47,90,79,70,60,32,35,36,36,46,35,88,50,37,42,34,39,36,36,66,31,91,54,80,49,32,32,37,27,30,57,83,71,46,77,43,82,46,54,62,69,24,34,36,38,38,30,56,38,95,54,50,36,37,37,43,40,53,94,83,65,51,72,62,58,44,47,32,53,61,76,53,50,71,75,112

Radius of gyration: 27.78 Å; Cα contacts (8 Å, |Δi|>4): 1375; chains: 2; bounding box: 63×85×63 Å